Protein AF-A0A7C8Q2G9-F1 (afdb_monomer)

Foldseek 3Di:
DDDDDDDDPPPPPPDPDPDDPDDPDDDDPPLQPDDDDDRPADFDLDDDPLLLVLLLLLVVLLLLLCVLQPPPDPQSVVLSLLLLLLSVLLNVLLNLLCLQHVDDDPLNVVLSVLSSVLSVQSSVLSNLRHLVCCLVSLVSQLSNLVSQLSSLVSSLVSLVVVLVVSVVPPLPNVLSVVLSVLSVVLSVQSNVLSVQRDNPHDSNSSVSSVVSSVVSLVSNLVSQVVRVSSFNQSTCLVVSLVSSLVSLLVSLVVLLVVLLVCLVVLLVDPDDDPVLVVLSVVLVVVSVVVVCVPPVPPDPDRDDRPVVSVVSVVSSVVSVVSNVVSSVSSVVSNVVSVVSSVVVLVVQLVVLCVVCDPPRLPSSLVSNVVSVCVSQPPVNVVVQCPDPVNPPPCVVVNVDPDPVVVVVSVVVVVVVPDDPPD

Sequence (422 aa):
MAGLLQNNPLAYQSTAVPLEEKQPEEDIPVSALVDDEKKLWTRHAEATWVELFYDLFFVANLTTFTDSHQINDGDTLQSYIGYFAILWFTWLQAALFDLRFGGDSLIQRIAKALQIGVMVGFSAINSKFDPRYPEQNWQAFKTLSLLLFASRFAIAIQYFVVWWTVRQYTKTKMPLLLMSVLMFISMILFLGLAFSFSSTGNTKGYIGWYVVLSLEAVLVLSISLKWKIVGFKGTHLIQRMGLLTLIVMGEGIIGLCRATSLTNEGVGATSWSPTLSGQAISGVLCIYFLYMLYFDDEPNYVYSTVPQQLWAILHFPFHLAVILFVEGQQQLMIWQGIITALNILGASLDTAYNNGGKTNGGVIANSVLDVINDFFPEETAKIVASEPAFVFNLAPMRDSGDATFIRDQIDKLWDLCAPDIG

Radius of gyration: 30.38 Å; Cα contacts (8 Å, |Δi|>4): 352; chains: 1; bounding box: 114×48×83 Å

Nearest PDB structures (foldseek):
  8snb-assembly1_8F  TM=1.695E-01  e=4.087E+00  Strongylocentrotus purpuratus

Solvent-accessible surface area (backbone atoms only — not comparable to full-atom values): 24114 Å² total; per-residue (Å²): 134,87,83,86,86,78,92,79,90,86,71,88,73,84,72,83,74,76,86,68,85,74,72,97,77,80,86,71,86,78,68,58,66,54,71,100,84,61,69,83,61,68,80,54,83,58,82,51,72,70,57,55,55,51,52,53,44,54,50,51,32,48,54,58,34,48,75,63,51,67,73,82,50,76,65,45,43,50,40,48,54,51,51,49,49,56,53,50,57,51,50,46,56,54,50,59,46,42,66,73,67,54,66,96,46,73,67,54,51,53,36,47,52,51,43,50,52,35,40,54,52,53,44,77,38,37,86,56,66,48,82,89,49,37,74,83,31,23,69,45,53,20,49,52,22,47,37,52,17,52,44,26,48,37,52,17,51,53,33,43,55,52,26,63,73,43,52,87,39,82,86,57,30,58,66,34,44,51,53,18,52,51,28,45,49,53,18,52,52,27,45,52,50,23,69,46,42,44,97,85,42,66,69,69,58,69,59,52,55,58,53,50,53,51,51,48,53,53,48,56,50,53,52,27,66,75,37,70,82,68,34,68,71,92,37,34,59,66,57,52,53,52,53,50,50,52,50,52,51,46,52,33,50,53,44,43,55,50,29,52,51,52,28,49,61,71,48,69,52,97,59,87,52,70,68,60,52,52,50,54,51,48,51,53,49,52,54,50,49,52,48,46,72,63,59,72,72,65,68,96,65,86,64,56,74,64,64,48,50,52,52,60,55,52,45,54,66,48,54,53,50,54,46,54,50,36,53,51,52,27,52,52,46,40,50,51,28,52,54,52,34,51,51,51,51,51,52,51,44,52,50,24,49,63,72,26,43,103,84,36,66,70,50,25,52,52,40,42,49,51,53,50,44,70,76,43,43,76,73,55,48,57,54,41,72,70,40,88,89,61,59,75,72,53,66,62,52,74,74,44,91,46,69,69,61,47,47,58,50,53,53,50,54,50,60,72,70,46,78,85,88,120

Secondary structure (DSSP, 8-state):
-----------------------S-S------SS-TT--SSPPPSS--HHHHHHHHHHHHHHHHHHHHS---SHHHHHHHHHHHHHHHHHHHHHHHHHHHH----HHHHHHHHHHHHHHHHHHHTGGG--TT-TTTTHHHHHHHHHHHHHHHHHHHHHHHHHHHHHTT-TTTHHHHHHHHHHHHHHHHHHHHHHHH-STTS-TTTTHHHHHHHHHHHHHHHHHHHH-GGGS-TTSTHHHHHHHHHHHHHHHHHHHHHHHHHHHHHHT--SS--HHHHHHHHHHHHHHHHHHHHHHTT-------HHHHHHHHHHHHHHHHHHHHHHHHHHHHHHHHHHHHHHHHHHHHHHHHHHHH-TT-HHHHHHHHHHHHHHHS-HHHHHHHTT-TTS----HHHHH---HHHHHHHHHHHHHHHS----

InterPro domains:
  IPR010640 Low temperature requirement A [PF06772] (47-333)

Structure (mmCIF, N/CA/C/O backbone):
data_AF-A0A7C8Q2G9-F1
#
_entry.id   AF-A0A7C8Q2G9-F1
#
loop_
_atom_site.group_PDB
_atom_site.id
_atom_site.type_symbol
_atom_site.label_atom_id
_atom_site.label_alt_id
_atom_site.label_comp_id
_atom_site.label_asym_id
_atom_site.label_entity_id
_atom_site.label_seq_id
_atom_site.pdbx_PDB_ins_code
_atom_site.Cartn_x
_atom_site.Cartn_y
_atom_site.Cartn_z
_atom_site.occupancy
_atom_site.B_iso_or_equiv
_atom_site.auth_seq_id
_atom_site.auth_comp_id
_atom_site.auth_asym_id
_atom_site.auth_atom_id
_atom_site.pdbx_PDB_model_num
ATOM 1 N N . MET A 1 1 ? -73.055 23.069 -25.951 1.00 34.34 1 MET A N 1
ATOM 2 C CA . MET A 1 1 ? -73.998 21.934 -26.005 1.00 34.34 1 MET A CA 1
ATOM 3 C C . MET A 1 1 ? -73.189 20.689 -25.677 1.00 34.34 1 MET A C 1
ATOM 5 O O . MET A 1 1 ? -72.267 20.434 -26.429 1.00 34.34 1 MET A O 1
ATOM 9 N N . ALA A 1 2 ? -73.453 20.092 -24.502 1.00 31.69 2 ALA A N 1
ATOM 10 C CA . ALA A 1 2 ? -73.095 18.750 -23.989 1.00 31.69 2 ALA A CA 1
ATOM 11 C C . ALA A 1 2 ? -71.794 18.081 -24.503 1.00 31.69 2 ALA A C 1
ATOM 13 O O . ALA A 1 2 ? -71.626 17.902 -25.694 1.00 31.69 2 ALA A O 1
ATOM 14 N N . GLY A 1 3 ? -70.850 17.594 -23.702 1.00 28.70 3 GLY A N 1
ATOM 15 C CA . GLY A 1 3 ? -70.928 17.055 -22.352 1.00 28.70 3 GLY A CA 1
ATOM 16 C C . GLY A 1 3 ? -70.117 15.746 -22.309 1.00 28.70 3 GLY A C 1
ATOM 17 O O . GLY A 1 3 ? -70.285 14.910 -23.187 1.00 28.70 3 GLY A O 1
ATOM 18 N N . LEU A 1 4 ? -69.329 15.592 -21.239 1.00 32.31 4 LEU A N 1
ATOM 19 C CA . LEU A 1 4 ? -68.860 14.342 -20.615 1.00 32.31 4 LEU A CA 1
ATOM 20 C C . LEU A 1 4 ? -67.596 13.614 -21.137 1.00 32.31 4 LEU A C 1
ATOM 22 O O . LEU A 1 4 ? -67.457 13.304 -22.313 1.00 32.31 4 LEU A O 1
ATOM 26 N N . LEU A 1 5 ? -66.820 13.187 -20.120 1.00 33.25 5 LEU A N 1
ATOM 27 C CA . LEU A 1 5 ? -65.777 12.141 -20.049 1.00 33.25 5 LEU A CA 1
ATOM 28 C C . LEU A 1 5 ? -64.361 12.594 -20.467 1.00 33.25 5 LEU A C 1
ATOM 30 O O . LEU A 1 5 ? -64.181 13.140 -21.540 1.00 33.25 5 LEU A O 1
ATOM 34 N N . GLN A 1 6 ? -63.275 12.389 -19.717 1.00 32.97 6 GLN A N 1
ATOM 35 C CA . GLN A 1 6 ? -63.032 11.653 -18.475 1.00 32.97 6 GLN A CA 1
ATOM 36 C C . GLN A 1 6 ? -61.608 12.004 -17.992 1.00 32.97 6 GLN A C 1
ATOM 38 O O . GLN A 1 6 ? -60.727 12.290 -18.798 1.00 32.97 6 GLN A O 1
ATOM 43 N N . ASN A 1 7 ? -61.397 11.962 -16.677 1.00 39.00 7 ASN A N 1
ATOM 44 C CA . ASN A 1 7 ? -60.115 12.151 -15.996 1.00 39.00 7 ASN A CA 1
ATOM 45 C C . ASN A 1 7 ? -58.980 11.295 -16.575 1.00 39.00 7 ASN A C 1
ATOM 47 O O . ASN A 1 7 ? -59.113 10.073 -16.622 1.00 39.00 7 ASN A O 1
ATOM 51 N N . ASN A 1 8 ? -57.834 11.916 -16.873 1.00 34.41 8 ASN A N 1
ATOM 52 C CA . ASN A 1 8 ? -56.540 11.234 -16.834 1.00 34.41 8 ASN A CA 1
ATOM 53 C C . ASN A 1 8 ? -55.378 12.241 -16.685 1.00 34.41 8 ASN A C 1
ATOM 55 O O . ASN A 1 8 ? -55.010 12.876 -17.672 1.00 34.41 8 ASN A O 1
ATOM 59 N N . PRO A 1 9 ? -54.770 12.413 -15.498 1.00 33.31 9 PRO A N 1
ATOM 60 C CA . PRO A 1 9 ? -53.465 13.041 -15.382 1.00 33.31 9 PRO A CA 1
ATOM 61 C C . PRO A 1 9 ? -52.418 11.959 -15.088 1.00 33.31 9 PRO A C 1
ATOM 63 O O . PRO A 1 9 ? -52.081 11.689 -13.941 1.00 33.31 9 PRO A O 1
ATOM 66 N N . LEU A 1 10 ? -51.883 11.347 -16.143 1.00 35.06 10 LEU A N 1
ATOM 67 C CA . LEU A 1 10 ? -50.558 10.721 -16.116 1.00 35.06 10 LEU A CA 1
ATOM 68 C C . LEU A 1 10 ? -49.658 11.486 -17.085 1.00 35.06 10 LEU A C 1
ATOM 70 O O . LEU A 1 10 ? -49.249 10.990 -18.128 1.00 35.06 10 LEU A O 1
ATOM 74 N N . ALA A 1 11 ? -49.380 12.735 -16.728 1.00 31.77 11 ALA A N 1
ATOM 75 C CA . ALA A 1 11 ? -48.214 13.454 -17.205 1.00 31.77 11 ALA A CA 1
ATOM 76 C C . ALA A 1 11 ? -47.366 13.730 -15.964 1.00 31.77 11 ALA A C 1
ATOM 78 O O . ALA A 1 11 ? -47.658 14.640 -15.191 1.00 31.77 11 ALA A O 1
ATOM 79 N N . TYR A 1 12 ? -46.357 12.890 -15.734 1.00 32.22 12 TYR A N 1
ATOM 80 C CA . TYR A 1 12 ? -45.318 13.149 -14.744 1.00 32.22 12 TYR A CA 1
ATOM 81 C C . TYR A 1 12 ? -44.467 14.308 -15.282 1.00 32.22 12 TYR A C 1
ATOM 83 O O . TYR A 1 12 ? -43.444 14.106 -15.929 1.00 32.22 12 TYR A O 1
ATOM 91 N N . GLN A 1 13 ? -44.953 15.539 -15.110 1.00 28.78 13 GLN A N 1
ATOM 92 C CA . GLN A 1 13 ? -44.115 16.724 -15.227 1.00 28.78 13 GLN A CA 1
ATOM 93 C C . GLN A 1 13 ? -43.109 16.655 -14.080 1.00 28.78 13 GLN A C 1
ATOM 95 O O . GLN A 1 13 ? -43.477 16.808 -12.918 1.00 28.78 13 GLN A O 1
ATOM 100 N N . SER A 1 14 ? -41.841 16.402 -14.401 1.00 29.84 14 SER A N 1
ATOM 101 C CA . SER A 1 14 ? -40.735 16.616 -13.473 1.00 29.84 14 SER A CA 1
ATOM 102 C C . SER A 1 14 ? -40.568 18.123 -13.271 1.00 29.84 14 SER A C 1
ATOM 104 O O . SER A 1 14 ? -39.767 18.780 -13.937 1.00 29.84 14 SER A O 1
ATOM 106 N N . THR A 1 15 ? -41.376 18.705 -12.392 1.00 28.64 15 THR A N 1
ATOM 107 C CA . THR A 1 15 ? -41.127 20.039 -11.858 1.00 28.64 15 THR A CA 1
ATOM 108 C C . THR A 1 15 ? -39.865 19.964 -11.007 1.00 28.64 15 THR A C 1
ATOM 110 O O . THR A 1 15 ? -39.864 19.365 -9.933 1.00 28.64 15 THR A O 1
ATOM 113 N N . ALA A 1 16 ? -38.773 20.546 -11.503 1.00 29.53 16 ALA A N 1
ATOM 114 C CA . ALA A 1 16 ? -37.601 20.832 -10.690 1.00 29.53 16 ALA A CA 1
ATOM 115 C C . ALA A 1 16 ? -38.030 21.809 -9.588 1.00 29.53 16 ALA A C 1
ATOM 117 O O . ALA A 1 16 ? -38.304 22.979 -9.856 1.00 29.53 16 ALA A O 1
ATOM 118 N N . VAL A 1 17 ? -38.165 21.301 -8.366 1.00 30.61 17 VAL A N 1
ATOM 119 C CA . VAL A 1 17 ? -38.394 22.121 -7.177 1.00 30.61 17 VAL A CA 1
ATOM 120 C C . VAL A 1 17 ? -37.044 22.750 -6.813 1.00 30.61 17 VAL A C 1
ATOM 122 O O . VAL A 1 17 ? -36.090 22.003 -6.585 1.00 30.61 17 VAL A O 1
ATOM 125 N N . PRO A 1 18 ? -36.909 24.089 -6.797 1.00 29.14 18 PRO A N 1
ATOM 126 C CA . PRO A 1 18 ? -35.720 24.736 -6.255 1.00 29.14 18 PRO A CA 1
ATOM 127 C C . PRO A 1 18 ? -35.589 24.343 -4.784 1.00 29.14 18 PRO A C 1
ATOM 129 O O . PRO A 1 18 ? -36.598 24.303 -4.082 1.00 29.14 18 PRO A O 1
ATOM 132 N N . LEU A 1 19 ? -34.373 24.037 -4.328 1.00 30.67 19 LEU A N 1
ATOM 133 C CA . LEU A 1 19 ? -34.101 23.684 -2.936 1.00 30.67 19 LEU A CA 1
ATOM 134 C C . LEU A 1 19 ? -34.471 24.861 -2.025 1.00 30.67 19 LEU A C 1
ATOM 136 O O . LEU A 1 19 ? -33.679 25.773 -1.805 1.00 30.67 19 LEU A O 1
ATOM 140 N N . GLU A 1 20 ? -35.696 24.831 -1.515 1.00 32.50 20 GLU A N 1
ATOM 141 C CA . GLU A 1 20 ? -36.079 25.547 -0.314 1.00 32.50 20 GLU A CA 1
ATOM 142 C C . GLU A 1 20 ? -35.249 24.949 0.826 1.00 32.50 20 GLU A C 1
ATOM 144 O O . GLU A 1 20 ? -35.198 23.729 1.008 1.00 32.50 20 GLU A O 1
ATOM 149 N N . GLU A 1 21 ? -34.506 25.817 1.506 1.00 35.66 21 GLU A N 1
ATOM 150 C CA . GLU A 1 21 ? -33.630 25.513 2.631 1.00 35.66 21 GLU A CA 1
ATOM 151 C C . GLU A 1 21 ? -34.413 24.708 3.679 1.00 35.66 21 GLU A C 1
ATOM 153 O O . GLU A 1 21 ? -35.214 25.246 4.446 1.00 35.66 21 GLU A O 1
ATOM 158 N N . LYS A 1 22 ? -34.249 23.378 3.652 1.00 28.59 22 LYS A N 1
ATOM 159 C CA . LYS A 1 22 ? -34.976 22.462 4.532 1.00 28.59 22 LYS A CA 1
ATOM 160 C C . LYS A 1 22 ? -34.550 22.754 5.971 1.00 28.59 22 LYS A C 1
ATOM 162 O O . LYS A 1 22 ? -33.389 22.555 6.328 1.00 28.59 22 LYS A O 1
ATOM 167 N N . GLN A 1 23 ? -35.494 23.230 6.785 1.00 26.95 23 GLN A N 1
ATOM 168 C CA . GLN A 1 23 ? -35.305 23.420 8.223 1.00 26.95 23 GLN A CA 1
ATOM 169 C C . GLN A 1 23 ? -34.801 22.118 8.879 1.00 26.95 23 GLN A C 1
ATOM 171 O O . GLN A 1 23 ? -35.233 21.029 8.482 1.00 26.95 23 GLN A O 1
ATOM 176 N N . PRO A 1 24 ? -33.889 22.199 9.866 1.00 36.09 24 PRO A N 1
ATOM 177 C CA . PRO A 1 24 ? -33.176 21.042 10.390 1.00 36.09 24 PRO A CA 1
ATOM 178 C C . PRO A 1 24 ? -34.013 20.305 11.442 1.00 36.09 24 PRO A C 1
ATOM 180 O O . PRO A 1 24 ? -33.668 20.294 12.614 1.00 36.09 24 PRO A O 1
ATOM 183 N N . GLU A 1 25 ? -35.107 19.672 11.033 1.00 41.22 25 GLU A N 1
ATOM 184 C CA . GLU A 1 25 ? -35.851 18.725 11.869 1.00 41.22 25 GLU A CA 1
ATOM 185 C C . GLU A 1 25 ? -36.429 17.615 10.981 1.00 41.22 25 GLU A C 1
ATOM 187 O O . GLU A 1 25 ? -37.550 17.712 10.502 1.00 41.22 25 GLU A O 1
ATOM 192 N N . GLU A 1 26 ? -35.630 16.573 10.703 1.00 35.47 26 GLU A N 1
ATOM 193 C CA . GLU A 1 26 ? -36.127 15.226 10.358 1.00 35.47 26 GLU A CA 1
ATOM 194 C C . GLU A 1 26 ? -34.985 14.187 10.288 1.00 35.47 26 GLU A C 1
ATOM 196 O O . GLU A 1 26 ? -34.166 14.185 9.368 1.00 35.47 26 GLU A O 1
ATOM 201 N N . ASP A 1 27 ? -34.954 13.305 11.293 1.00 37.09 27 ASP A N 1
ATOM 202 C CA . ASP A 1 27 ? -34.426 11.930 11.307 1.00 37.09 27 ASP A CA 1
ATOM 203 C C . ASP A 1 27 ? -33.085 11.631 10.614 1.00 37.09 27 ASP A C 1
ATOM 205 O O . ASP A 1 27 ? -32.927 10.698 9.819 1.00 37.09 27 ASP A O 1
ATOM 209 N N . ILE A 1 28 ? -32.037 12.326 11.052 1.00 36.09 28 ILE A N 1
ATOM 210 C CA . ILE A 1 28 ? -30.684 11.765 10.998 1.00 36.09 28 ILE A CA 1
ATOM 211 C C . ILE A 1 28 ? -30.633 10.660 12.066 1.00 36.09 28 ILE A C 1
ATOM 213 O O . ILE A 1 28 ? -30.989 10.932 13.212 1.00 36.09 28 ILE A O 1
ATOM 217 N N . PRO A 1 29 ? -30.192 9.418 11.782 1.00 33.06 29 PRO A N 1
ATOM 218 C CA . PRO A 1 29 ? -29.997 8.434 12.836 1.00 33.06 29 PRO A CA 1
ATOM 219 C C . PRO A 1 29 ? -28.864 8.918 13.746 1.00 33.06 29 PRO A C 1
ATOM 221 O O . PRO A 1 29 ? -27.685 8.679 13.482 1.00 33.06 29 PRO A O 1
ATOM 224 N N . VAL A 1 30 ? -29.242 9.604 14.824 1.00 41.78 30 VAL A N 1
ATOM 225 C CA . VAL A 1 30 ? -28.376 10.035 15.916 1.00 41.78 30 VAL A CA 1
ATOM 226 C C . VAL A 1 30 ? -27.921 8.781 16.657 1.00 41.78 30 VAL A C 1
ATOM 228 O O . VAL A 1 30 ? -28.453 8.402 17.693 1.00 41.78 30 VAL A O 1
ATOM 231 N N . SER A 1 31 ? -26.908 8.093 16.134 1.00 36.00 31 SER A N 1
ATOM 232 C CA . SER A 1 31 ? -26.030 7.302 16.995 1.00 36.00 31 SER A CA 1
ATOM 233 C C . SER A 1 31 ? -24.862 8.184 17.417 1.00 36.00 31 SER A C 1
ATOM 235 O O . SER A 1 31 ? -23.702 7.920 17.095 1.00 36.00 31 SER A O 1
ATOM 237 N N . ALA A 1 32 ? -25.198 9.261 18.126 1.00 41.91 32 ALA A N 1
ATOM 238 C CA . ALA A 1 32 ? -24.263 9.920 19.008 1.00 41.91 32 ALA A CA 1
ATOM 239 C C . ALA A 1 32 ? -23.838 8.894 20.060 1.00 41.91 32 ALA A C 1
ATOM 241 O O . ALA A 1 32 ? -24.661 8.197 20.663 1.00 41.91 32 ALA A O 1
ATOM 242 N N . LEU A 1 33 ? -22.540 8.796 20.313 1.00 45.16 33 LEU A N 1
ATOM 243 C CA . LEU A 1 33 ? -22.140 8.424 21.653 1.00 45.16 33 LEU A CA 1
ATOM 244 C C . LEU A 1 33 ? -22.569 9.580 22.554 1.00 45.16 33 LEU A C 1
ATOM 246 O O . LEU A 1 33 ? -21.848 10.561 22.688 1.00 45.16 33 LEU A O 1
ATOM 250 N N . VAL A 1 34 ? -23.740 9.375 23.164 1.00 39.62 34 VAL A N 1
ATOM 251 C CA . VAL A 1 34 ? -24.402 10.181 24.196 1.00 39.62 34 VAL A CA 1
ATOM 252 C C . VAL A 1 34 ? -25.379 11.238 23.660 1.00 39.62 34 VAL A C 1
ATOM 254 O O . VAL A 1 34 ? -25.048 12.060 22.812 1.00 39.62 34 VAL A O 1
ATOM 257 N N . ASP A 1 35 ? -26.593 11.134 24.200 1.00 37.19 35 ASP A N 1
ATOM 258 C CA . ASP A 1 35 ? -27.746 12.027 24.090 1.00 37.19 35 ASP A CA 1
ATOM 259 C C . ASP A 1 35 ? -27.437 13.462 24.582 1.00 37.19 35 ASP A C 1
ATOM 261 O O . ASP A 1 35 ? -26.426 13.722 25.243 1.00 37.19 35 ASP A O 1
ATOM 265 N N . ASP A 1 36 ? -28.333 14.382 24.255 1.00 40.88 36 ASP A N 1
ATOM 266 C CA . ASP A 1 36 ? -28.098 15.776 23.852 1.00 40.88 36 ASP A CA 1
ATOM 267 C C . ASP A 1 36 ? -27.571 16.838 24.857 1.00 40.88 36 ASP A C 1
ATOM 269 O O . ASP A 1 36 ? -27.862 18.017 24.698 1.00 40.88 36 ASP A O 1
ATOM 273 N N . GLU A 1 37 ? -26.713 16.524 25.837 1.00 39.12 37 GLU A N 1
ATOM 274 C CA . GLU A 1 37 ? -26.102 17.598 26.671 1.00 39.12 37 GLU A CA 1
ATOM 275 C C . GLU A 1 37 ? -24.586 17.513 26.903 1.00 39.12 37 GLU A C 1
ATOM 277 O O . GLU A 1 37 ? -23.975 18.498 27.321 1.00 39.12 37 GLU A O 1
ATOM 282 N N . LYS A 1 38 ? -23.919 16.390 26.595 1.00 38.44 38 LYS A N 1
ATOM 283 C CA . LYS A 1 38 ? -22.448 16.265 26.719 1.00 38.44 38 LYS A CA 1
ATOM 284 C C . LYS A 1 38 ? -21.867 15.336 25.653 1.00 38.44 38 LYS A C 1
ATOM 286 O O . LYS A 1 38 ? -21.532 14.184 25.935 1.00 38.44 38 LYS A O 1
ATOM 291 N N . LYS A 1 39 ? -21.719 15.840 24.424 1.00 45.81 39 LYS A N 1
ATOM 292 C CA . LYS A 1 39 ? -21.024 15.133 23.334 1.00 45.81 39 LYS A CA 1
ATOM 293 C C . LYS A 1 39 ? -19.534 15.010 23.685 1.00 45.81 39 LYS A C 1
ATOM 295 O O . LYS A 1 39 ? -18.764 15.937 23.477 1.00 45.81 39 LYS A O 1
ATOM 300 N N . LEU A 1 40 ? -19.138 13.868 24.255 1.00 47.69 40 LEU A N 1
ATOM 301 C CA . LEU A 1 40 ? -17.737 13.547 24.587 1.00 47.69 40 LEU A CA 1
ATOM 302 C C . LEU A 1 40 ? -16.864 13.362 23.335 1.00 47.69 40 LEU A C 1
ATOM 304 O O . LEU A 1 40 ? -15.659 13.574 23.403 1.00 47.69 40 LEU A O 1
ATOM 308 N N . TRP A 1 41 ? -17.475 12.972 22.213 1.00 50.50 41 TRP A N 1
ATOM 309 C CA . TRP A 1 41 ? -16.816 12.803 20.919 1.00 50.50 41 TRP A CA 1
ATOM 310 C C . TRP A 1 41 ? -17.768 13.265 19.818 1.00 50.50 41 TRP A C 1
ATOM 312 O O . TRP A 1 41 ? -18.826 12.667 19.610 1.00 50.50 41 TRP A O 1
ATOM 322 N N . THR A 1 42 ? -17.411 14.336 19.119 1.00 50.06 42 THR A N 1
ATOM 323 C CA . THR A 1 42 ? -18.098 14.767 17.900 1.00 50.06 42 THR A CA 1
ATOM 324 C C . THR A 1 42 ? -17.456 14.058 16.716 1.00 50.06 42 THR A C 1
ATOM 326 O O . THR A 1 42 ? -16.261 14.223 16.489 1.00 50.06 42 THR A O 1
ATOM 329 N N . ARG A 1 43 ? -18.224 13.265 15.960 1.00 54.12 43 ARG A N 1
ATOM 330 C CA . ARG A 1 43 ? -17.739 12.743 14.676 1.00 54.12 43 ARG A CA 1
ATOM 331 C C . ARG A 1 43 ? -17.568 13.918 13.716 1.00 54.12 43 ARG A C 1
ATOM 333 O O . ARG A 1 43 ? -18.505 14.695 13.541 1.00 54.12 43 ARG A O 1
ATOM 340 N N . HIS A 1 44 ? -16.382 14.049 13.134 1.00 55.06 44 HIS A N 1
ATOM 341 C CA . HIS A 1 44 ? -16.141 15.019 12.075 1.00 55.06 44 HIS A CA 1
ATOM 342 C C . HIS A 1 44 ? -16.853 14.554 10.800 1.00 55.06 44 HIS A C 1
ATOM 344 O O . HIS A 1 44 ? -16.861 13.364 10.490 1.00 55.06 44 HIS A O 1
ATOM 350 N N . ALA A 1 45 ? -17.495 15.491 10.100 1.00 55.09 45 ALA A N 1
ATOM 351 C CA . ALA A 1 45 ? -18.131 15.213 8.814 1.00 55.09 45 ALA A CA 1
ATOM 352 C C . ALA A 1 45 ? -17.092 14.957 7.708 1.00 55.09 45 ALA A C 1
ATOM 354 O O . ALA A 1 45 ? -17.411 14.315 6.713 1.00 55.09 45 ALA A O 1
ATOM 355 N N . GLU A 1 46 ? -15.858 15.425 7.918 1.00 65.88 46 GLU A N 1
ATOM 356 C CA . GLU A 1 46 ? -14.760 15.359 6.962 1.00 65.88 46 GLU A CA 1
ATOM 357 C C . GLU A 1 46 ? -13.506 14.722 7.569 1.00 65.88 46 GLU A C 1
ATOM 359 O O . GLU A 1 46 ? -13.286 14.771 8.786 1.00 65.88 46 GLU A O 1
ATOM 364 N N . ALA A 1 47 ? -12.666 14.160 6.697 1.00 71.50 47 ALA A N 1
ATOM 365 C CA . ALA A 1 47 ? -11.342 13.666 7.051 1.00 71.50 47 ALA A CA 1
ATOM 366 C C . ALA A 1 47 ? -10.464 14.768 7.654 1.00 71.50 47 ALA A C 1
ATOM 368 O O . ALA A 1 47 ? -10.334 15.872 7.129 1.00 71.50 47 ALA A O 1
ATOM 369 N N . THR A 1 48 ? -9.816 14.442 8.765 1.00 82.25 48 THR A N 1
ATOM 370 C CA . THR A 1 48 ? -8.879 15.341 9.434 1.00 82.25 48 THR A CA 1
ATOM 371 C C . THR A 1 48 ? -7.519 15.338 8.730 1.00 82.25 48 THR A C 1
ATOM 373 O O . THR A 1 48 ? -7.075 14.325 8.187 1.00 82.25 48 THR A O 1
ATOM 376 N N . TRP A 1 49 ? -6.787 16.453 8.809 1.00 86.62 49 TRP A N 1
ATOM 377 C CA . TRP A 1 49 ? -5.451 16.581 8.207 1.00 86.62 49 TRP A CA 1
ATOM 378 C C . TRP A 1 49 ? -4.458 15.506 8.668 1.00 86.62 49 TRP A C 1
ATOM 380 O O . TRP A 1 49 ? -3.602 15.084 7.897 1.00 86.62 49 TRP A O 1
ATOM 390 N N . VAL A 1 50 ? -4.569 15.042 9.918 1.00 87.50 50 VAL A N 1
ATOM 391 C CA . VAL A 1 50 ? -3.683 14.002 10.463 1.00 87.50 50 VAL A CA 1
ATOM 392 C C . VAL A 1 50 ? -3.973 12.617 9.879 1.00 87.50 50 VAL A C 1
ATOM 394 O O . VAL A 1 50 ? -3.057 11.806 9.754 1.00 87.50 50 VAL A O 1
ATOM 397 N N . GLU A 1 51 ? -5.227 12.340 9.512 1.00 89.56 51 GLU A N 1
ATOM 398 C CA . GLU A 1 51 ? -5.597 11.105 8.819 1.00 89.56 51 GLU A CA 1
ATOM 399 C C . GLU A 1 51 ? -4.997 11.100 7.416 1.00 89.56 51 GLU A C 1
ATOM 401 O O . GLU A 1 51 ? -4.282 10.163 7.078 1.00 89.56 51 GLU A O 1
ATOM 406 N N . LEU A 1 52 ? -5.175 12.191 6.664 1.00 90.38 52 LEU A N 1
ATOM 407 C CA . LEU A 1 52 ? -4.574 12.341 5.338 1.00 90.38 52 LEU A CA 1
ATOM 408 C C . LEU A 1 52 ? -3.041 12.264 5.397 1.00 90.38 52 LEU A C 1
ATOM 410 O O . LEU A 1 52 ? -2.414 11.604 4.575 1.00 90.38 52 LEU A O 1
ATOM 414 N N . PHE A 1 53 ? -2.425 12.888 6.405 1.00 91.81 53 PHE A N 1
ATOM 415 C CA . PHE A 1 53 ? -0.978 12.819 6.612 1.00 91.81 53 PHE A CA 1
ATOM 416 C C . PHE A 1 53 ? -0.487 11.387 6.859 1.00 91.81 53 PHE A C 1
ATOM 418 O O . PHE A 1 53 ? 0.566 11.010 6.356 1.00 91.81 53 PHE A O 1
ATOM 425 N N . TYR A 1 54 ? -1.241 10.570 7.599 1.00 93.69 54 TYR A N 1
ATOM 426 C CA . TYR A 1 54 ? -0.924 9.151 7.778 1.00 93.69 54 TYR A CA 1
ATOM 427 C C . TYR A 1 54 ? -1.069 8.357 6.472 1.00 93.69 54 TYR A C 1
ATOM 429 O O . TYR A 1 54 ? -0.227 7.507 6.180 1.00 93.69 54 TYR A O 1
ATOM 437 N N . ASP A 1 55 ? -2.085 8.668 5.666 1.00 95.06 55 ASP A N 1
ATOM 438 C CA . ASP A 1 55 ? -2.319 8.033 4.365 1.00 95.06 55 ASP A CA 1
ATOM 439 C C . ASP A 1 55 ? -1.156 8.313 3.379 1.00 95.06 55 ASP A C 1
ATOM 441 O O . ASP A 1 55 ? -0.815 7.461 2.560 1.00 95.06 55 ASP A O 1
ATOM 445 N N . LEU A 1 56 ? -0.439 9.439 3.520 1.00 94.69 56 LEU A N 1
ATOM 446 C CA . LEU A 1 56 ? 0.793 9.701 2.754 1.00 94.69 56 LEU A CA 1
ATOM 447 C C . LEU A 1 56 ? 1.943 8.737 3.099 1.00 94.69 56 LEU A C 1
ATOM 449 O O . LEU A 1 56 ? 2.718 8.355 2.224 1.00 94.69 56 LEU A O 1
ATOM 453 N N . PHE A 1 57 ? 2.065 8.296 4.355 1.00 95.56 57 PHE A N 1
ATOM 454 C CA . PHE A 1 57 ? 3.075 7.291 4.714 1.00 95.56 57 PHE A CA 1
ATOM 455 C C . PHE A 1 57 ? 2.731 5.911 4.159 1.00 95.56 57 PHE A C 1
ATOM 457 O O . PHE A 1 57 ? 3.641 5.138 3.857 1.00 95.56 57 PHE A O 1
ATOM 464 N N . PHE A 1 58 ? 1.441 5.600 4.009 1.00 95.12 58 PHE A N 1
ATOM 465 C CA . PHE A 1 58 ? 1.007 4.380 3.336 1.00 95.12 58 PHE A CA 1
ATOM 466 C C . PHE A 1 58 ? 1.526 4.351 1.893 1.00 95.12 58 PHE A C 1
ATOM 468 O O . PHE A 1 58 ? 2.186 3.390 1.511 1.00 95.12 58 PHE A O 1
ATOM 475 N N . VAL A 1 59 ? 1.307 5.414 1.112 1.00 94.94 59 VAL A N 1
ATOM 476 C CA . VAL A 1 59 ? 1.764 5.422 -0.287 1.00 94.94 59 VAL A CA 1
ATOM 477 C C . VAL A 1 59 ? 3.283 5.472 -0.405 1.00 94.94 59 VAL A C 1
ATOM 479 O O . VAL A 1 59 ? 3.836 4.768 -1.232 1.00 94.94 59 VAL A O 1
ATOM 482 N N . ALA A 1 60 ? 3.985 6.176 0.487 1.00 94.69 60 ALA A N 1
ATOM 483 C CA . ALA A 1 60 ? 5.448 6.184 0.475 1.00 94.69 60 ALA A CA 1
ATOM 484 C C . ALA A 1 60 ? 6.054 4.780 0.685 1.00 94.69 60 ALA A C 1
ATOM 486 O O . ALA A 1 60 ? 7.071 4.427 0.084 1.00 94.69 60 ALA A O 1
ATOM 487 N N . ASN A 1 61 ? 5.428 3.946 1.524 1.00 94.81 61 ASN A N 1
ATOM 488 C CA . ASN A 1 61 ? 5.819 2.538 1.654 1.00 94.81 61 ASN A CA 1
ATOM 489 C C . ASN A 1 61 ? 5.644 1.775 0.343 1.00 94.81 61 ASN A C 1
ATOM 491 O O . ASN A 1 61 ? 6.488 0.958 -0.009 1.00 94.81 61 ASN A O 1
ATOM 495 N N . LEU A 1 62 ? 4.559 2.061 -0.367 1.00 91.81 62 LEU A N 1
ATOM 496 C CA . LEU A 1 62 ? 4.225 1.432 -1.632 1.00 91.81 62 LEU A CA 1
ATOM 497 C C . LEU A 1 62 ? 5.218 1.821 -2.730 1.00 91.81 62 LEU A C 1
ATOM 499 O O . LEU A 1 62 ? 5.823 0.925 -3.305 1.00 91.81 62 LEU A O 1
ATOM 503 N N . THR A 1 63 ? 5.497 3.118 -2.900 1.00 91.19 63 THR A N 1
ATOM 504 C CA . THR A 1 63 ? 6.536 3.643 -3.805 1.00 91.19 63 THR A CA 1
ATOM 505 C C . THR A 1 63 ? 7.883 2.972 -3.549 1.00 91.19 63 THR A C 1
ATOM 507 O O . THR A 1 63 ? 8.497 2.399 -4.444 1.00 91.19 63 THR A O 1
ATOM 510 N N . THR A 1 64 ? 8.344 2.980 -2.292 1.00 91.19 64 THR A N 1
ATOM 511 C CA . THR A 1 64 ? 9.659 2.413 -1.959 1.00 91.19 64 THR A CA 1
ATOM 512 C C . THR A 1 64 ? 9.711 0.896 -2.161 1.00 91.19 64 THR A C 1
ATOM 5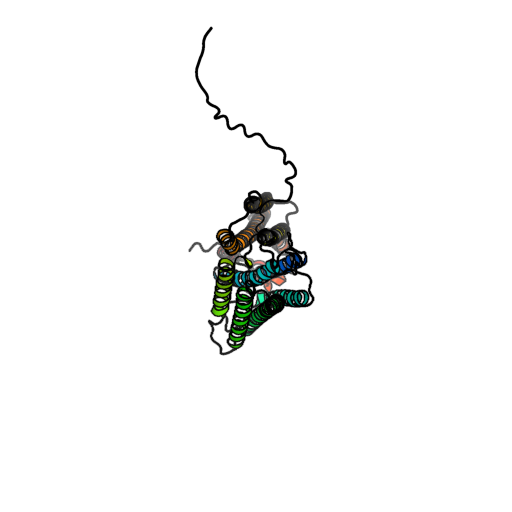14 O O . THR A 1 64 ? 10.771 0.355 -2.481 1.00 91.19 64 THR A O 1
ATOM 517 N N . PHE A 1 65 ? 8.584 0.198 -1.984 1.00 89.56 65 PHE A N 1
ATOM 518 C CA . PHE A 1 65 ? 8.486 -1.231 -2.257 1.00 89.56 65 PHE A CA 1
ATOM 519 C C . PHE A 1 65 ? 8.499 -1.524 -3.762 1.00 89.56 65 PHE A C 1
ATOM 521 O O . PHE A 1 65 ? 9.284 -2.380 -4.169 1.00 89.56 65 PHE A O 1
ATOM 528 N N . THR A 1 66 ? 7.708 -0.797 -4.565 1.00 86.81 66 THR A N 1
ATOM 529 C CA . THR A 1 66 ? 7.718 -0.859 -6.038 1.00 86.81 66 THR A CA 1
ATOM 530 C C . THR A 1 66 ? 9.138 -0.670 -6.572 1.00 86.81 66 THR A C 1
ATOM 532 O O . THR A 1 66 ? 9.618 -1.493 -7.348 1.00 86.81 66 THR A O 1
ATOM 535 N N . ASP A 1 67 ? 9.841 0.370 -6.112 1.00 83.50 67 ASP A N 1
ATOM 536 C CA . ASP A 1 67 ? 11.196 0.688 -6.579 1.00 83.50 67 ASP A CA 1
ATOM 537 C C . ASP A 1 67 ? 12.204 -0.431 -6.263 1.00 83.50 67 ASP A C 1
ATOM 539 O O . ASP A 1 67 ? 13.146 -0.657 -7.020 1.00 83.50 67 ASP A O 1
ATOM 543 N N . SER A 1 68 ? 12.001 -1.148 -5.152 1.00 81.62 68 SER A N 1
ATOM 544 C CA . SER A 1 68 ? 12.887 -2.236 -4.716 1.00 81.62 68 SER A CA 1
ATOM 545 C C . SER A 1 68 ? 12.525 -3.602 -5.318 1.00 81.62 68 SER A C 1
ATOM 547 O O . SER A 1 68 ? 13.387 -4.474 -5.392 1.00 81.62 68 SER A O 1
ATOM 549 N N . HIS A 1 69 ? 11.265 -3.810 -5.713 1.00 79.75 69 HIS A N 1
ATOM 550 C CA . HIS A 1 69 ? 10.733 -5.083 -6.216 1.00 79.75 69 HIS A CA 1
ATOM 551 C C . HIS A 1 69 ? 9.999 -4.858 -7.534 1.00 79.75 69 HIS A C 1
ATOM 553 O O . HIS A 1 69 ? 8.767 -4.879 -7.587 1.00 79.75 69 HIS A O 1
ATOM 559 N N . GLN A 1 70 ? 10.764 -4.668 -8.609 1.00 80.19 70 GLN A N 1
ATOM 560 C CA . GLN A 1 70 ? 10.188 -4.587 -9.946 1.00 80.19 70 GLN A CA 1
ATOM 561 C C . GLN A 1 70 ? 9.444 -5.884 -10.283 1.00 80.19 70 GLN A C 1
ATOM 563 O O . GLN A 1 70 ? 9.991 -6.983 -10.163 1.00 80.19 70 GLN A O 1
ATOM 568 N N . ILE A 1 71 ? 8.180 -5.742 -10.679 1.00 82.31 71 ILE A N 1
ATOM 569 C CA . ILE A 1 71 ? 7.281 -6.860 -10.963 1.00 82.31 71 ILE A CA 1
ATOM 570 C C . ILE A 1 71 ? 7.598 -7.400 -12.359 1.00 82.31 71 ILE A C 1
ATOM 572 O O . ILE A 1 71 ? 7.043 -6.912 -13.339 1.00 82.31 71 ILE A O 1
ATOM 576 N N . ASN A 1 72 ? 8.481 -8.393 -12.444 1.00 83.44 72 ASN A N 1
ATOM 577 C CA . ASN A 1 72 ? 8.918 -8.983 -13.718 1.00 83.44 72 ASN A CA 1
ATOM 578 C C . ASN A 1 72 ? 8.553 -10.471 -13.848 1.00 83.44 72 ASN A C 1
ATOM 580 O O . ASN A 1 72 ? 8.655 -11.049 -14.927 1.00 83.44 72 ASN A O 1
ATOM 584 N N . ASP A 1 73 ? 8.120 -11.104 -12.759 1.00 84.88 73 ASP A N 1
ATOM 585 C CA . ASP A 1 73 ? 7.798 -12.526 -12.694 1.00 84.88 73 ASP A CA 1
ATOM 586 C C . ASP A 1 73 ? 6.653 -12.797 -11.704 1.00 84.88 73 ASP A C 1
ATOM 588 O O . ASP A 1 73 ? 6.257 -11.947 -10.901 1.00 84.88 73 ASP A O 1
ATOM 592 N N . GLY A 1 74 ? 6.085 -14.006 -11.764 1.00 84.81 74 GLY A N 1
ATOM 593 C CA . GLY A 1 74 ? 4.965 -14.392 -10.898 1.00 84.81 74 GLY A CA 1
ATOM 594 C C . GLY A 1 74 ? 5.302 -14.335 -9.405 1.00 84.81 74 GLY A C 1
ATOM 595 O O . GLY A 1 74 ? 4.433 -14.039 -8.581 1.00 84.81 74 GLY A O 1
ATOM 596 N N . ASP A 1 75 ? 6.566 -14.553 -9.051 1.00 83.81 75 ASP A N 1
ATOM 597 C CA . ASP A 1 75 ? 6.998 -14.553 -7.661 1.00 83.81 75 ASP A CA 1
ATOM 598 C C . ASP A 1 75 ? 7.148 -13.139 -7.080 1.00 83.81 75 ASP A C 1
ATOM 600 O O . ASP A 1 75 ? 6.753 -12.896 -5.930 1.00 83.81 75 ASP A O 1
ATOM 604 N N . THR A 1 76 ? 7.704 -12.190 -7.844 1.00 85.69 76 THR A N 1
ATOM 605 C CA . THR A 1 76 ? 7.743 -10.778 -7.422 1.00 85.69 76 THR A CA 1
ATOM 606 C C . THR A 1 76 ? 6.334 -10.215 -7.314 1.00 85.69 76 THR A C 1
ATOM 608 O O . THR A 1 76 ? 6.037 -9.528 -6.336 1.00 85.69 76 THR A O 1
ATOM 611 N N . LEU A 1 77 ? 5.422 -10.606 -8.212 1.00 89.12 77 LEU A N 1
ATOM 612 C CA . LEU A 1 77 ? 4.003 -10.270 -8.106 1.00 89.12 77 LEU A CA 1
ATOM 613 C C . LEU A 1 77 ? 3.376 -10.821 -6.815 1.00 89.12 77 LEU A C 1
ATOM 615 O O . LEU A 1 77 ? 2.679 -10.095 -6.105 1.00 89.12 77 LEU A O 1
ATOM 619 N N . GLN A 1 78 ? 3.632 -12.085 -6.465 1.00 88.81 78 GLN A N 1
ATOM 620 C CA . GLN A 1 78 ? 3.115 -12.666 -5.223 1.00 88.81 78 GLN A CA 1
ATOM 621 C C . GLN A 1 78 ? 3.657 -11.937 -3.984 1.00 88.81 78 GLN A C 1
ATOM 623 O O . GLN A 1 78 ? 2.909 -11.682 -3.034 1.00 88.81 78 GLN A O 1
ATOM 628 N N . SER A 1 79 ? 4.942 -11.581 -3.995 1.00 88.88 79 SER A N 1
ATOM 629 C CA . SER A 1 79 ? 5.585 -10.817 -2.921 1.00 88.88 79 SER A CA 1
ATOM 630 C C . SER A 1 79 ? 4.979 -9.418 -2.797 1.00 88.88 79 SER A C 1
ATOM 632 O O . SER A 1 79 ? 4.665 -8.981 -1.690 1.00 88.88 79 SER A O 1
ATOM 634 N N . TYR A 1 80 ? 4.704 -8.764 -3.927 1.00 91.12 80 TYR A N 1
ATOM 635 C CA . TYR A 1 80 ? 4.028 -7.472 -3.990 1.00 91.12 80 TYR A CA 1
ATOM 636 C C . TYR A 1 80 ? 2.617 -7.523 -3.401 1.00 91.12 80 TYR A C 1
ATOM 638 O O . TYR A 1 80 ? 2.289 -6.746 -2.504 1.00 91.12 80 TYR A O 1
ATOM 646 N N . ILE A 1 81 ? 1.797 -8.490 -3.828 1.00 92.94 81 ILE A N 1
ATOM 647 C CA . ILE A 1 81 ? 0.440 -8.698 -3.297 1.00 92.94 81 ILE A CA 1
ATOM 648 C C . ILE A 1 81 ? 0.489 -8.952 -1.784 1.00 92.94 81 ILE A C 1
ATOM 650 O O . ILE A 1 81 ? -0.330 -8.420 -1.031 1.00 92.94 81 ILE A O 1
ATOM 654 N N . GLY A 1 82 ? 1.459 -9.747 -1.328 1.00 92.62 82 GLY A N 1
ATOM 655 C CA . GLY A 1 82 ? 1.663 -10.047 0.085 1.00 92.62 82 GLY A CA 1
ATOM 656 C C . GLY A 1 82 ? 2.006 -8.810 0.918 1.00 92.62 82 GLY A C 1
ATOM 657 O O . GLY A 1 82 ? 1.355 -8.540 1.932 1.00 92.62 82 GLY A O 1
ATOM 658 N N . TYR A 1 83 ? 2.984 -8.020 0.474 1.00 93.00 83 TYR A N 1
ATOM 659 C CA . TYR A 1 83 ? 3.361 -6.780 1.151 1.00 93.00 83 TYR A CA 1
ATOM 660 C C . TYR A 1 83 ? 2.210 -5.768 1.154 1.00 93.00 83 TYR A C 1
ATOM 662 O O . TYR A 1 83 ? 1.864 -5.229 2.209 1.00 93.00 83 TYR A O 1
ATOM 670 N N . PHE A 1 84 ? 1.547 -5.585 0.008 1.00 94.94 84 PHE A N 1
ATOM 671 C CA . PHE A 1 84 ? 0.381 -4.716 -0.117 1.00 94.94 84 PHE A CA 1
ATOM 672 C C . PHE A 1 84 ? -0.740 -5.128 0.844 1.00 94.94 84 PHE A C 1
ATOM 674 O O . PHE A 1 84 ? -1.316 -4.272 1.511 1.00 94.94 84 PHE A O 1
ATOM 681 N N . ALA A 1 85 ? -1.020 -6.427 0.994 1.00 95.69 85 ALA A N 1
ATOM 682 C CA . ALA A 1 85 ? -2.005 -6.913 1.958 1.00 95.69 85 ALA A CA 1
ATOM 683 C C . ALA A 1 85 ? -1.639 -6.534 3.400 1.00 95.69 85 ALA A C 1
ATOM 685 O O . ALA A 1 85 ? -2.480 -6.018 4.138 1.00 95.69 85 ALA A O 1
ATOM 686 N N . ILE A 1 86 ? -0.384 -6.740 3.808 1.00 95.75 86 ILE A N 1
ATOM 687 C CA . ILE A 1 86 ? 0.079 -6.391 5.159 1.00 95.75 86 ILE A CA 1
ATOM 688 C C . ILE A 1 86 ? -0.066 -4.889 5.414 1.00 95.75 86 ILE A C 1
ATOM 690 O O . ILE A 1 86 ? -0.584 -4.480 6.461 1.00 95.75 86 ILE A O 1
ATOM 694 N N . LEU A 1 87 ? 0.344 -4.075 4.443 1.00 95.75 87 LEU A N 1
ATOM 695 C CA . LEU A 1 87 ? 0.271 -2.624 4.510 1.00 95.75 87 LEU A CA 1
ATOM 696 C C . LEU A 1 87 ? -1.190 -2.138 4.563 1.00 95.75 87 LEU A C 1
ATOM 698 O O . LEU A 1 87 ? -1.555 -1.376 5.461 1.00 95.75 87 LEU A O 1
ATOM 702 N N . TRP A 1 88 ? -2.049 -2.639 3.669 1.00 96.88 88 TRP A N 1
ATOM 703 C CA . TRP A 1 88 ? -3.456 -2.244 3.539 1.00 96.88 88 TRP A CA 1
ATOM 704 C C . TRP A 1 88 ? -4.287 -2.642 4.755 1.00 96.88 88 TRP A C 1
ATOM 706 O O . TRP A 1 88 ? -5.008 -1.810 5.301 1.00 96.88 88 TRP A O 1
ATOM 716 N N . PHE A 1 89 ? -4.155 -3.874 5.258 1.00 96.44 89 PHE A N 1
ATOM 717 C CA . PHE A 1 89 ? -4.884 -4.286 6.462 1.00 96.44 89 PHE A CA 1
ATOM 718 C C . PHE A 1 89 ? -4.368 -3.586 7.724 1.00 96.44 89 PHE A C 1
ATOM 720 O O . PHE A 1 89 ? -5.138 -3.361 8.659 1.00 96.44 89 PHE A O 1
ATOM 727 N N . THR A 1 90 ? -3.090 -3.202 7.774 1.00 96.44 90 THR A N 1
ATOM 728 C CA . THR A 1 90 ? -2.570 -2.377 8.875 1.00 96.44 90 THR A CA 1
ATOM 729 C C . THR A 1 90 ? -3.159 -0.974 8.838 1.00 96.44 90 THR A C 1
ATOM 731 O O . THR A 1 90 ? -3.661 -0.505 9.864 1.00 96.44 90 THR A O 1
ATOM 734 N N . TRP A 1 91 ? -3.166 -0.348 7.660 1.00 96.31 91 TRP A N 1
ATOM 735 C CA . TRP A 1 91 ? -3.810 0.940 7.436 1.00 96.31 91 TRP A CA 1
ATOM 736 C C . TRP A 1 91 ? -5.299 0.894 7.782 1.00 96.31 91 TRP A C 1
ATOM 738 O O . TRP A 1 91 ? -5.767 1.745 8.538 1.00 96.31 91 TRP A O 1
ATOM 748 N N . LEU A 1 92 ? -6.022 -0.136 7.323 1.00 94.56 92 LEU A N 1
ATOM 749 C CA . LEU A 1 92 ? -7.455 -0.286 7.562 1.00 94.56 92 LEU A CA 1
ATOM 750 C C . LEU A 1 92 ? -7.758 -0.210 9.060 1.00 94.56 92 LEU A C 1
ATOM 752 O O . LEU A 1 92 ? -8.613 0.565 9.468 1.00 94.56 92 LEU A O 1
ATOM 756 N N . GLN A 1 93 ? -7.051 -0.956 9.911 1.00 94.31 93 GLN A N 1
ATOM 757 C CA . GLN A 1 93 ? -7.351 -0.939 11.347 1.00 94.31 93 GLN A CA 1
ATOM 758 C C . GLN A 1 93 ? -7.116 0.421 12.001 1.00 94.31 93 GLN A C 1
ATOM 760 O O . GLN A 1 93 ? -7.920 0.846 12.836 1.00 94.31 93 GLN A O 1
ATOM 765 N N . ALA A 1 94 ? -6.035 1.106 11.621 1.00 93.81 94 ALA A N 1
ATOM 766 C CA . ALA A 1 94 ? -5.766 2.458 12.091 1.00 93.81 94 ALA A CA 1
ATOM 767 C C . ALA A 1 94 ? -6.868 3.421 11.620 1.00 93.81 94 ALA A C 1
ATOM 769 O O . ALA A 1 94 ? -7.433 4.157 12.429 1.00 93.81 94 ALA A O 1
ATOM 770 N N . ALA A 1 95 ? -7.247 3.337 10.342 1.00 91.50 95 ALA A N 1
ATOM 771 C CA . ALA A 1 95 ? -8.271 4.180 9.750 1.00 91.50 95 ALA A CA 1
ATOM 772 C C . ALA A 1 95 ? -9.648 3.963 10.388 1.00 91.50 95 ALA A C 1
ATOM 774 O O . ALA A 1 95 ? -10.331 4.914 10.760 1.00 91.50 95 ALA A O 1
ATOM 775 N N . LEU A 1 96 ? -10.038 2.704 10.596 1.00 90.25 96 LEU A N 1
ATOM 776 C CA . LEU A 1 96 ? -11.289 2.345 11.254 1.00 90.25 96 LEU A CA 1
ATOM 777 C C . LEU A 1 96 ? -11.334 2.820 12.717 1.00 90.25 96 LEU A C 1
ATOM 779 O O . LEU A 1 96 ? -12.424 3.083 13.231 1.00 90.25 96 LEU A O 1
ATOM 783 N N . PHE A 1 97 ? -10.197 2.898 13.416 1.00 90.50 97 PHE A N 1
ATOM 784 C CA . PHE A 1 97 ? -10.149 3.500 14.751 1.00 90.50 97 PHE A CA 1
ATOM 785 C C . PHE A 1 97 ? -10.389 5.015 14.681 1.00 90.50 97 PHE A C 1
ATOM 787 O O . PHE A 1 97 ? -11.284 5.517 15.368 1.00 90.50 97 PHE A O 1
ATOM 794 N N . ASP A 1 98 ? -9.645 5.726 13.828 1.00 88.00 98 ASP A N 1
ATOM 795 C CA . ASP A 1 98 ? -9.756 7.185 13.691 1.00 88.00 98 ASP A CA 1
ATOM 796 C C . ASP A 1 98 ? -11.168 7.608 13.249 1.00 88.00 98 ASP A C 1
ATOM 798 O O . ASP A 1 98 ? -11.751 8.524 13.820 1.00 88.00 98 ASP A O 1
ATOM 802 N N . LEU A 1 99 ? -11.792 6.862 12.332 1.00 84.12 99 LEU A N 1
ATOM 803 C CA . LEU A 1 99 ? -13.170 7.103 11.883 1.00 84.12 99 LEU A CA 1
ATOM 804 C C . LEU A 1 99 ? -14.202 7.060 13.020 1.00 84.12 99 LEU A C 1
ATOM 806 O O . LEU A 1 99 ? -15.272 7.661 12.924 1.00 84.12 99 LEU A O 1
ATOM 810 N N . ARG A 1 100 ? -13.923 6.306 14.089 1.00 82.75 100 ARG A N 1
ATOM 811 C CA . ARG A 1 100 ? -14.850 6.142 15.216 1.00 82.75 100 ARG A CA 1
ATOM 812 C C . ARG A 1 100 ? -14.569 7.101 16.364 1.00 82.75 100 ARG A C 1
ATOM 814 O O . ARG A 1 100 ? -15.525 7.535 17.006 1.00 82.75 100 ARG A O 1
ATOM 821 N N . PHE A 1 101 ? -13.294 7.372 16.644 1.00 81.25 101 PHE A N 1
ATOM 822 C CA . PHE A 1 101 ? -12.848 8.079 17.853 1.00 81.25 101 PHE A CA 1
ATOM 823 C C . PHE A 1 101 ? -11.829 9.184 17.584 1.00 81.25 101 PHE A C 1
ATOM 825 O O . PHE A 1 101 ? -11.164 9.620 18.525 1.00 81.25 101 PHE A O 1
ATOM 832 N N . GLY A 1 102 ? -11.696 9.624 16.332 1.00 67.88 102 GLY A N 1
ATOM 833 C CA . GLY A 1 102 ? -10.842 10.734 15.942 1.00 67.88 102 GLY A CA 1
ATOM 834 C C . GLY A 1 102 ? -11.184 11.964 16.768 1.00 67.88 102 GLY A C 1
ATOM 835 O O . GLY A 1 102 ? -12.282 12.506 16.680 1.00 67.88 102 GLY A O 1
ATOM 836 N N . GLY A 1 103 ? -10.253 12.361 17.622 1.00 69.31 103 GLY A N 1
ATOM 837 C CA . GLY A 1 103 ? -10.335 13.584 18.392 1.00 69.31 103 GLY A CA 1
ATOM 838 C C . GLY A 1 103 ? -8.944 14.049 18.788 1.00 69.31 103 GLY A C 1
ATOM 839 O O . GLY A 1 103 ? -7.927 13.441 18.457 1.00 69.31 103 GLY A O 1
ATOM 840 N N . ASP A 1 104 ? -8.880 15.169 19.491 1.00 70.81 104 ASP A N 1
ATOM 841 C CA . ASP A 1 104 ? -7.598 15.762 19.838 1.00 70.81 104 ASP A CA 1
ATOM 842 C C . ASP A 1 104 ? -7.243 15.458 21.296 1.00 70.81 104 ASP A C 1
ATOM 844 O O . ASP A 1 104 ? -7.649 16.155 22.224 1.00 70.81 104 ASP A O 1
ATOM 848 N N . SER A 1 105 ? -6.514 14.363 21.520 1.00 83.38 105 SER A N 1
ATOM 849 C CA . SER A 1 105 ? -5.978 14.026 22.843 1.00 83.38 105 SER A CA 1
ATOM 850 C C . SER A 1 105 ? -4.516 13.606 22.759 1.00 83.38 105 SER A C 1
ATOM 852 O O . SER A 1 105 ? -4.069 13.032 21.763 1.00 83.38 105 SER A O 1
ATOM 854 N N . LEU A 1 106 ? -3.763 13.844 23.837 1.00 86.69 106 LEU A N 1
ATOM 855 C CA . LEU A 1 106 ? -2.338 13.505 23.908 1.00 86.69 106 LEU A CA 1
ATOM 856 C C . LEU A 1 106 ? -2.082 12.017 23.620 1.00 86.69 106 LEU A C 1
ATOM 858 O O . LEU A 1 106 ? -1.162 11.681 22.881 1.00 86.69 106 LEU A O 1
ATOM 862 N N . ILE A 1 107 ? -2.926 11.129 24.154 1.00 87.75 107 ILE A N 1
ATOM 863 C CA . ILE A 1 107 ? -2.813 9.681 23.931 1.00 87.75 107 ILE A CA 1
ATOM 864 C C . ILE A 1 107 ? -3.016 9.345 22.451 1.00 87.75 107 ILE A C 1
ATOM 866 O O . ILE A 1 107 ? -2.263 8.546 21.899 1.00 87.75 107 ILE A O 1
ATOM 870 N N . GLN A 1 108 ? -3.994 9.972 21.790 1.00 86.12 108 GLN A N 1
ATOM 871 C CA . GLN A 1 108 ? -4.224 9.752 20.362 1.00 86.12 108 GLN A CA 1
ATOM 872 C C . GLN A 1 108 ? -3.066 10.279 19.510 1.00 86.12 108 GLN A C 1
ATOM 874 O O . GLN A 1 108 ? -2.648 9.589 18.584 1.00 86.12 108 GLN A O 1
ATOM 879 N N . ARG A 1 109 ? -2.473 11.426 19.866 1.00 90.12 109 ARG A N 1
ATOM 880 C CA . ARG A 1 109 ? -1.275 11.957 19.192 1.00 90.12 109 ARG A CA 1
ATOM 881 C C . ARG A 1 109 ? -0.065 11.034 19.341 1.00 90.12 109 ARG A C 1
ATOM 883 O O . ARG A 1 109 ? 0.601 10.754 18.350 1.00 90.12 109 ARG A O 1
ATOM 890 N N . ILE A 1 110 ? 0.195 10.519 20.545 1.00 92.81 110 ILE A N 1
ATOM 891 C CA . ILE A 1 110 ? 1.296 9.571 20.792 1.00 92.81 110 ILE A CA 1
ATOM 892 C C . ILE A 1 110 ? 1.070 8.271 20.014 1.00 92.81 110 ILE A C 1
ATOM 894 O O . ILE A 1 110 ? 1.978 7.789 19.341 1.00 92.81 110 ILE A O 1
ATOM 898 N N . ALA A 1 111 ? -0.144 7.720 20.058 1.00 92.88 111 ALA A N 1
ATOM 899 C CA . ALA A 1 111 ? -0.479 6.512 19.311 1.00 92.88 111 ALA A CA 1
ATOM 900 C C . ALA A 1 111 ? -0.363 6.726 17.792 1.00 92.88 111 ALA A C 1
ATOM 902 O O . ALA A 1 111 ? 0.118 5.844 17.084 1.00 92.88 111 ALA A O 1
ATOM 903 N N . LYS A 1 112 ? -0.733 7.909 17.287 1.00 92.00 112 LYS A N 1
ATOM 904 C CA . LYS A 1 112 ? -0.557 8.273 15.878 1.00 92.00 112 LYS A CA 1
ATOM 905 C C . LYS A 1 112 ? 0.917 8.400 15.495 1.00 92.00 112 LYS A C 1
ATOM 907 O O . LYS A 1 112 ? 1.309 7.879 14.458 1.00 92.00 112 LYS A O 1
ATOM 912 N N . ALA A 1 113 ? 1.743 9.018 16.336 1.00 94.19 113 ALA A N 1
ATOM 913 C CA . ALA A 1 113 ? 3.188 9.074 16.120 1.00 94.19 113 ALA A CA 1
ATOM 914 C C . ALA A 1 113 ? 3.808 7.666 16.086 1.00 94.19 113 ALA A C 1
ATOM 916 O O . ALA A 1 113 ? 4.625 7.375 15.217 1.00 94.19 113 ALA A O 1
ATOM 917 N N . LEU A 1 114 ? 3.362 6.766 16.970 1.00 96.25 114 LEU A N 1
ATOM 918 C CA . LEU A 1 114 ? 3.774 5.361 16.959 1.00 96.25 114 LEU A CA 1
ATOM 919 C C . LEU A 1 114 ? 3.344 4.649 15.665 1.00 96.25 114 LEU A C 1
ATOM 921 O O . LEU A 1 114 ? 4.145 3.935 15.073 1.00 96.25 114 LEU A O 1
ATOM 925 N N . GLN A 1 115 ? 2.117 4.877 15.189 1.00 95.56 115 GLN A N 1
ATOM 926 C CA . GLN A 1 115 ? 1.618 4.347 13.911 1.00 95.56 115 GLN A CA 1
ATOM 927 C C . GLN A 1 115 ? 2.436 4.844 12.709 1.00 95.56 115 GLN A C 1
ATOM 929 O O . GLN A 1 115 ? 2.758 4.057 11.823 1.00 95.56 115 GLN A O 1
ATOM 934 N N . ILE A 1 116 ? 2.807 6.127 12.685 1.00 95.81 116 ILE A N 1
ATOM 935 C CA . ILE A 1 116 ? 3.696 6.688 11.656 1.00 95.81 116 ILE A CA 1
ATOM 936 C C . ILE A 1 116 ? 5.081 6.036 11.743 1.00 95.81 116 ILE A C 1
ATOM 938 O O . ILE A 1 116 ? 5.631 5.628 10.725 1.00 95.81 116 ILE A O 1
ATOM 942 N N . GLY A 1 117 ? 5.621 5.858 12.952 1.00 96.50 117 GLY A N 1
ATOM 943 C CA . GLY A 1 117 ? 6.877 5.136 13.167 1.00 96.50 117 GLY A CA 1
ATOM 944 C C . GLY A 1 117 ? 6.829 3.691 12.660 1.00 96.50 117 GLY A C 1
ATOM 945 O O . GLY A 1 117 ? 7.799 3.221 12.071 1.00 96.50 117 GLY A O 1
ATOM 946 N N . VAL A 1 118 ? 5.690 3.005 12.814 1.00 97.00 118 VAL A N 1
ATOM 947 C CA . VAL A 1 118 ? 5.475 1.671 12.231 1.00 97.00 118 VAL A CA 1
ATOM 948 C C . VAL A 1 118 ? 5.525 1.717 10.705 1.00 97.00 118 VAL A C 1
ATOM 950 O O . VAL A 1 118 ? 6.212 0.890 10.111 1.00 97.00 118 VAL A O 1
ATOM 953 N N . MET A 1 119 ? 4.864 2.694 10.077 1.00 95.62 119 MET A N 1
ATOM 954 C CA . MET A 1 119 ? 4.910 2.869 8.622 1.00 95.62 119 MET A CA 1
ATOM 955 C C . MET A 1 119 ? 6.332 3.157 8.125 1.00 95.62 119 MET A C 1
ATOM 957 O O . MET A 1 119 ? 6.765 2.572 7.143 1.00 95.62 119 MET A O 1
ATOM 961 N N . VAL A 1 120 ? 7.109 3.993 8.814 1.00 95.25 120 VAL A N 1
ATOM 962 C CA . VAL A 1 120 ? 8.529 4.196 8.467 1.00 95.25 120 VAL A CA 1
ATOM 963 C C . VAL A 1 120 ? 9.327 2.896 8.630 1.00 95.25 120 VAL A C 1
ATOM 965 O O . VAL A 1 120 ? 10.167 2.566 7.795 1.00 95.25 120 VAL A O 1
ATOM 968 N N . GLY A 1 121 ? 9.032 2.119 9.675 1.00 94.56 121 GLY A N 1
ATOM 969 C CA . GLY A 1 121 ? 9.635 0.808 9.899 1.00 94.56 121 GLY A CA 1
ATOM 970 C C . GLY A 1 121 ? 9.350 -0.194 8.777 1.00 94.56 121 GLY A C 1
ATOM 971 O O . GLY A 1 121 ? 10.250 -0.947 8.417 1.00 94.56 121 GLY A O 1
ATOM 972 N N . PHE A 1 122 ? 8.139 -0.194 8.207 1.00 94.38 122 PHE A N 1
ATOM 973 C CA . PHE A 1 122 ? 7.784 -1.037 7.058 1.00 94.38 122 PHE A CA 1
ATOM 974 C C . PHE A 1 122 ? 8.605 -0.705 5.808 1.00 94.38 122 PHE A C 1
ATOM 976 O O . PHE A 1 122 ? 8.998 -1.623 5.087 1.00 94.38 122 PHE A O 1
ATOM 983 N N . SER A 1 123 ? 8.918 0.571 5.585 1.00 91.31 123 SER A N 1
ATOM 984 C CA . SER A 1 123 ? 9.737 1.006 4.453 1.00 91.31 123 SER A CA 1
ATOM 985 C C . SER A 1 123 ? 11.193 0.584 4.659 1.00 91.31 123 SER A C 1
ATOM 987 O O . SER A 1 123 ? 11.822 0.069 3.748 1.00 91.31 123 SER A O 1
ATOM 989 N N . ALA A 1 124 ? 11.716 0.643 5.888 1.00 90.25 124 ALA A N 1
ATOM 990 C CA . ALA A 1 124 ? 13.089 0.216 6.185 1.00 90.25 124 ALA A CA 1
ATOM 991 C C . ALA A 1 124 ? 13.377 -1.282 5.937 1.00 90.25 124 ALA A C 1
ATOM 993 O O . ALA A 1 124 ? 14.538 -1.672 5.809 1.00 90.25 124 ALA A O 1
ATOM 994 N N . ILE A 1 125 ? 12.349 -2.134 5.913 1.00 89.62 125 ILE A N 1
A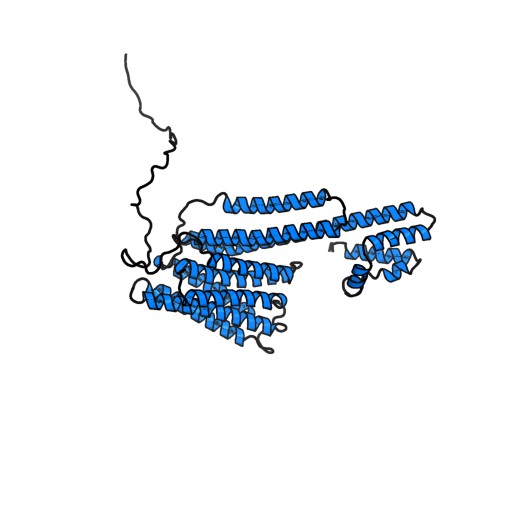TOM 995 C CA . ILE A 1 125 ? 12.494 -3.585 5.710 1.00 89.62 125 ILE A CA 1
ATOM 996 C C . ILE A 1 125 ? 12.063 -4.053 4.319 1.00 89.62 125 ILE A C 1
ATOM 998 O O . ILE A 1 125 ? 12.203 -5.242 4.032 1.00 89.62 125 ILE A O 1
ATOM 1002 N N . ASN A 1 126 ? 11.538 -3.153 3.480 1.00 84.81 126 ASN A N 1
ATOM 1003 C CA . ASN A 1 126 ? 10.922 -3.501 2.202 1.00 84.81 126 ASN A CA 1
ATOM 1004 C C . ASN A 1 126 ? 11.862 -4.336 1.318 1.00 84.81 126 ASN A C 1
ATOM 1006 O O . ASN A 1 126 ? 11.486 -5.435 0.945 1.00 84.81 126 ASN A O 1
ATOM 1010 N N . SER A 1 127 ? 13.106 -3.898 1.113 1.00 80.31 127 SER A N 1
ATOM 1011 C CA . SER A 1 127 ? 14.159 -4.508 0.284 1.00 80.31 127 SER A CA 1
ATOM 1012 C C . SER A 1 127 ? 14.550 -5.929 0.691 1.00 80.31 127 SER A C 1
ATOM 1014 O O . SER A 1 127 ? 15.199 -6.634 -0.073 1.00 80.31 127 SER A O 1
ATOM 1016 N N . LYS A 1 128 ? 14.181 -6.357 1.904 1.00 82.19 128 LYS A N 1
ATOM 1017 C CA . LYS A 1 128 ? 14.460 -7.700 2.438 1.00 82.19 128 LYS A CA 1
ATOM 1018 C C . LYS A 1 128 ? 13.208 -8.567 2.538 1.00 82.19 128 LYS A C 1
ATOM 1020 O O . LYS A 1 128 ? 13.251 -9.652 3.123 1.00 82.19 128 LYS A O 1
ATOM 1025 N N . PHE A 1 129 ? 12.076 -8.078 2.045 1.00 82.19 129 PHE A N 1
ATOM 1026 C CA . PHE A 1 129 ? 10.821 -8.801 2.073 1.00 82.19 129 PHE A CA 1
ATOM 1027 C C . PHE A 1 129 ? 10.762 -9.792 0.906 1.00 82.19 129 PHE A C 1
ATOM 1029 O O . PHE A 1 129 ? 10.296 -9.470 -0.177 1.00 82.19 129 PHE A O 1
ATOM 1036 N N . ASP A 1 130 ? 11.195 -11.028 1.156 1.00 79.12 130 ASP A N 1
ATOM 1037 C CA . ASP A 1 130 ? 10.983 -12.140 0.226 1.00 79.12 130 ASP A CA 1
ATOM 1038 C C . ASP A 1 130 ? 10.361 -13.348 0.955 1.00 79.12 130 ASP A C 1
ATOM 1040 O O . ASP A 1 130 ? 11.065 -14.073 1.670 1.00 79.12 130 ASP A O 1
ATOM 1044 N N . PRO A 1 131 ? 9.042 -13.581 0.802 1.00 72.94 131 PRO A N 1
ATOM 1045 C CA . PRO A 1 131 ? 8.336 -14.735 1.363 1.00 72.94 131 PRO A CA 1
ATOM 1046 C C . PRO A 1 131 ? 8.851 -16.108 0.903 1.00 72.94 131 PRO A C 1
ATOM 1048 O O . PRO A 1 131 ? 8.536 -17.104 1.559 1.00 72.94 131 PRO A O 1
ATOM 1051 N N . ARG A 1 132 ? 9.622 -16.192 -0.192 1.00 71.50 132 ARG A N 1
ATOM 1052 C CA . ARG A 1 132 ? 10.155 -17.456 -0.737 1.00 71.50 132 ARG A CA 1
ATOM 1053 C C . ARG A 1 132 ? 11.359 -17.973 0.035 1.00 71.50 132 ARG A C 1
ATOM 1055 O O . ARG A 1 132 ? 11.504 -19.183 0.192 1.00 71.50 132 ARG A O 1
ATOM 1062 N N . TYR A 1 133 ? 12.181 -17.064 0.562 1.00 70.12 133 TYR A N 1
ATOM 1063 C CA . TYR A 1 133 ? 13.401 -17.389 1.310 1.00 70.12 133 TYR A CA 1
ATOM 1064 C C . TYR A 1 133 ? 13.329 -16.892 2.765 1.00 70.12 133 TYR A C 1
ATOM 1066 O O . TYR A 1 133 ? 14.174 -16.112 3.216 1.00 70.12 133 TYR A O 1
ATOM 1074 N N . PRO A 1 134 ? 12.341 -17.365 3.549 1.00 68.75 134 PRO A N 1
ATOM 1075 C CA . PRO A 1 134 ? 12.097 -16.888 4.911 1.00 68.75 134 PRO A CA 1
ATOM 1076 C C . PRO A 1 134 ? 13.265 -17.195 5.862 1.00 68.75 134 PRO A C 1
ATOM 1078 O O . PRO A 1 134 ? 13.477 -16.472 6.833 1.00 68.75 134 PRO A O 1
ATOM 1081 N N . GLU A 1 135 ? 14.049 -18.238 5.577 1.00 67.56 135 GLU A N 1
ATOM 1082 C CA . GLU A 1 135 ? 15.231 -18.617 6.362 1.00 67.56 135 GLU A CA 1
ATOM 1083 C C . GLU A 1 135 ? 16.394 -17.635 6.190 1.00 67.56 135 GLU A C 1
ATOM 1085 O O . GLU A 1 135 ? 17.138 -17.390 7.138 1.00 67.56 135 GLU A O 1
ATOM 1090 N N . GLN A 1 136 ? 16.531 -17.026 5.009 1.00 72.81 136 GLN A N 1
ATOM 1091 C CA . GLN A 1 136 ? 17.603 -16.068 4.726 1.00 72.81 136 GLN A CA 1
ATOM 1092 C C . GLN A 1 136 ? 17.309 -14.693 5.343 1.00 72.81 136 GLN A C 1
ATOM 1094 O O . GLN A 1 136 ? 18.228 -13.999 5.772 1.00 72.81 136 GLN A O 1
ATOM 1099 N N . ASN A 1 137 ? 16.026 -14.329 5.457 1.00 81.94 137 ASN A N 1
ATOM 1100 C CA . ASN A 1 137 ? 15.570 -13.002 5.884 1.00 81.94 137 ASN A CA 1
ATOM 1101 C C . ASN A 1 137 ? 14.840 -13.000 7.239 1.00 81.94 137 ASN A C 1
ATOM 1103 O O . ASN A 1 137 ? 14.026 -12.114 7.524 1.00 81.94 137 ASN A O 1
ATOM 1107 N N . TRP A 1 138 ? 15.141 -13.961 8.118 1.00 84.75 138 TRP A N 1
ATOM 1108 C CA . TRP A 1 138 ? 14.427 -14.128 9.388 1.00 84.75 138 TRP A CA 1
ATOM 1109 C C . TRP A 1 138 ? 14.447 -12.869 10.274 1.00 84.75 138 TRP A C 1
ATOM 1111 O O . TRP A 1 138 ? 13.472 -12.609 10.982 1.00 84.75 138 TRP A O 1
ATOM 1121 N N . GLN A 1 139 ? 15.505 -12.041 10.227 1.00 88.25 139 GLN A N 1
ATOM 1122 C CA . GLN A 1 139 ? 15.547 -10.777 10.976 1.00 88.25 139 GLN A CA 1
ATOM 1123 C C . GLN A 1 139 ? 14.530 -9.759 10.451 1.00 88.25 139 GLN A C 1
ATOM 1125 O O . GLN A 1 139 ? 13.896 -9.069 11.254 1.00 88.25 139 GLN A O 1
ATOM 1130 N N . ALA A 1 140 ? 14.361 -9.660 9.129 1.00 89.19 140 ALA A N 1
ATOM 1131 C CA . ALA A 1 140 ? 13.382 -8.759 8.523 1.00 89.19 140 ALA A CA 1
ATOM 1132 C C . ALA A 1 140 ? 11.963 -9.193 8.908 1.00 89.19 140 ALA A C 1
ATOM 1134 O O . ALA A 1 140 ? 11.143 -8.368 9.301 1.00 89.19 140 ALA A O 1
ATOM 1135 N N . PHE A 1 141 ? 11.711 -10.503 8.926 1.00 89.62 141 PHE A N 1
ATOM 1136 C CA . PHE A 1 141 ? 10.410 -11.084 9.263 1.00 89.62 141 PHE A CA 1
ATOM 1137 C C . PHE A 1 141 ? 10.084 -10.906 10.749 1.00 89.62 141 PHE A C 1
ATOM 1139 O O . PHE A 1 141 ? 8.980 -10.504 11.135 1.00 89.62 141 PHE A O 1
ATOM 1146 N N . LYS A 1 142 ? 11.080 -11.114 11.611 1.00 91.44 142 LYS A N 1
ATOM 1147 C CA . LYS A 1 142 ? 10.979 -10.792 13.033 1.00 91.44 142 LYS A CA 1
ATOM 1148 C C . LYS A 1 142 ? 10.682 -9.310 13.256 1.00 91.44 142 LYS A C 1
ATOM 1150 O O . LYS A 1 142 ? 9.784 -8.982 14.027 1.00 91.44 142 LYS A O 1
ATOM 1155 N N . THR A 1 143 ? 11.396 -8.424 12.564 1.00 93.44 143 THR A N 1
ATOM 1156 C CA . THR A 1 143 ? 11.190 -6.970 12.657 1.00 93.44 143 THR A CA 1
ATOM 1157 C C . THR A 1 143 ? 9.789 -6.580 12.190 1.00 93.44 143 THR A C 1
ATOM 1159 O O . THR A 1 143 ? 9.095 -5.870 12.910 1.00 93.44 143 THR A O 1
ATOM 1162 N N . LEU A 1 144 ? 9.316 -7.124 11.065 1.00 94.12 144 LEU A N 1
ATOM 1163 C CA . LEU A 1 144 ? 7.953 -6.919 10.571 1.00 94.12 144 LEU A CA 1
ATOM 1164 C C . LEU A 1 144 ? 6.899 -7.339 11.603 1.00 94.12 144 LEU A C 1
ATOM 1166 O O . LEU A 1 144 ? 5.949 -6.606 11.869 1.00 94.12 144 LEU A O 1
ATOM 1170 N N . SER A 1 145 ? 7.103 -8.488 12.248 1.00 94.88 145 SER A N 1
ATOM 1171 C CA . SER A 1 145 ? 6.216 -8.977 13.310 1.00 94.88 145 SER A CA 1
ATOM 1172 C C . SER A 1 145 ? 6.199 -8.047 14.528 1.00 94.88 145 SER A C 1
ATOM 1174 O O . SER A 1 145 ? 5.139 -7.802 15.100 1.00 94.88 145 SER A O 1
ATOM 1176 N N . LEU A 1 146 ? 7.352 -7.486 14.909 1.00 96.31 146 LEU A N 1
ATOM 1177 C CA . LEU A 1 146 ? 7.450 -6.498 15.990 1.00 96.31 146 LEU A CA 1
ATOM 1178 C C . LEU A 1 146 ? 6.779 -5.165 15.626 1.00 96.31 146 LEU A C 1
ATOM 1180 O O . LEU A 1 146 ? 6.165 -4.537 16.487 1.00 96.31 146 LEU A O 1
ATOM 1184 N N . LEU A 1 147 ? 6.847 -4.750 14.361 1.00 97.12 147 LEU A N 1
ATOM 1185 C CA . LEU A 1 147 ? 6.154 -3.563 13.857 1.00 97.12 147 LEU A CA 1
ATOM 1186 C C . LEU A 1 147 ? 4.628 -3.754 13.874 1.00 97.12 147 LEU A C 1
ATOM 1188 O O . LEU A 1 147 ? 3.901 -2.883 14.356 1.00 97.12 147 LEU A O 1
ATOM 1192 N N . LEU A 1 148 ? 4.137 -4.923 13.449 1.00 96.94 148 LEU A N 1
ATOM 1193 C CA . LEU A 1 148 ? 2.720 -5.291 13.551 1.00 96.94 148 LEU A CA 1
ATOM 1194 C C . LEU A 1 148 ? 2.253 -5.357 15.013 1.00 96.94 148 LEU A C 1
ATOM 1196 O O . LEU A 1 148 ? 1.192 -4.827 15.348 1.00 96.94 148 LEU A O 1
ATOM 1200 N N . PHE A 1 149 ? 3.074 -5.924 15.902 1.00 97.50 149 PHE A N 1
ATOM 1201 C CA . PHE A 1 149 ? 2.855 -5.880 17.350 1.00 97.50 149 PHE A CA 1
ATOM 1202 C C . PHE A 1 149 ? 2.709 -4.437 17.853 1.00 97.50 149 PHE A C 1
ATOM 1204 O O . PHE A 1 149 ? 1.728 -4.130 18.529 1.00 97.50 149 PHE A O 1
ATOM 1211 N N . ALA A 1 150 ? 3.634 -3.540 17.495 1.00 97.62 150 ALA A N 1
ATOM 1212 C CA . ALA A 1 150 ? 3.613 -2.146 17.934 1.00 97.62 150 ALA A CA 1
ATOM 1213 C C . ALA A 1 150 ? 2.368 -1.396 17.427 1.00 97.62 150 ALA A C 1
ATOM 1215 O O . ALA A 1 150 ? 1.746 -0.651 18.188 1.00 97.62 150 ALA A O 1
ATOM 1216 N N . SER A 1 151 ? 1.951 -1.645 16.180 1.00 97.56 151 SER A N 1
ATOM 1217 C CA . SER A 1 151 ? 0.702 -1.104 15.628 1.00 97.56 151 SER A CA 1
ATOM 1218 C C . SER A 1 151 ? -0.514 -1.556 16.442 1.00 97.56 151 SER A C 1
ATOM 1220 O O . SER A 1 151 ? -1.321 -0.728 16.870 1.00 97.56 151 SER A O 1
ATOM 1222 N N . ARG A 1 152 ? -0.640 -2.862 16.721 1.00 97.12 152 ARG A N 1
ATOM 1223 C CA . ARG A 1 152 ? -1.780 -3.396 17.486 1.00 97.12 152 ARG A CA 1
ATOM 1224 C C . ARG A 1 152 ? -1.760 -2.997 18.949 1.00 97.12 152 ARG A C 1
ATOM 1226 O O . ARG A 1 152 ? -2.822 -2.738 19.505 1.00 97.12 152 ARG A O 1
ATOM 1233 N N . PHE A 1 153 ? -0.583 -2.848 19.545 1.00 96.31 153 PHE A N 1
ATOM 1234 C CA . PHE A 1 153 ? -0.430 -2.277 20.879 1.00 96.31 153 PHE A CA 1
ATOM 1235 C C . PHE A 1 153 ? -0.984 -0.846 20.949 1.00 96.31 153 PHE A C 1
ATOM 1237 O O . PHE A 1 153 ? -1.775 -0.541 21.844 1.00 96.31 153 PHE A O 1
ATOM 1244 N N . ALA A 1 154 ? -0.639 0.005 19.974 1.00 95.88 154 ALA A N 1
ATOM 1245 C CA . ALA A 1 154 ? -1.146 1.375 19.894 1.00 95.88 154 ALA A CA 1
ATOM 1246 C C . ALA A 1 154 ? -2.682 1.398 19.849 1.00 95.88 154 ALA A C 1
ATOM 1248 O O . ALA A 1 154 ? -3.327 2.043 20.677 1.00 95.88 154 ALA A O 1
ATOM 1249 N N . ILE A 1 155 ? -3.266 0.624 18.929 1.00 95.19 155 ILE A N 1
ATOM 1250 C CA . ILE A 1 155 ? -4.719 0.552 18.729 1.00 95.19 155 ILE A CA 1
ATOM 1251 C C . ILE A 1 155 ? -5.420 -0.047 19.961 1.00 95.19 155 ILE A C 1
ATOM 1253 O O . ILE A 1 155 ? -6.462 0.455 20.387 1.00 95.19 155 ILE A O 1
ATOM 1257 N N . ALA A 1 156 ? -4.852 -1.090 20.574 1.00 95.50 156 ALA A N 1
ATOM 1258 C CA . ALA A 1 156 ? -5.415 -1.733 21.760 1.00 95.50 156 ALA A CA 1
ATOM 1259 C C . ALA A 1 156 ? -5.513 -0.762 22.945 1.00 95.50 156 ALA A C 1
ATOM 1261 O O . ALA A 1 156 ? -6.563 -0.704 23.593 1.00 95.50 156 ALA A O 1
ATOM 1262 N N . ILE A 1 157 ? -4.464 0.037 23.187 1.00 94.25 157 ILE A N 1
ATOM 1263 C CA . ILE A 1 157 ? -4.467 1.090 24.214 1.00 94.25 157 ILE A CA 1
ATOM 1264 C C . ILE A 1 157 ? -5.521 2.143 23.898 1.00 94.25 157 ILE A C 1
ATOM 1266 O O . ILE A 1 157 ? -6.275 2.537 24.787 1.00 94.25 157 ILE A O 1
ATOM 1270 N N . GLN A 1 158 ? -5.606 2.594 22.647 1.00 93.38 158 GLN A N 1
ATOM 1271 C CA . GLN A 1 158 ? -6.582 3.608 22.270 1.00 93.38 158 GLN A CA 1
ATOM 1272 C C . GLN A 1 158 ? -8.023 3.124 22.510 1.00 93.38 158 GLN A C 1
ATOM 1274 O O . GLN A 1 158 ? -8.797 3.816 23.175 1.00 93.38 158 GLN A O 1
ATOM 1279 N N . TYR A 1 159 ? -8.375 1.909 22.070 1.00 92.06 159 TYR A N 1
ATOM 1280 C CA . TYR A 1 159 ? -9.686 1.322 22.371 1.00 92.06 159 TYR A CA 1
ATOM 1281 C C . TYR A 1 159 ? -9.908 1.125 23.873 1.00 92.06 159 TYR A C 1
ATOM 1283 O O . TYR A 1 159 ? -11.022 1.340 24.350 1.00 92.06 159 TYR A O 1
ATOM 1291 N N . PHE A 1 160 ? -8.871 0.751 24.628 1.00 92.69 160 PHE A N 1
ATOM 1292 C CA . PHE A 1 160 ? -8.969 0.584 26.077 1.00 92.69 160 PHE A CA 1
ATOM 1293 C C . PHE A 1 160 ? -9.283 1.906 26.788 1.00 92.69 160 PHE A C 1
ATOM 1295 O O . PHE A 1 160 ? -10.169 1.953 27.639 1.00 92.69 160 PHE A O 1
ATOM 1302 N N . VAL A 1 161 ? -8.613 2.999 26.416 1.00 91.56 161 VAL A N 1
ATOM 1303 C CA . VAL A 1 161 ? -8.847 4.337 26.986 1.00 91.56 161 VAL A CA 1
ATOM 1304 C C . VAL A 1 161 ? -10.254 4.843 26.661 1.00 91.56 161 VAL A C 1
ATOM 1306 O O . VAL A 1 161 ? -10.944 5.384 27.534 1.00 91.56 161 VAL A O 1
ATOM 1309 N N . VAL A 1 162 ? -10.717 4.629 25.427 1.00 88.62 162 VAL A N 1
ATOM 1310 C CA . VAL A 1 162 ? -12.088 4.973 25.023 1.00 88.62 162 VAL A CA 1
ATOM 1311 C C . VAL A 1 162 ? -13.097 4.139 25.815 1.00 88.62 162 VAL A C 1
ATOM 1313 O O . VAL A 1 162 ? -14.051 4.683 26.374 1.00 88.62 162 VAL A O 1
ATOM 1316 N N . TRP A 1 163 ? -12.868 2.830 25.937 1.00 89.88 163 TRP A N 1
ATOM 1317 C CA . TRP A 1 163 ? -13.702 1.949 26.751 1.00 89.88 163 TRP A CA 1
ATOM 1318 C C . TRP A 1 163 ? -13.748 2.398 28.216 1.00 89.88 163 TRP A C 1
ATOM 1320 O O . TRP A 1 163 ? -14.833 2.478 28.791 1.00 89.88 163 TRP A O 1
ATOM 1330 N N . TRP A 1 164 ? -12.600 2.744 28.805 1.00 88.75 164 TRP A N 1
ATOM 1331 C CA . TRP A 1 164 ? -12.500 3.196 30.191 1.00 88.75 164 TRP A CA 1
ATOM 1332 C C . TRP A 1 164 ? -13.316 4.467 30.436 1.00 88.75 164 TRP A C 1
ATOM 1334 O O . TRP A 1 164 ? -14.057 4.550 31.415 1.00 88.75 164 TRP A O 1
ATOM 1344 N N . THR A 1 165 ? -13.241 5.426 29.512 1.00 86.00 165 THR A N 1
ATOM 1345 C CA . THR A 1 165 ? -14.006 6.681 29.575 1.00 86.00 165 THR A CA 1
ATOM 1346 C C . THR A 1 165 ? -15.515 6.434 29.460 1.00 86.00 165 THR A C 1
ATOM 1348 O O . THR A 1 165 ? -16.310 7.043 30.171 1.00 86.00 165 THR A O 1
ATOM 1351 N N . VAL A 1 166 ? -15.931 5.498 28.603 1.00 83.81 166 VAL A N 1
ATOM 1352 C CA . VAL A 1 166 ? -17.348 5.233 28.284 1.00 83.81 166 VAL A CA 1
ATOM 1353 C C . VAL A 1 166 ? -17.930 4.088 29.140 1.00 83.81 166 VAL A C 1
ATOM 1355 O O . VAL A 1 166 ? -19.092 3.715 28.983 1.00 83.81 166 VAL A O 1
ATOM 1358 N N . ARG A 1 167 ? -17.176 3.545 30.111 1.00 82.19 167 ARG A N 1
ATOM 1359 C CA . ARG A 1 167 ? -17.558 2.356 30.909 1.00 82.19 167 ARG A CA 1
ATOM 1360 C C . ARG A 1 167 ? -18.883 2.490 31.665 1.00 82.19 167 ARG A C 1
ATOM 1362 O O . ARG A 1 167 ? -19.529 1.484 31.957 1.00 82.19 167 ARG A O 1
ATOM 1369 N N . GLN A 1 168 ? -19.287 3.724 31.963 1.00 79.12 168 GLN A N 1
ATOM 1370 C CA . GLN A 1 168 ? -20.553 4.052 32.621 1.00 79.12 168 GLN A CA 1
ATOM 1371 C C . GLN A 1 168 ? -21.786 3.790 31.735 1.00 79.12 168 GLN A C 1
ATOM 1373 O O . GLN A 1 168 ? -22.882 3.590 32.253 1.00 79.12 168 GLN A O 1
ATOM 1378 N N . TYR A 1 169 ? -21.619 3.711 30.410 1.00 76.94 169 TYR A N 1
ATOM 1379 C CA . TYR A 1 169 ? -22.707 3.486 29.461 1.00 76.94 169 TYR A CA 1
ATOM 1380 C C . TYR A 1 169 ? -22.834 2.002 29.096 1.00 76.94 169 TYR A C 1
ATOM 1382 O O . TYR A 1 169 ? -21.997 1.409 28.407 1.00 76.94 169 TYR A O 1
ATOM 1390 N N . THR A 1 170 ? -23.931 1.382 29.533 1.00 71.38 170 THR A N 1
ATOM 1391 C CA . THR A 1 170 ? -24.156 -0.070 29.429 1.00 71.38 170 THR A CA 1
ATOM 1392 C C . THR A 1 170 ? -24.288 -0.582 27.995 1.00 71.38 170 THR A C 1
ATOM 1394 O O . THR A 1 170 ? -23.901 -1.720 27.731 1.00 71.38 170 THR A O 1
ATOM 1397 N N . LYS A 1 171 ? -24.776 0.248 27.063 1.00 73.69 171 LYS A N 1
ATOM 1398 C CA . LYS A 1 171 ? -24.989 -0.126 25.653 1.00 73.69 171 LYS A CA 1
ATOM 1399 C C . LYS A 1 171 ? -23.708 -0.098 24.804 1.00 73.69 171 LYS A C 1
ATOM 1401 O O . LYS A 1 171 ? -23.621 -0.841 23.831 1.00 73.69 171 LYS A O 1
ATOM 1406 N N . THR A 1 172 ? -22.706 0.699 25.184 1.00 76.44 172 THR A N 1
ATOM 1407 C CA . THR A 1 172 ? -21.480 0.903 24.385 1.00 76.44 172 THR A CA 1
ATOM 1408 C C . THR A 1 172 ? -20.270 0.148 24.936 1.00 76.44 172 THR A C 1
ATOM 1410 O O . THR A 1 172 ? -19.361 -0.202 24.188 1.00 76.44 172 THR A O 1
ATOM 1413 N N . LYS A 1 173 ? -20.249 -0.164 26.237 1.00 82.00 173 LYS A N 1
ATOM 1414 C CA . LYS A 1 173 ? -19.081 -0.796 26.873 1.00 82.00 173 LYS A CA 1
ATOM 1415 C C . LYS A 1 173 ? -18.695 -2.153 26.265 1.00 82.00 173 LYS A C 1
ATOM 1417 O O . LYS A 1 173 ? -17.512 -2.454 26.178 1.00 82.00 173 LYS A O 1
ATOM 1422 N N . MET A 1 174 ? -19.667 -2.965 25.839 1.00 86.38 174 MET A N 1
ATOM 1423 C CA . MET A 1 174 ? -19.403 -4.319 25.331 1.00 86.38 174 MET A CA 1
ATOM 1424 C C . MET A 1 174 ? -18.665 -4.337 23.986 1.00 86.38 174 MET A C 1
ATOM 1426 O O . MET A 1 174 ? -17.613 -4.969 23.926 1.00 86.38 174 MET A O 1
ATOM 1430 N N . PRO A 1 175 ? -19.136 -3.663 22.918 1.00 87.31 175 PRO A N 1
ATOM 1431 C CA . PRO A 1 175 ? -18.424 -3.694 21.642 1.00 87.31 175 PRO A CA 1
ATOM 1432 C C . PRO A 1 175 ? -17.028 -3.059 21.725 1.00 87.31 175 PRO A C 1
ATOM 1434 O O . PRO A 1 175 ? -16.105 -3.570 21.103 1.00 87.31 175 PRO A O 1
ATOM 1437 N N . LEU A 1 176 ? -16.834 -2.010 22.533 1.00 87.88 176 LEU A N 1
ATOM 1438 C CA . LEU A 1 176 ? -15.511 -1.396 22.713 1.00 87.88 176 LEU A CA 1
ATOM 1439 C C . LEU A 1 176 ? -14.537 -2.302 23.467 1.00 87.88 176 LEU A C 1
ATOM 1441 O O . LEU A 1 176 ? -13.370 -2.388 23.091 1.00 87.88 176 LEU A O 1
ATOM 1445 N N . LEU A 1 177 ? -15.022 -3.017 24.488 1.00 90.50 177 LEU A N 1
ATOM 1446 C CA . LEU A 1 177 ? -14.214 -4.013 25.187 1.00 90.50 177 LEU A CA 1
ATOM 1447 C C . LEU A 1 177 ? -13.805 -5.143 24.240 1.00 90.50 177 LEU A C 1
ATOM 1449 O O . LEU A 1 177 ? -12.641 -5.524 24.225 1.00 90.50 177 LEU A O 1
ATOM 1453 N N . LEU A 1 178 ? -14.740 -5.646 23.425 1.00 92.69 178 LEU A N 1
ATOM 1454 C CA . LEU A 1 178 ? -14.451 -6.690 22.441 1.00 92.69 178 LEU A CA 1
ATOM 1455 C C . LEU A 1 178 ? -13.401 -6.238 21.419 1.00 92.69 178 LEU A C 1
ATOM 1457 O O . LEU A 1 178 ? -12.490 -7.006 21.136 1.00 92.69 178 LEU A O 1
ATOM 1461 N N . MET A 1 179 ? -13.476 -4.999 20.918 1.00 92.06 179 MET A N 1
ATOM 1462 C CA . MET A 1 179 ? -12.455 -4.444 20.017 1.00 92.06 179 MET A CA 1
ATOM 1463 C C . MET A 1 179 ? -11.086 -4.327 20.697 1.00 92.06 179 MET A C 1
ATOM 1465 O O . MET A 1 179 ? -10.079 -4.721 20.118 1.00 92.06 179 MET A O 1
ATOM 1469 N N . SER A 1 180 ? -11.041 -3.823 21.935 1.00 93.56 180 SER A N 1
ATOM 1470 C CA . SER A 1 180 ? -9.791 -3.707 22.697 1.00 93.56 180 SER A CA 1
ATOM 1471 C C . SER A 1 180 ? -9.154 -5.077 22.953 1.00 93.56 180 SER A C 1
ATOM 1473 O O . SER A 1 180 ? -7.967 -5.262 22.691 1.00 93.56 180 SER A O 1
ATOM 1475 N N . VAL A 1 181 ? -9.952 -6.061 23.384 1.00 95.62 181 VAL A N 1
ATOM 1476 C CA . VAL A 1 181 ? -9.499 -7.441 23.617 1.00 95.62 181 VAL A CA 1
ATOM 1477 C C . VAL A 1 181 ? -9.042 -8.099 22.318 1.00 95.62 181 VAL A C 1
ATOM 1479 O O . VAL A 1 181 ? -8.006 -8.754 22.312 1.00 95.62 181 VAL A O 1
ATOM 1482 N N . LEU A 1 182 ? -9.765 -7.903 21.214 1.00 96.19 182 LEU A N 1
ATOM 1483 C CA . LEU A 1 182 ? -9.379 -8.426 19.905 1.00 96.19 182 LEU A CA 1
ATOM 1484 C C . LEU A 1 182 ? -8.004 -7.897 19.478 1.00 96.19 182 LEU A C 1
ATOM 1486 O O . LEU A 1 182 ? -7.123 -8.687 19.157 1.00 96.19 182 LEU A O 1
ATOM 1490 N N . MET A 1 183 ? -7.796 -6.580 19.553 1.00 95.94 183 MET A N 1
ATOM 1491 C CA . MET A 1 183 ? -6.516 -5.950 19.204 1.00 95.94 183 MET A CA 1
ATOM 1492 C C . MET A 1 183 ? -5.386 -6.394 20.138 1.00 95.94 183 MET A C 1
ATOM 1494 O O . MET A 1 183 ? -4.255 -6.587 19.698 1.00 95.94 183 MET A O 1
ATOM 1498 N N . PHE A 1 184 ? -5.690 -6.617 21.418 1.00 96.88 184 PHE A N 1
ATOM 1499 C CA . PHE A 1 184 ? -4.740 -7.160 22.386 1.00 96.88 184 PHE A CA 1
ATOM 1500 C C . PHE A 1 184 ? -4.353 -8.616 22.080 1.00 96.88 184 PHE A C 1
ATOM 1502 O O . PHE A 1 184 ? -3.181 -8.977 22.175 1.00 96.88 184 PHE A O 1
ATOM 1509 N N . ILE A 1 185 ? -5.307 -9.452 21.663 1.00 97.31 185 ILE A N 1
ATOM 1510 C CA . ILE A 1 185 ? -5.023 -10.819 21.211 1.00 97.31 185 ILE A CA 1
ATOM 1511 C C . ILE A 1 185 ? -4.151 -10.778 19.952 1.00 97.31 185 ILE A C 1
ATOM 1513 O O . ILE A 1 185 ? -3.113 -11.435 19.930 1.00 97.31 185 ILE A O 1
ATOM 1517 N N . SER A 1 186 ? -4.505 -9.969 18.946 1.00 96.56 186 SER A N 1
ATOM 1518 C CA . SER A 1 186 ? -3.688 -9.792 17.736 1.00 96.56 186 SER A CA 1
ATOM 1519 C C . SER A 1 186 ? -2.263 -9.355 18.069 1.00 96.56 186 SER A C 1
ATOM 1521 O O . SER A 1 186 ? -1.303 -9.907 17.536 1.00 96.56 186 SER A O 1
ATOM 1523 N N . MET A 1 187 ? -2.111 -8.406 18.995 1.00 96.81 187 MET A N 1
ATOM 1524 C CA . MET A 1 187 ? -0.813 -7.962 19.495 1.00 96.81 187 MET A CA 1
ATOM 1525 C C . MET A 1 187 ? 0.005 -9.144 20.045 1.00 96.81 187 MET A C 1
ATOM 1527 O O . MET A 1 187 ? 1.147 -9.336 19.631 1.00 96.81 187 MET A O 1
ATOM 1531 N N . ILE A 1 188 ? -0.565 -9.971 20.928 1.00 97.19 188 ILE A N 1
ATOM 1532 C CA . ILE A 1 188 ? 0.132 -11.150 21.473 1.00 97.19 188 ILE A CA 1
ATOM 1533 C C . ILE A 1 188 ? 0.489 -12.151 20.368 1.00 97.19 188 ILE A C 1
ATOM 1535 O O . ILE A 1 188 ? 1.588 -12.703 20.384 1.00 97.19 188 ILE A O 1
ATOM 1539 N N . LEU A 1 189 ? -0.398 -12.373 19.395 1.00 96.50 189 LEU A N 1
ATOM 1540 C CA . LEU A 1 189 ? -0.138 -13.283 18.277 1.00 96.50 189 LEU A CA 1
ATOM 1541 C C . LEU A 1 189 ? 1.033 -12.799 17.411 1.00 96.50 189 LEU A C 1
ATOM 1543 O O . LEU A 1 189 ? 1.914 -13.596 17.094 1.00 96.50 189 LEU A O 1
ATOM 1547 N N . PHE A 1 190 ? 1.108 -11.504 17.089 1.00 96.31 190 PHE A N 1
ATOM 1548 C CA . PHE A 1 190 ? 2.248 -10.939 16.356 1.00 96.31 190 PHE A CA 1
ATOM 1549 C C . PHE A 1 190 ? 3.551 -10.999 17.154 1.00 96.31 190 PHE A C 1
ATOM 1551 O O . PHE A 1 190 ? 4.604 -11.286 16.585 1.00 96.31 190 PHE A O 1
ATOM 1558 N N . LEU A 1 191 ? 3.489 -10.811 18.474 1.00 95.81 191 LEU A N 1
ATOM 1559 C CA . LEU A 1 191 ? 4.648 -11.008 19.341 1.00 95.81 191 LEU A CA 1
ATOM 1560 C C . LEU A 1 191 ? 5.108 -12.476 19.343 1.00 95.81 191 LEU A C 1
ATOM 1562 O O . LEU A 1 191 ? 6.301 -12.752 19.238 1.00 95.81 191 LEU A O 1
ATOM 1566 N N . GLY A 1 192 ? 4.167 -13.422 19.400 1.00 92.94 192 GLY A N 1
ATOM 1567 C CA . GLY A 1 192 ? 4.447 -14.852 19.271 1.00 92.94 192 GLY A CA 1
ATOM 1568 C C . GLY A 1 192 ? 5.096 -15.201 17.929 1.00 92.94 192 GLY A C 1
ATOM 1569 O O . GLY A 1 192 ? 6.094 -15.919 17.900 1.00 92.94 192 GLY A O 1
ATOM 1570 N N . LEU A 1 193 ? 4.598 -14.627 16.828 1.00 91.88 193 LEU A N 1
ATOM 1571 C CA . LEU A 1 193 ? 5.205 -14.769 15.501 1.00 91.88 193 LEU A CA 1
ATOM 1572 C C . LEU A 1 193 ? 6.630 -14.200 15.469 1.00 91.88 193 LEU A C 1
ATOM 1574 O O . LEU A 1 193 ? 7.531 -14.863 14.963 1.00 91.88 193 LEU A O 1
ATOM 1578 N N . ALA A 1 194 ? 6.875 -13.042 16.091 1.00 91.75 194 ALA A N 1
ATOM 1579 C CA . ALA A 1 194 ? 8.214 -12.457 16.180 1.00 91.75 194 ALA A CA 1
ATOM 1580 C C . ALA A 1 194 ? 9.226 -13.385 16.876 1.00 91.75 194 ALA A C 1
ATOM 1582 O O . ALA A 1 194 ? 10.389 -13.443 16.477 1.00 91.75 194 ALA A O 1
ATOM 1583 N N . PHE A 1 195 ? 8.800 -14.119 17.908 1.00 89.69 195 PHE A N 1
ATOM 1584 C CA . PHE A 1 195 ? 9.649 -15.108 18.578 1.00 89.69 195 PHE A CA 1
ATOM 1585 C C . PHE A 1 195 ? 9.783 -16.421 17.801 1.00 89.69 195 PHE A C 1
ATOM 1587 O O . PHE A 1 195 ? 10.789 -17.111 17.959 1.00 89.69 195 PHE A O 1
ATOM 1594 N N . SER A 1 196 ? 8.813 -16.748 16.945 1.00 86.94 196 SER A N 1
ATOM 1595 C CA . SER A 1 196 ? 8.876 -17.919 16.067 1.00 86.94 196 SER A CA 1
ATOM 1596 C C . SER A 1 196 ? 9.915 -17.771 14.951 1.00 86.94 196 SER A C 1
ATOM 1598 O O . SER A 1 196 ? 10.439 -18.783 14.486 1.00 86.94 196 SER A O 1
ATOM 1600 N N . PHE A 1 197 ? 10.209 -16.545 14.507 1.00 85.38 197 PHE A N 1
ATOM 1601 C CA . PHE A 1 197 ? 11.263 -16.288 13.524 1.00 85.38 197 PHE A CA 1
ATOM 1602 C C . PHE A 1 197 ? 12.639 -16.285 14.201 1.00 85.38 197 PHE A C 1
ATOM 1604 O O . PHE A 1 197 ? 13.036 -15.334 14.882 1.00 85.38 197 PHE A O 1
ATOM 1611 N N . SER A 1 198 ? 13.377 -17.372 14.002 1.00 80.44 198 SER A N 1
ATOM 1612 C CA . SER A 1 198 ? 14.747 -17.562 14.473 1.00 80.44 198 SER A CA 1
ATOM 1613 C C . SER A 1 198 ? 15.586 -18.231 13.383 1.00 80.44 198 SER A C 1
ATOM 1615 O O . SER A 1 198 ? 15.041 -18.780 12.428 1.00 80.44 198 SER A O 1
ATOM 1617 N N . SER A 1 199 ? 16.912 -18.230 13.546 1.00 74.06 199 SER A N 1
ATOM 1618 C CA . SER A 1 199 ? 17.843 -18.859 12.595 1.00 74.06 199 SER A CA 1
ATOM 1619 C C . SER A 1 199 ? 17.623 -20.369 12.401 1.00 74.06 199 SER A C 1
ATOM 1621 O O . SER A 1 199 ? 18.165 -20.935 11.461 1.00 74.06 199 SER A O 1
ATOM 1623 N N . THR A 1 200 ? 16.878 -21.026 13.293 1.00 69.56 200 THR A N 1
ATOM 1624 C CA . THR A 1 200 ? 16.532 -22.458 13.239 1.00 69.56 200 THR A CA 1
ATOM 1625 C C . THR A 1 200 ? 15.016 -22.687 13.203 1.00 69.56 200 THR A C 1
ATOM 1627 O O . THR A 1 200 ? 14.545 -23.802 13.423 1.00 69.56 200 THR A O 1
ATOM 1630 N N . GLY A 1 201 ? 14.241 -21.615 13.011 1.00 64.50 201 GLY A N 1
ATOM 1631 C CA . GLY A 1 201 ? 12.787 -21.613 13.116 1.00 64.50 201 GLY A CA 1
ATOM 1632 C C . GLY A 1 201 ? 12.083 -22.181 11.886 1.00 64.50 201 GLY A C 1
ATOM 1633 O O . GLY A 1 201 ? 12.690 -22.514 10.875 1.00 64.50 201 GLY A O 1
ATOM 1634 N N . ASN A 1 202 ? 10.759 -22.288 11.981 1.00 64.62 202 ASN A N 1
ATOM 1635 C CA . ASN A 1 202 ? 9.922 -22.840 10.920 1.00 64.62 202 ASN A CA 1
ATOM 1636 C C . ASN A 1 202 ? 9.804 -21.873 9.725 1.00 64.62 202 ASN A C 1
ATOM 1638 O O . ASN A 1 202 ? 9.280 -20.765 9.860 1.00 64.62 202 ASN A O 1
ATOM 1642 N N . THR A 1 203 ? 10.196 -22.354 8.545 1.00 64.94 203 THR A N 1
ATOM 1643 C CA . THR A 1 203 ? 10.148 -21.692 7.231 1.00 64.94 203 THR A CA 1
ATOM 1644 C C . THR A 1 203 ? 8.761 -21.102 6.906 1.00 64.94 203 THR A C 1
ATOM 1646 O O . THR A 1 203 ? 8.658 -20.071 6.254 1.00 64.94 203 THR A O 1
ATOM 1649 N N . LYS A 1 204 ? 7.654 -21.685 7.391 1.00 75.00 204 LYS A N 1
ATOM 1650 C CA . LYS A 1 204 ? 6.280 -21.271 7.015 1.00 75.00 204 LYS A CA 1
ATOM 1651 C C . LYS A 1 204 ? 5.596 -20.290 7.979 1.00 75.00 204 LYS A C 1
ATOM 1653 O O . LYS A 1 204 ? 4.402 -20.028 7.834 1.00 75.00 204 LYS A O 1
ATOM 1658 N N . GLY A 1 205 ? 6.320 -19.725 8.949 1.00 79.56 205 GLY A N 1
ATOM 1659 C CA . GLY A 1 205 ? 5.747 -18.812 9.952 1.00 79.56 205 GLY A CA 1
ATOM 1660 C C . GLY A 1 205 ? 5.068 -17.561 9.373 1.00 79.56 205 GLY A C 1
ATOM 1661 O O . GLY A 1 205 ? 4.124 -17.044 9.968 1.00 79.56 205 GLY A O 1
ATOM 1662 N N . TYR A 1 206 ? 5.483 -17.108 8.185 1.00 84.88 206 TYR A N 1
ATOM 1663 C CA . TYR A 1 206 ? 4.955 -15.899 7.534 1.00 84.88 206 TYR A CA 1
ATOM 1664 C C . TYR A 1 206 ? 3.464 -15.999 7.170 1.00 84.88 206 TYR A C 1
ATOM 1666 O O . TYR A 1 206 ? 2.766 -14.986 7.147 1.00 84.88 206 TYR A O 1
ATOM 1674 N N . ILE A 1 207 ? 2.941 -17.216 6.960 1.00 89.19 207 ILE A N 1
ATOM 1675 C CA . ILE A 1 207 ? 1.508 -17.456 6.711 1.00 89.19 207 ILE A CA 1
ATOM 1676 C C . ILE A 1 207 ? 0.666 -16.952 7.894 1.00 89.19 207 ILE A C 1
ATOM 1678 O O . ILE A 1 207 ? -0.454 -16.471 7.712 1.00 89.19 207 ILE A O 1
ATOM 1682 N N . GLY A 1 208 ? 1.231 -16.998 9.106 1.00 91.25 208 GLY A N 1
ATOM 1683 C CA . GLY A 1 208 ? 0.587 -16.516 10.320 1.00 91.25 208 GLY A CA 1
ATOM 1684 C C . GLY A 1 208 ? 0.173 -15.047 10.245 1.00 91.25 208 GLY A C 1
ATOM 1685 O O . GLY A 1 208 ? -0.893 -14.710 10.754 1.00 91.25 208 GLY A O 1
ATOM 1686 N N . TRP A 1 209 ? 0.936 -14.179 9.568 1.00 93.19 209 TRP A N 1
ATOM 1687 C CA . TRP A 1 209 ? 0.554 -12.769 9.429 1.00 93.19 209 TRP A CA 1
ATOM 1688 C C . TRP A 1 209 ? -0.757 -12.612 8.675 1.00 93.19 209 TRP A C 1
ATOM 1690 O O . TRP A 1 209 ? -1.665 -11.941 9.159 1.00 93.19 209 TRP A O 1
ATOM 1700 N N . TYR A 1 210 ? -0.881 -13.276 7.526 1.00 94.62 210 TYR A N 1
ATOM 1701 C CA . TYR A 1 210 ? -2.071 -13.185 6.686 1.00 94.62 210 TYR A CA 1
ATOM 1702 C C . TYR A 1 210 ? -3.301 -13.763 7.381 1.00 94.62 210 TYR A C 1
ATOM 1704 O O . TYR A 1 210 ? -4.380 -13.177 7.302 1.00 94.62 210 TYR A O 1
ATOM 1712 N N . VAL A 1 211 ? -3.138 -14.869 8.115 1.00 95.38 211 VAL A N 1
ATOM 1713 C CA . VAL A 1 211 ? -4.227 -15.469 8.898 1.00 95.38 211 VAL A CA 1
ATOM 1714 C C . VAL A 1 211 ? -4.694 -14.515 9.997 1.00 95.38 211 VAL A C 1
ATOM 1716 O O . VAL A 1 211 ? -5.895 -14.275 10.114 1.00 95.38 211 VAL A O 1
ATOM 1719 N N . VAL A 1 212 ? -3.769 -13.940 10.774 1.00 96.12 212 VAL A N 1
ATOM 1720 C CA . VAL A 1 212 ? -4.112 -13.012 11.864 1.00 96.12 212 VAL A CA 1
ATOM 1721 C C . VAL A 1 212 ? -4.766 -11.744 11.315 1.00 96.12 212 VAL A C 1
ATOM 1723 O O . VAL A 1 212 ? -5.828 -11.364 11.802 1.00 96.12 212 VAL A O 1
ATOM 1726 N N . LEU A 1 213 ? -4.197 -11.127 10.273 1.00 95.62 213 LEU A N 1
ATOM 1727 C CA . LEU A 1 213 ? -4.750 -9.921 9.642 1.00 95.62 213 LEU A CA 1
ATOM 1728 C C . LEU A 1 213 ? -6.153 -10.158 9.069 1.00 95.62 213 LEU A C 1
ATOM 1730 O O . LEU A 1 213 ? -7.057 -9.354 9.299 1.00 95.62 213 LEU A O 1
ATOM 1734 N N . SER A 1 214 ? -6.356 -11.277 8.369 1.00 94.31 214 SER A N 1
ATOM 1735 C CA . SER A 1 214 ? -7.655 -11.618 7.779 1.00 94.31 214 SER A CA 1
ATOM 1736 C C . SER A 1 214 ? -8.704 -11.885 8.856 1.00 94.31 214 SER A C 1
ATOM 1738 O O . SER A 1 214 ? -9.815 -11.358 8.791 1.00 94.31 214 SER A O 1
ATOM 1740 N N . LEU A 1 215 ? -8.351 -12.672 9.880 1.00 95.75 215 LEU A N 1
ATOM 1741 C CA . LEU A 1 215 ? -9.247 -12.971 10.994 1.00 95.75 215 LEU A CA 1
ATOM 1742 C C . LEU A 1 215 ? -9.627 -11.695 11.750 1.00 95.75 215 LEU A C 1
ATOM 1744 O O . LEU A 1 215 ? -10.794 -11.489 12.077 1.00 95.75 215 LEU A O 1
ATOM 1748 N N . GLU A 1 216 ? -8.660 -10.817 11.993 1.00 94.88 216 GLU A N 1
ATOM 1749 C CA . GLU A 1 216 ? -8.889 -9.535 12.642 1.00 94.88 216 GLU A CA 1
ATOM 1750 C C . GLU A 1 216 ? -9.839 -8.647 11.831 1.00 94.88 216 GLU A C 1
ATOM 1752 O O . GLU A 1 216 ? -10.806 -8.130 12.392 1.00 94.88 216 GLU A O 1
ATOM 1757 N N . ALA A 1 217 ? -9.621 -8.505 10.520 1.00 92.44 217 ALA A N 1
ATOM 1758 C CA . ALA A 1 217 ? -10.507 -7.739 9.647 1.00 92.44 217 ALA A CA 1
ATOM 1759 C C . ALA A 1 217 ? -11.948 -8.276 9.698 1.00 92.44 217 ALA A C 1
ATOM 1761 O O . ALA A 1 217 ? -12.888 -7.516 9.940 1.00 92.44 217 ALA A O 1
ATOM 1762 N N . VAL A 1 218 ? -12.124 -9.596 9.571 1.00 93.50 218 VAL A N 1
ATOM 1763 C CA . VAL A 1 218 ? -13.442 -10.246 9.646 1.00 93.50 218 VAL A CA 1
ATOM 1764 C C . VAL A 1 218 ? -14.107 -10.015 11.003 1.00 93.50 218 VAL A C 1
ATOM 1766 O O . VAL A 1 218 ? -15.293 -9.683 11.057 1.00 93.50 218 VAL A O 1
ATOM 1769 N N . LEU A 1 219 ? -13.371 -10.155 12.108 1.00 94.00 219 LEU A N 1
ATOM 1770 C CA . LEU A 1 219 ? -13.918 -9.986 13.456 1.00 94.00 219 LEU A CA 1
ATOM 1771 C C . LEU A 1 219 ? -14.292 -8.527 13.752 1.00 94.00 219 LEU A C 1
ATOM 1773 O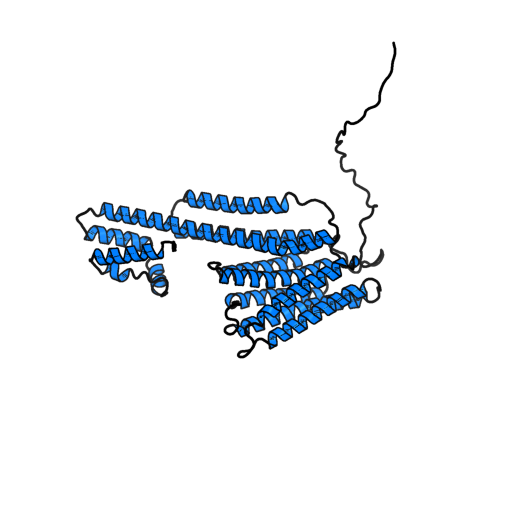 O . LEU A 1 219 ? -15.381 -8.279 14.273 1.00 94.00 219 LEU A O 1
ATOM 1777 N N . VAL A 1 220 ? -13.458 -7.554 13.370 1.00 91.94 220 VAL A N 1
ATOM 1778 C CA . VAL A 1 220 ? -13.760 -6.118 13.525 1.00 91.94 220 VAL A CA 1
ATOM 1779 C C . VAL A 1 220 ? -15.019 -5.739 12.746 1.00 91.94 220 VAL A C 1
ATOM 1781 O O . VAL A 1 220 ? -15.902 -5.045 13.266 1.00 91.94 220 VAL A O 1
ATOM 1784 N N . LEU A 1 221 ? -15.150 -6.215 11.512 1.00 88.94 221 LEU A N 1
ATOM 1785 C CA . LEU A 1 221 ? -16.329 -5.941 10.693 1.00 88.94 221 LEU A CA 1
ATOM 1786 C C . LEU A 1 221 ? -17.572 -6.644 11.254 1.00 88.94 221 LEU A C 1
ATOM 1788 O O . LEU A 1 221 ? -18.606 -6.005 11.441 1.00 88.94 221 LEU A O 1
ATOM 1792 N N . SER A 1 222 ? -17.447 -7.897 11.696 1.00 88.69 222 SER A N 1
ATOM 1793 C CA . SER A 1 222 ? -18.535 -8.643 12.347 1.00 88.69 222 SER A CA 1
ATOM 1794 C C . SER A 1 222 ? -19.066 -7.944 13.606 1.00 88.69 222 SER A C 1
ATOM 1796 O O . SER A 1 222 ? -20.280 -7.833 13.800 1.00 88.69 222 SER A O 1
ATOM 1798 N N . ILE A 1 223 ? -18.177 -7.410 14.453 1.00 88.44 223 ILE A N 1
ATOM 1799 C CA . ILE A 1 223 ? -18.572 -6.600 15.617 1.00 88.44 223 ILE A CA 1
ATOM 1800 C C . ILE A 1 223 ? -19.291 -5.324 15.143 1.00 88.44 223 ILE A C 1
ATOM 1802 O O . ILE A 1 223 ? -20.329 -4.947 15.687 1.00 88.44 223 ILE A O 1
ATOM 1806 N N . SER A 1 224 ? -18.799 -4.685 14.085 1.00 85.44 224 SER A N 1
ATOM 1807 C CA . SER A 1 224 ? -19.394 -3.456 13.540 1.00 85.44 224 SER A CA 1
ATOM 1808 C C . SER A 1 224 ? -20.770 -3.677 12.895 1.00 85.44 224 SER A C 1
ATOM 1810 O O . SER A 1 224 ? -21.577 -2.751 12.857 1.00 85.44 224 SER A O 1
ATOM 1812 N N . LEU A 1 225 ? -21.071 -4.890 12.412 1.00 82.69 225 LEU A N 1
ATOM 1813 C CA . LEU A 1 225 ? -22.407 -5.277 11.932 1.00 82.69 225 LEU A CA 1
ATOM 1814 C C . LEU A 1 225 ? -23.397 -5.481 13.078 1.00 82.69 225 LEU A C 1
ATOM 1816 O O . LEU A 1 225 ? -24.544 -5.040 13.003 1.00 82.69 225 LEU A O 1
ATOM 1820 N N . LYS A 1 226 ? -22.960 -6.155 14.147 1.00 82.88 226 LYS A N 1
ATOM 1821 C CA . LYS A 1 226 ? -23.833 -6.521 15.267 1.00 82.88 226 LYS A CA 1
ATOM 1822 C C . LYS A 1 226 ? -24.198 -5.324 16.146 1.00 82.88 226 LYS A C 1
ATOM 1824 O O . LYS A 1 226 ? -25.326 -5.247 16.634 1.00 82.88 226 LYS A O 1
ATOM 1829 N N . TRP A 1 227 ? -23.275 -4.382 16.346 1.00 78.12 227 TRP A N 1
ATOM 1830 C CA . TRP A 1 227 ? -23.502 -3.198 17.177 1.00 78.12 227 TRP A CA 1
ATOM 1831 C C . TRP A 1 227 ? -23.527 -1.920 16.338 1.00 78.12 227 TRP A C 1
ATOM 1833 O O . TRP A 1 227 ? -22.485 -1.333 16.055 1.00 78.12 227 TRP A O 1
ATOM 1843 N N . LYS A 1 228 ? -24.738 -1.423 16.037 1.00 69.12 228 LYS A N 1
ATOM 1844 C CA . LYS A 1 228 ? -24.956 -0.185 15.258 1.00 69.12 228 LYS A CA 1
ATOM 1845 C C . LYS A 1 228 ? -24.190 1.031 15.798 1.00 69.12 228 LYS A C 1
ATOM 1847 O O . LYS A 1 228 ? -23.781 1.875 15.014 1.00 69.12 228 LYS A O 1
ATOM 1852 N N . ILE A 1 229 ? -23.943 1.091 17.109 1.00 64.19 229 ILE A N 1
ATOM 1853 C CA . ILE A 1 229 ? -23.227 2.200 17.763 1.00 64.19 229 ILE A CA 1
ATOM 1854 C C . ILE A 1 229 ? -21.736 2.282 17.391 1.00 64.19 229 ILE A C 1
ATOM 1856 O O . ILE A 1 229 ? -21.125 3.337 17.507 1.00 64.19 229 ILE A O 1
ATOM 1860 N N . VAL A 1 230 ? -21.152 1.170 16.932 1.00 65.31 230 VAL A N 1
ATOM 1861 C CA . VAL A 1 230 ? -19.761 1.072 16.445 1.00 65.31 230 VAL A CA 1
ATOM 1862 C C . VAL A 1 230 ? -19.727 0.971 14.911 1.00 65.31 230 VAL A C 1
ATOM 1864 O O . VAL A 1 230 ? -18.665 0.814 14.309 1.00 65.31 230 VAL A O 1
ATOM 1867 N N . GLY A 1 231 ? -20.894 1.086 14.270 1.00 64.12 231 GLY A N 1
ATOM 1868 C CA . GLY A 1 231 ? -21.041 1.076 12.824 1.00 64.12 231 GLY A CA 1
ATOM 1869 C C . GLY A 1 231 ? -20.527 2.356 12.161 1.00 64.12 231 GLY A C 1
ATOM 1870 O O . GLY A 1 231 ? -20.369 3.404 12.795 1.00 64.12 231 GLY A O 1
ATOM 1871 N N . PHE A 1 232 ? -20.315 2.248 10.852 1.00 66.44 232 PHE A N 1
ATOM 1872 C CA . PHE A 1 232 ? -19.744 3.285 9.983 1.00 66.44 232 PHE A CA 1
ATOM 1873 C C . PHE A 1 232 ? -20.793 4.187 9.319 1.00 66.44 232 PHE A C 1
ATOM 1875 O O . PHE A 1 232 ? -20.477 5.022 8.471 1.00 66.44 232 PHE A O 1
ATOM 1882 N N . LYS A 1 233 ? -22.070 4.033 9.689 1.00 64.25 233 LYS A N 1
ATOM 1883 C CA . LYS A 1 233 ? -23.130 4.886 9.150 1.00 64.25 233 LYS A CA 1
ATOM 1884 C C . LYS A 1 233 ? -22.891 6.324 9.625 1.00 64.25 233 LYS A C 1
ATOM 1886 O O . LYS A 1 233 ? -22.742 6.548 10.828 1.00 64.25 233 LYS A O 1
ATOM 1891 N N . GLY A 1 234 ? -22.829 7.266 8.683 1.00 61.00 234 GLY A N 1
ATOM 1892 C CA . GLY A 1 234 ? -22.557 8.680 8.965 1.00 61.00 234 GLY A CA 1
ATOM 1893 C C . GLY A 1 234 ? -21.114 8.990 9.389 1.00 61.00 234 GLY A C 1
ATOM 1894 O O . GLY A 1 234 ? -20.898 9.988 10.065 1.00 61.00 234 GLY A O 1
ATOM 1895 N N . THR A 1 235 ? -20.139 8.129 9.066 1.00 71.81 235 THR A N 1
ATOM 1896 C CA . THR A 1 235 ? -18.699 8.455 9.166 1.00 71.81 235 THR A CA 1
ATOM 1897 C C . THR A 1 235 ? -18.141 8.825 7.796 1.00 71.81 235 THR A C 1
ATOM 1899 O O . THR A 1 235 ? -18.613 8.283 6.795 1.00 71.81 235 THR A O 1
ATOM 1902 N N . HIS A 1 236 ? -17.053 9.593 7.752 1.00 75.19 236 HIS A N 1
ATOM 1903 C CA . HIS A 1 236 ? -16.284 9.919 6.542 1.00 75.19 236 HIS A CA 1
ATOM 1904 C C . HIS A 1 236 ? -15.480 8.731 5.965 1.00 75.19 236 HIS A C 1
ATOM 1906 O O . HIS A 1 236 ? -14.450 8.913 5.326 1.00 75.19 236 HIS A O 1
ATOM 1912 N N . LEU A 1 237 ? -15.945 7.488 6.164 1.00 83.50 237 LEU A N 1
ATOM 1913 C CA . LEU A 1 237 ? -15.304 6.268 5.646 1.00 83.50 237 LEU A CA 1
ATOM 1914 C C . LEU A 1 237 ? -15.245 6.284 4.118 1.00 83.50 237 LEU A C 1
ATOM 1916 O O . LEU A 1 237 ? -14.236 5.883 3.548 1.00 83.50 237 LEU A O 1
ATOM 1920 N N . ILE A 1 238 ? -16.324 6.751 3.484 1.00 83.12 238 ILE A N 1
ATOM 1921 C CA . ILE A 1 238 ? -16.411 6.861 2.027 1.00 83.12 238 ILE A CA 1
ATOM 1922 C C . ILE A 1 238 ? -15.337 7.827 1.527 1.00 83.12 238 ILE A C 1
ATOM 1924 O O . ILE A 1 238 ? -14.483 7.444 0.734 1.00 83.12 238 ILE A O 1
ATOM 1928 N N . GLN A 1 239 ? -15.288 9.020 2.126 1.00 83.56 239 GLN A N 1
ATOM 1929 C CA . GLN A 1 239 ? -14.268 10.018 1.832 1.00 83.56 239 GLN A CA 1
ATOM 1930 C C . GLN A 1 239 ? -12.848 9.477 2.050 1.00 83.56 239 GLN A C 1
ATOM 1932 O O . GLN A 1 239 ? -11.990 9.704 1.212 1.00 83.56 239 GLN A O 1
ATOM 1937 N N . ARG A 1 240 ? -12.572 8.736 3.134 1.00 88.69 240 ARG A N 1
ATOM 1938 C CA . ARG A 1 240 ? -11.231 8.167 3.373 1.00 88.69 240 ARG A CA 1
ATOM 1939 C C . ARG A 1 240 ? -10.828 7.119 2.346 1.00 88.69 240 ARG A C 1
ATOM 1941 O O . ARG A 1 240 ? -9.670 7.093 1.948 1.00 88.69 240 ARG A O 1
ATOM 1948 N N . MET A 1 241 ? -11.755 6.260 1.932 1.00 90.62 241 MET A N 1
ATOM 1949 C CA . MET A 1 241 ? -11.477 5.286 0.878 1.00 90.62 241 MET A CA 1
ATOM 1950 C C . MET A 1 241 ? -11.211 5.990 -0.453 1.00 90.62 241 MET A C 1
ATOM 1952 O O . MET A 1 241 ? -10.193 5.693 -1.066 1.00 90.62 241 MET A O 1
ATOM 1956 N N . GLY A 1 242 ? -12.024 6.985 -0.824 1.00 90.50 242 GLY A N 1
ATOM 1957 C CA . GLY A 1 242 ? -11.797 7.786 -2.028 1.00 90.50 242 GLY A CA 1
ATOM 1958 C C . GLY A 1 242 ? -10.490 8.586 -1.984 1.00 90.50 242 GLY A C 1
ATOM 1959 O O . GLY A 1 242 ? -9.731 8.586 -2.949 1.00 90.50 242 GLY A O 1
ATOM 1960 N N . LEU A 1 243 ? -10.151 9.200 -0.846 1.00 92.19 243 LEU A N 1
ATOM 1961 C CA . LEU A 1 243 ? -8.861 9.876 -0.656 1.00 92.19 243 LEU A CA 1
ATOM 1962 C C . LEU A 1 243 ? -7.690 8.899 -0.802 1.00 92.19 243 LEU A C 1
ATOM 1964 O O . LEU A 1 243 ? -6.715 9.220 -1.479 1.00 92.19 243 LEU A O 1
ATOM 1968 N N . LEU A 1 244 ? -7.792 7.694 -0.231 1.00 93.50 244 LEU A N 1
ATOM 1969 C CA . LEU A 1 244 ? -6.776 6.662 -0.425 1.00 93.50 244 LEU A CA 1
ATOM 1970 C C . LEU A 1 244 ? -6.692 6.229 -1.899 1.00 93.50 244 LEU A C 1
ATOM 1972 O O . LEU A 1 244 ? -5.586 6.069 -2.406 1.00 93.50 244 LEU A O 1
ATOM 1976 N N . THR A 1 245 ? -7.819 6.088 -2.607 1.00 94.06 245 THR A N 1
ATOM 1977 C CA . THR A 1 245 ? -7.835 5.803 -4.052 1.00 94.06 245 THR A CA 1
ATOM 1978 C C . THR A 1 245 ? -7.118 6.898 -4.846 1.00 94.06 245 THR A C 1
ATOM 1980 O O . THR A 1 245 ? -6.284 6.578 -5.689 1.00 94.06 245 THR A O 1
ATOM 1983 N N . LEU A 1 246 ? -7.375 8.181 -4.557 1.00 93.81 246 LEU A N 1
ATOM 1984 C CA . LEU A 1 246 ? -6.670 9.308 -5.189 1.00 93.81 246 LEU A CA 1
ATOM 1985 C C . LEU A 1 246 ? -5.167 9.252 -4.932 1.00 93.81 246 LEU A C 1
ATOM 1987 O O . LEU A 1 246 ? -4.385 9.480 -5.849 1.00 93.81 246 LEU A O 1
ATOM 1991 N N . ILE A 1 247 ? -4.763 8.931 -3.704 1.00 94.38 247 ILE A N 1
ATOM 1992 C CA . ILE A 1 247 ? -3.353 8.802 -3.338 1.00 94.38 247 ILE A CA 1
ATOM 1993 C C . ILE A 1 247 ? -2.695 7.637 -4.098 1.00 94.38 247 ILE A C 1
ATOM 1995 O O . ILE A 1 247 ? -1.608 7.810 -4.644 1.00 94.38 247 ILE A O 1
ATOM 1999 N N . VAL A 1 248 ? -3.351 6.473 -4.180 1.00 93.62 248 VAL A N 1
ATOM 2000 C CA . VAL A 1 248 ? -2.848 5.305 -4.928 1.00 93.62 248 VAL A CA 1
ATOM 2001 C C . VAL A 1 248 ? -2.754 5.602 -6.428 1.00 93.62 248 VAL A C 1
ATOM 2003 O O . VAL A 1 248 ? -1.753 5.268 -7.054 1.00 93.62 248 VAL A O 1
ATOM 2006 N N . MET A 1 249 ? -3.746 6.280 -7.015 1.00 93.75 249 MET A N 1
ATOM 2007 C CA . MET A 1 249 ? -3.651 6.755 -8.402 1.00 93.75 249 MET A CA 1
ATOM 2008 C C . MET A 1 249 ? -2.538 7.796 -8.576 1.00 93.75 249 MET A C 1
ATOM 2010 O O . MET A 1 249 ? -1.873 7.810 -9.608 1.00 93.75 249 MET A O 1
ATOM 2014 N N . GLY A 1 250 ? -2.313 8.643 -7.568 1.00 93.75 250 GLY A N 1
ATOM 2015 C CA . GLY A 1 250 ? -1.235 9.627 -7.537 1.00 93.75 250 GLY A CA 1
ATOM 2016 C C . GLY A 1 250 ? 0.149 8.995 -7.666 1.00 93.75 250 GLY A C 1
ATOM 2017 O O . GLY A 1 250 ? 0.969 9.503 -8.427 1.00 93.75 250 GLY A O 1
ATOM 2018 N N . GLU A 1 251 ? 0.383 7.857 -7.009 1.00 91.44 251 GLU A N 1
ATOM 2019 C CA . GLU A 1 251 ? 1.614 7.079 -7.202 1.00 91.44 251 GLU A CA 1
ATOM 2020 C C . GLU A 1 251 ? 1.773 6.626 -8.653 1.00 91.44 251 GLU A C 1
ATOM 2022 O O . GLU A 1 251 ? 2.826 6.798 -9.263 1.00 91.44 251 GLU A O 1
ATOM 2027 N N . GLY A 1 252 ? 0.683 6.155 -9.250 1.00 90.31 252 GLY A N 1
ATOM 2028 C CA . GLY A 1 252 ? 0.663 5.797 -10.656 1.00 90.31 252 GLY A CA 1
ATOM 2029 C C . GLY A 1 252 ? 0.997 6.960 -11.605 1.00 90.31 252 GLY A C 1
ATOM 2030 O O . GLY A 1 252 ? 1.719 6.783 -12.587 1.00 90.31 252 GLY A O 1
ATOM 2031 N N . ILE A 1 253 ? 0.523 8.173 -11.303 1.00 93.06 253 ILE A N 1
ATOM 2032 C CA . ILE A 1 253 ? 0.861 9.390 -12.063 1.00 93.06 253 ILE A CA 1
ATOM 2033 C C . ILE A 1 253 ? 2.356 9.708 -11.936 1.00 93.06 253 ILE A C 1
ATOM 2035 O O . ILE A 1 253 ? 2.996 10.045 -12.934 1.00 93.06 253 ILE A O 1
ATOM 2039 N N . ILE A 1 254 ? 2.927 9.592 -10.732 1.00 92.19 254 ILE A N 1
ATOM 2040 C CA . ILE A 1 254 ? 4.367 9.784 -10.502 1.00 92.19 254 ILE A CA 1
ATOM 2041 C C . ILE A 1 254 ? 5.168 8.770 -11.328 1.00 92.19 254 ILE A C 1
ATOM 2043 O O . ILE A 1 254 ? 6.114 9.161 -12.019 1.00 92.19 254 ILE A O 1
ATOM 2047 N N . GLY A 1 255 ? 4.754 7.501 -11.316 1.00 89.62 255 GLY A N 1
ATOM 2048 C CA . GLY A 1 255 ? 5.339 6.427 -12.115 1.00 89.62 255 GLY A CA 1
ATOM 2049 C C . GLY A 1 255 ? 5.310 6.704 -13.620 1.00 89.62 255 GLY A C 1
ATOM 2050 O O . GLY A 1 255 ? 6.339 6.622 -14.296 1.00 89.62 255 GLY A O 1
ATOM 2051 N N . LEU A 1 256 ? 4.162 7.142 -14.148 1.00 90.88 256 LEU A N 1
ATOM 2052 C CA . LEU A 1 256 ? 4.004 7.519 -15.557 1.00 90.88 256 LEU A CA 1
ATOM 2053 C C . LEU A 1 256 ? 4.911 8.696 -15.953 1.00 90.88 256 LEU A C 1
ATOM 2055 O O . LEU A 1 256 ? 5.576 8.648 -16.993 1.00 90.88 256 LEU A O 1
ATOM 2059 N N . CYS A 1 257 ? 4.968 9.744 -15.126 1.00 90.56 257 CYS A N 1
ATOM 2060 C CA . CYS A 1 257 ? 5.853 10.890 -15.343 1.00 90.56 257 CYS A CA 1
ATOM 2061 C C . CYS A 1 257 ? 7.326 10.459 -15.361 1.00 90.56 257 CYS A C 1
ATOM 2063 O O . CYS A 1 257 ? 8.076 10.863 -16.252 1.00 90.56 257 CYS A O 1
ATOM 2065 N N . ARG A 1 258 ? 7.728 9.596 -14.419 1.00 88.12 258 ARG A N 1
ATOM 2066 C CA . ARG A 1 258 ? 9.086 9.048 -14.339 1.00 88.12 258 ARG A CA 1
ATOM 2067 C C . ARG A 1 258 ? 9.433 8.237 -15.586 1.00 88.12 258 ARG A C 1
ATOM 2069 O O . ARG A 1 258 ? 10.462 8.499 -16.201 1.00 88.12 258 ARG A O 1
ATOM 2076 N N . ALA A 1 259 ? 8.573 7.305 -15.998 1.00 86.69 259 ALA A N 1
ATOM 2077 C CA . ALA A 1 259 ? 8.797 6.500 -17.199 1.00 86.69 259 ALA A CA 1
ATOM 2078 C C . ALA A 1 259 ? 8.870 7.349 -18.472 1.00 86.69 259 ALA A C 1
ATOM 2080 O O . ALA A 1 259 ? 9.709 7.088 -19.332 1.00 86.69 259 ALA A O 1
ATOM 2081 N N . THR A 1 260 ? 8.044 8.393 -18.575 1.00 86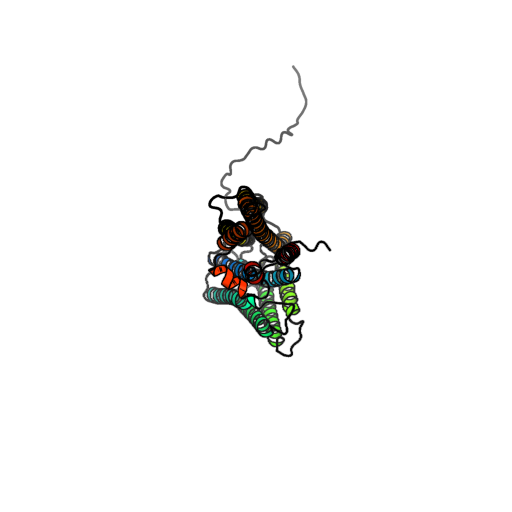.25 260 THR A N 1
ATOM 2082 C CA . THR A 1 260 ? 8.084 9.327 -19.708 1.00 86.25 260 THR A CA 1
ATOM 2083 C C . THR A 1 260 ? 9.408 10.097 -19.744 1.00 86.25 260 THR A C 1
ATOM 2085 O O . THR A 1 260 ? 10.019 10.192 -20.807 1.00 86.25 260 THR A O 1
ATOM 2088 N N . SER A 1 261 ? 9.891 10.593 -18.595 1.00 84.00 261 SER A N 1
ATOM 2089 C CA . SER A 1 261 ? 11.191 11.283 -18.500 1.00 84.00 261 SER A CA 1
ATOM 2090 C C . SER A 1 261 ? 12.343 10.362 -18.893 1.00 84.00 261 SER A C 1
ATOM 2092 O O . SER A 1 261 ? 13.119 10.698 -19.784 1.00 84.00 261 SER A O 1
ATOM 2094 N N . LEU A 1 262 ? 12.399 9.165 -18.296 1.00 78.62 262 LEU A N 1
ATOM 2095 C CA . LEU A 1 262 ? 13.438 8.168 -18.566 1.00 78.62 262 LEU A CA 1
ATOM 2096 C C . LEU A 1 262 ? 13.467 7.758 -20.037 1.00 78.62 262 LEU A C 1
ATOM 2098 O O . LEU A 1 262 ? 14.532 7.625 -20.629 1.00 78.62 262 LEU A O 1
ATOM 2102 N N . THR A 1 263 ? 12.294 7.581 -20.639 1.00 77.50 263 THR A N 1
ATOM 2103 C CA . THR A 1 263 ? 12.188 7.189 -22.043 1.00 77.50 263 THR A CA 1
ATOM 2104 C C . THR A 1 263 ? 12.628 8.314 -22.978 1.00 77.50 263 THR A C 1
ATOM 2106 O O . THR A 1 263 ? 13.312 8.062 -23.965 1.00 77.50 263 THR A O 1
ATOM 2109 N N . ASN A 1 264 ? 12.277 9.564 -22.669 1.00 78.44 264 ASN A N 1
ATOM 2110 C CA . ASN A 1 264 ? 12.703 10.709 -23.467 1.00 78.44 264 ASN A CA 1
ATOM 2111 C C . ASN A 1 264 ? 14.224 10.940 -23.378 1.00 78.44 264 ASN A C 1
ATOM 2113 O O . ASN A 1 264 ? 14.858 11.210 -24.395 1.00 78.44 264 ASN A O 1
ATOM 2117 N N . GLU A 1 265 ? 14.809 10.795 -22.186 1.00 73.56 265 GLU A N 1
ATOM 2118 C CA . GLU A 1 265 ? 16.261 10.875 -21.975 1.00 73.56 265 GLU A CA 1
ATOM 2119 C C . GLU A 1 265 ? 17.003 9.718 -22.660 1.00 73.56 265 GLU A C 1
ATOM 2121 O O . GLU A 1 265 ? 17.958 9.951 -23.398 1.00 73.56 265 GLU A O 1
ATOM 2126 N N . GLY A 1 266 ? 16.538 8.478 -22.475 1.00 66.06 266 GLY A N 1
ATOM 2127 C CA . GLY A 1 266 ? 17.202 7.277 -22.990 1.00 66.06 266 GLY A CA 1
ATOM 2128 C C . GLY A 1 266 ? 17.192 7.147 -24.514 1.00 66.06 266 GLY A C 1
ATOM 2129 O O . GLY A 1 266 ? 18.069 6.506 -25.082 1.00 66.06 266 GLY A O 1
ATOM 2130 N N . VAL A 1 267 ? 16.229 7.768 -25.198 1.00 66.31 267 VAL A N 1
ATOM 2131 C CA . VAL A 1 267 ? 16.146 7.756 -26.668 1.00 66.31 267 VAL A CA 1
ATOM 2132 C C . VAL A 1 267 ? 17.059 8.825 -27.297 1.00 66.31 267 VAL A C 1
ATOM 2134 O O . VAL A 1 267 ? 17.278 8.802 -28.507 1.00 66.31 267 VAL A O 1
ATOM 2137 N N . GLY A 1 268 ? 17.607 9.762 -26.509 1.00 59.38 268 GLY A N 1
ATOM 2138 C CA . GLY A 1 268 ? 18.529 10.804 -26.989 1.00 59.38 268 GLY A CA 1
ATOM 2139 C C . GLY A 1 268 ? 17.925 11.747 -28.038 1.00 59.38 268 GLY A C 1
ATOM 2140 O O . GLY A 1 268 ? 18.634 12.534 -28.668 1.00 59.38 268 GLY A O 1
ATOM 2141 N N . ALA A 1 269 ? 16.612 11.673 -28.265 1.00 55.03 269 ALA A N 1
ATOM 2142 C CA . ALA A 1 269 ? 15.970 12.419 -29.325 1.00 55.03 269 ALA A CA 1
ATOM 2143 C C . ALA A 1 269 ? 15.798 13.879 -28.899 1.00 55.03 269 ALA A C 1
ATOM 2145 O O . ALA A 1 269 ? 15.075 14.209 -27.964 1.00 55.03 269 ALA A O 1
ATOM 2146 N N . THR A 1 270 ? 16.393 14.786 -29.670 1.00 53.97 270 THR A N 1
ATOM 2147 C CA . THR A 1 270 ? 16.146 16.235 -29.583 1.00 53.97 270 THR A CA 1
ATOM 2148 C C . THR A 1 270 ? 14.695 16.616 -29.922 1.00 53.97 270 THR A C 1
ATOM 2150 O O . THR A 1 270 ? 14.312 17.778 -29.792 1.00 53.97 270 THR A O 1
ATOM 2153 N N . SER A 1 271 ? 13.871 15.646 -30.343 1.00 57.66 271 SER A N 1
ATOM 2154 C CA . SER A 1 271 ? 12.453 15.801 -30.665 1.00 57.66 271 SER A CA 1
ATOM 2155 C C . SER A 1 271 ? 11.630 14.610 -30.161 1.00 57.66 271 SER A C 1
ATOM 2157 O O . SER A 1 271 ? 12.054 13.461 -30.252 1.00 57.66 271 SER A O 1
ATOM 2159 N N . TRP A 1 272 ? 10.436 14.883 -29.637 1.00 66.69 272 TRP A N 1
ATOM 2160 C CA . TRP A 1 272 ? 9.523 13.860 -29.129 1.00 66.69 272 TRP A CA 1
ATOM 2161 C C . TRP A 1 272 ? 9.072 12.918 -30.253 1.00 66.69 272 TRP A C 1
ATOM 2163 O O . TRP A 1 272 ? 8.442 13.356 -31.218 1.00 66.69 272 TRP A O 1
ATOM 2173 N N . SER A 1 273 ? 9.345 11.617 -30.113 1.00 74.88 273 SER A N 1
ATOM 2174 C CA . SER A 1 273 ? 8.818 10.605 -31.036 1.00 74.88 273 SER A CA 1
ATOM 2175 C C . SER A 1 273 ? 7.282 10.563 -30.961 1.00 74.88 273 SER A C 1
ATOM 2177 O O . SER A 1 273 ? 6.738 10.477 -29.854 1.00 74.88 273 SER A O 1
ATOM 2179 N N . PRO A 1 274 ? 6.555 10.561 -32.099 1.00 82.19 274 PRO A N 1
ATOM 2180 C CA . PRO A 1 274 ? 5.093 10.462 -32.112 1.00 82.19 274 PRO A CA 1
ATOM 2181 C C . PRO A 1 274 ? 4.555 9.245 -31.351 1.00 82.19 274 PRO A C 1
ATOM 2183 O O . PRO A 1 274 ? 3.503 9.330 -30.720 1.00 82.19 274 PRO A O 1
ATOM 2186 N N . THR A 1 275 ? 5.291 8.130 -31.371 1.00 83.44 275 THR A N 1
ATOM 2187 C CA . THR A 1 275 ? 4.918 6.897 -30.665 1.00 83.44 275 THR A CA 1
ATOM 2188 C C . THR A 1 275 ? 4.957 7.082 -29.150 1.00 83.44 275 THR A C 1
ATOM 2190 O O . THR A 1 275 ? 4.011 6.705 -28.462 1.00 83.44 275 THR A O 1
ATOM 2193 N N . LEU A 1 276 ? 6.016 7.713 -28.636 1.00 81.56 276 LEU A N 1
ATOM 2194 C CA . LEU A 1 276 ? 6.190 7.974 -27.204 1.00 81.56 276 LEU A CA 1
ATOM 2195 C C . LEU A 1 276 ? 5.142 8.963 -26.696 1.00 81.56 276 LEU A C 1
ATOM 2197 O O . LEU A 1 276 ? 4.489 8.721 -25.684 1.00 81.56 276 LEU A O 1
ATOM 2201 N N . SER A 1 277 ? 4.909 10.038 -27.452 1.00 85.25 277 SER A N 1
ATOM 2202 C CA . SER A 1 277 ? 3.857 11.010 -27.150 1.00 85.25 277 SER A CA 1
ATOM 2203 C C . SER A 1 277 ? 2.472 10.361 -27.140 1.00 85.25 277 SER A C 1
ATOM 2205 O O . SER A 1 277 ? 1.680 10.612 -26.234 1.00 85.25 277 SER A O 1
ATOM 2207 N N . GLY A 1 278 ? 2.178 9.494 -28.116 1.00 89.31 278 GLY A N 1
ATOM 2208 C CA . GLY A 1 278 ? 0.914 8.762 -28.185 1.00 89.31 278 GLY A CA 1
ATOM 2209 C C . GLY A 1 278 ? 0.694 7.848 -26.979 1.00 89.31 278 GLY A C 1
ATOM 2210 O O . GLY A 1 278 ? -0.400 7.829 -26.414 1.00 89.31 278 GLY A O 1
ATOM 2211 N N . GLN A 1 279 ? 1.736 7.146 -26.532 1.00 87.81 279 GLN A N 1
ATOM 2212 C CA . GLN A 1 279 ? 1.662 6.329 -25.323 1.00 87.81 279 GLN A CA 1
ATOM 2213 C C . GLN A 1 279 ? 1.494 7.164 -24.058 1.00 87.81 279 GLN A C 1
ATOM 2215 O O . GLN A 1 279 ? 0.684 6.799 -23.210 1.00 87.81 279 GLN A O 1
ATOM 2220 N N . ALA A 1 280 ? 2.202 8.290 -23.931 1.00 89.88 280 ALA A N 1
ATOM 2221 C CA . ALA A 1 280 ? 2.078 9.158 -22.762 1.00 89.88 280 ALA A CA 1
ATOM 2222 C C . ALA A 1 280 ? 0.651 9.713 -22.652 1.00 89.88 280 ALA A C 1
ATOM 2224 O O . ALA A 1 280 ? 0.035 9.644 -21.589 1.00 89.88 280 ALA A O 1
ATOM 2225 N N . ILE A 1 281 ? 0.082 10.164 -23.776 1.00 92.38 281 ILE A N 1
ATOM 2226 C CA . ILE A 1 281 ? -1.319 10.598 -23.859 1.00 92.38 281 ILE A CA 1
ATOM 2227 C C . ILE A 1 281 ? -2.262 9.450 -23.486 1.00 92.38 281 ILE A C 1
ATOM 2229 O O . ILE A 1 281 ? -3.183 9.653 -22.698 1.00 92.38 281 ILE A O 1
ATOM 2233 N N . SER A 1 282 ? -2.031 8.241 -24.006 1.00 93.38 282 SER A N 1
ATOM 2234 C CA . SER A 1 282 ? -2.845 7.072 -23.662 1.00 93.38 282 SER A CA 1
ATOM 2235 C C . SER A 1 282 ? -2.782 6.743 -22.170 1.00 93.38 282 SER A C 1
ATOM 2237 O O . SER A 1 282 ? -3.818 6.444 -21.586 1.00 93.38 282 SER A O 1
ATOM 2239 N N . GLY A 1 283 ? -1.604 6.814 -21.545 1.00 92.38 283 GLY A N 1
ATOM 2240 C CA . GLY A 1 283 ? -1.439 6.573 -20.110 1.00 92.38 283 GLY A CA 1
ATOM 2241 C C . GLY A 1 283 ? -2.197 7.597 -19.265 1.00 92.38 283 GLY A C 1
ATOM 2242 O O . GLY A 1 283 ? -2.951 7.232 -18.364 1.00 92.38 283 GLY A O 1
ATOM 2243 N N . VAL A 1 284 ? -2.093 8.882 -19.623 1.00 94.25 284 VAL A N 1
ATOM 2244 C CA . VAL A 1 284 ? -2.856 9.958 -18.968 1.00 94.25 284 VAL A CA 1
ATOM 2245 C C . VAL A 1 284 ? -4.362 9.738 -19.122 1.00 94.25 284 VAL A C 1
ATOM 2247 O O . VAL A 1 284 ? -5.098 9.855 -18.143 1.00 94.25 284 VAL A O 1
ATOM 2250 N N . LEU A 1 285 ? -4.833 9.379 -20.321 1.00 95.50 285 LEU A N 1
ATOM 2251 C CA . LEU A 1 285 ? -6.248 9.090 -20.566 1.00 95.50 285 LEU A CA 1
ATOM 2252 C C . LEU A 1 285 ? -6.734 7.873 -19.775 1.00 95.50 285 LEU A C 1
ATOM 2254 O O . LEU A 1 285 ? -7.829 7.920 -19.228 1.00 95.50 285 LEU A O 1
ATOM 2258 N N . CYS A 1 286 ? -5.935 6.810 -19.664 1.00 94.75 286 CYS A N 1
ATOM 2259 C CA . CYS A 1 286 ? -6.276 5.641 -18.855 1.00 94.75 286 CYS A CA 1
ATOM 2260 C C . CYS A 1 286 ? -6.459 6.004 -17.375 1.00 94.75 286 CYS A C 1
ATOM 2262 O O . CYS A 1 286 ? -7.473 5.633 -16.785 1.00 94.75 286 CYS A O 1
ATOM 2264 N N . ILE A 1 287 ? -5.527 6.763 -16.789 1.00 94.06 287 ILE A N 1
ATOM 2265 C CA . ILE A 1 287 ? -5.644 7.229 -15.398 1.00 94.06 287 ILE A CA 1
ATOM 2266 C C . ILE A 1 287 ? -6.856 8.159 -15.238 1.00 94.06 287 ILE A C 1
ATOM 2268 O O . ILE A 1 287 ? -7.610 8.032 -14.276 1.00 94.06 287 ILE A O 1
ATOM 2272 N N . TYR A 1 288 ? -7.093 9.057 -16.196 1.00 93.94 288 TYR A N 1
ATOM 2273 C CA . TYR A 1 288 ? -8.246 9.957 -16.171 1.00 93.94 288 TYR A CA 1
ATOM 2274 C C . TYR A 1 288 ? -9.584 9.209 -16.280 1.00 93.94 288 TYR A C 1
ATOM 2276 O O . TYR A 1 288 ? -10.529 9.526 -15.564 1.00 93.94 288 TYR A O 1
ATOM 2284 N N . PHE A 1 289 ? -9.666 8.175 -17.120 1.00 94.69 289 PHE A N 1
ATOM 2285 C CA . PHE A 1 289 ? -10.843 7.310 -17.216 1.00 94.69 289 PHE A CA 1
ATOM 2286 C C . PHE A 1 289 ? -11.062 6.485 -15.950 1.00 94.69 289 PHE A C 1
ATOM 2288 O O . PHE A 1 289 ? -12.209 6.319 -15.549 1.00 94.69 289 PHE A O 1
ATOM 2295 N N . LEU A 1 290 ? -9.999 6.017 -15.288 1.00 93.25 290 LEU A N 1
ATOM 2296 C CA . LEU A 1 290 ? -10.116 5.380 -13.972 1.00 93.25 290 LEU A CA 1
ATOM 2297 C C . LEU A 1 290 ? -10.648 6.351 -12.915 1.00 93.25 290 LEU A C 1
ATOM 2299 O O . LEU A 1 290 ? -11.530 5.980 -12.143 1.00 93.25 290 LEU A O 1
ATOM 2303 N N . TYR A 1 291 ? -10.153 7.592 -12.914 1.00 93.38 291 TYR A N 1
ATOM 2304 C CA . TYR A 1 291 ? -10.665 8.653 -12.050 1.00 93.38 291 TYR A CA 1
ATOM 2305 C C . TYR A 1 291 ? -12.160 8.896 -12.295 1.00 93.38 291 TYR A C 1
ATOM 2307 O O . TYR A 1 291 ? -12.938 8.814 -11.347 1.00 93.38 291 TYR A O 1
ATOM 2315 N N . MET A 1 292 ? -12.574 9.113 -13.550 1.00 92.19 292 MET A N 1
ATOM 2316 C CA . MET A 1 292 ? -13.985 9.334 -13.893 1.00 92.19 292 MET A CA 1
ATOM 2317 C C . MET A 1 292 ? -14.858 8.135 -13.510 1.00 92.19 292 MET A C 1
ATOM 2319 O O . MET A 1 292 ? -15.903 8.304 -12.892 1.00 92.19 292 MET A O 1
ATOM 2323 N N . LEU A 1 293 ? -14.409 6.909 -13.801 1.00 91.19 293 LEU A N 1
ATOM 2324 C CA . LEU A 1 293 ? -15.151 5.687 -13.479 1.00 91.19 293 LEU A CA 1
ATOM 2325 C C . LEU A 1 293 ? -15.410 5.534 -11.972 1.00 91.19 293 LEU A C 1
ATOM 2327 O O . LEU A 1 293 ? -16.432 4.970 -11.588 1.00 91.19 293 LEU A O 1
ATOM 2331 N N . TYR A 1 294 ? -14.484 5.995 -11.129 1.00 90.19 294 TYR A N 1
ATOM 2332 C CA . TYR A 1 294 ? -14.619 5.890 -9.680 1.00 90.19 294 TYR A CA 1
ATOM 2333 C C . TYR A 1 294 ? -15.379 7.072 -9.057 1.00 90.19 294 TYR A C 1
ATOM 2335 O O . TYR A 1 294 ? -16.216 6.845 -8.187 1.00 90.19 294 TYR A O 1
ATOM 2343 N N . PHE A 1 295 ? -15.096 8.314 -9.472 1.00 88.69 295 PHE A N 1
ATOM 2344 C CA . PHE A 1 295 ? -15.593 9.523 -8.796 1.00 88.69 295 PHE A CA 1
ATOM 2345 C C . PHE A 1 295 ? -16.846 10.148 -9.418 1.00 88.69 295 PHE A C 1
ATOM 2347 O O . PHE A 1 295 ? -17.609 10.778 -8.688 1.00 88.69 295 PHE A O 1
ATOM 2354 N N . ASP A 1 296 ? -17.091 10.001 -10.724 1.00 84.50 296 ASP A N 1
ATOM 2355 C CA . ASP A 1 296 ? -18.162 10.771 -11.383 1.00 84.50 296 ASP A CA 1
ATOM 2356 C C . ASP A 1 296 ? -19.570 10.308 -10.988 1.00 84.50 296 ASP A C 1
ATOM 2358 O O . ASP A 1 296 ? -20.506 11.108 -10.994 1.00 84.50 296 ASP A O 1
ATOM 2362 N N . ASP A 1 297 ? -19.730 9.032 -10.632 1.00 69.88 297 ASP A N 1
ATOM 2363 C CA . ASP A 1 297 ? -21.023 8.445 -10.262 1.00 69.88 297 ASP A CA 1
ATOM 2364 C C . ASP A 1 297 ? -21.167 8.251 -8.746 1.00 69.88 297 ASP A C 1
ATOM 2366 O O . ASP A 1 297 ? -21.947 7.407 -8.315 1.00 69.88 297 ASP A O 1
ATOM 2370 N N . GLU A 1 298 ? -20.409 8.981 -7.912 1.00 64.06 298 GLU A N 1
ATOM 2371 C CA . GLU A 1 298 ? -20.502 8.833 -6.457 1.00 64.06 298 GLU A CA 1
ATOM 2372 C C . GLU A 1 298 ? -21.906 9.257 -5.981 1.00 64.06 298 GLU A C 1
ATOM 2374 O O . GLU A 1 298 ? -22.238 10.448 -5.939 1.00 64.06 298 GLU A O 1
ATOM 2379 N N . PRO A 1 299 ? -22.792 8.300 -5.639 1.00 53.88 299 PRO A N 1
ATOM 2380 C CA . PRO A 1 299 ? -24.166 8.643 -5.359 1.00 53.88 299 PRO A CA 1
ATOM 2381 C C . PRO A 1 299 ? -24.215 9.276 -3.970 1.00 53.88 299 PRO A C 1
ATOM 2383 O O . PRO A 1 299 ? -23.658 8.736 -3.012 1.00 53.88 299 PRO A O 1
ATOM 2386 N N . ASN A 1 300 ? -24.981 10.361 -3.818 1.00 56.16 300 ASN A N 1
ATOM 2387 C CA . ASN A 1 300 ? -25.322 10.982 -2.525 1.00 56.16 300 ASN A CA 1
ATOM 2388 C C . ASN A 1 300 ? -26.195 10.067 -1.625 1.00 56.16 300 ASN A C 1
ATOM 2390 O O . ASN A 1 300 ? -27.056 10.530 -0.874 1.00 56.16 300 ASN A O 1
ATOM 2394 N N . TYR A 1 301 ? -26.043 8.746 -1.728 1.00 59.69 301 TYR A N 1
ATOM 2395 C CA . TYR A 1 301 ? -26.866 7.758 -1.059 1.00 59.69 301 TYR A CA 1
ATOM 2396 C C . TYR A 1 301 ? -26.252 7.343 0.276 1.00 59.69 301 TYR A C 1
ATOM 2398 O O . TYR A 1 301 ? -25.100 6.920 0.379 1.00 59.69 301 TYR A O 1
ATOM 2406 N N . VAL A 1 302 ? -27.065 7.385 1.327 1.00 61.78 302 VAL A N 1
ATOM 2407 C CA . VAL A 1 302 ? -26.677 6.862 2.635 1.00 61.78 302 VAL A CA 1
ATOM 2408 C C . VAL A 1 302 ? -26.752 5.337 2.590 1.00 61.78 302 VAL A C 1
ATOM 2410 O O . VAL A 1 302 ? -27.823 4.749 2.751 1.00 61.78 302 VAL A O 1
ATOM 2413 N N . TYR A 1 303 ? -25.608 4.678 2.397 1.00 64.56 303 TYR A N 1
ATOM 2414 C CA . TYR A 1 303 ? -25.531 3.217 2.417 1.00 64.56 303 TYR A CA 1
ATOM 2415 C C . TYR A 1 303 ? -26.096 2.624 3.721 1.00 64.56 303 TYR A C 1
ATOM 2417 O O . TYR A 1 303 ? -25.942 3.162 4.826 1.00 64.56 303 TYR A O 1
ATOM 2425 N N . SER A 1 304 ? -26.743 1.462 3.600 1.00 69.56 304 SER A N 1
ATOM 2426 C CA . SER A 1 304 ? -27.072 0.633 4.760 1.00 69.56 304 SER A CA 1
ATOM 2427 C C . SER A 1 304 ? -25.813 -0.076 5.292 1.00 69.56 304 SER A C 1
ATOM 2429 O O . SER A 1 304 ? -24.796 -0.181 4.608 1.00 69.56 304 SER A O 1
ATOM 2431 N N . THR A 1 305 ? -25.848 -0.547 6.543 1.00 74.38 305 THR A N 1
ATOM 2432 C CA . THR A 1 305 ? -24.641 -0.977 7.279 1.00 74.38 305 THR A CA 1
ATOM 2433 C C . THR A 1 305 ? -23.892 -2.150 6.635 1.00 74.38 305 THR A C 1
ATOM 2435 O O . THR A 1 305 ? -22.669 -2.195 6.718 1.00 74.38 305 THR A O 1
ATOM 2438 N N . VAL A 1 306 ? -24.598 -3.094 6.003 1.00 80.56 306 VAL A N 1
ATOM 2439 C CA . VAL A 1 306 ? -23.981 -4.281 5.382 1.00 80.56 306 VAL A CA 1
ATOM 2440 C C . VAL A 1 306 ? -23.320 -3.937 4.037 1.00 80.56 306 VAL A C 1
ATOM 2442 O O . VAL A 1 306 ? -22.119 -4.181 3.915 1.00 80.56 306 VAL A O 1
ATOM 2445 N N . PRO A 1 307 ? -24.017 -3.315 3.059 1.00 82.81 307 PRO A N 1
ATOM 2446 C CA . PRO A 1 307 ? -23.396 -2.863 1.813 1.00 82.81 307 PRO A CA 1
ATOM 2447 C C . PRO A 1 307 ? -22.193 -1.950 2.029 1.00 82.81 307 PRO A C 1
ATOM 2449 O O . PRO A 1 307 ? -21.196 -2.119 1.346 1.00 82.81 307 PRO A O 1
ATOM 2452 N N . GLN A 1 308 ? -22.239 -1.046 3.014 1.00 82.25 308 GLN A N 1
ATOM 2453 C CA . GLN A 1 308 ? -21.120 -0.145 3.305 1.00 82.25 308 GLN A CA 1
ATOM 2454 C C . GLN A 1 308 ? -19.847 -0.896 3.729 1.00 82.25 308 GLN A C 1
ATOM 2456 O O . GLN A 1 308 ? -18.740 -0.517 3.357 1.00 82.25 308 GLN A O 1
ATOM 2461 N N . GLN A 1 309 ? -19.983 -1.968 4.512 1.00 84.75 309 GLN A N 1
ATOM 2462 C CA . GLN A 1 309 ? -18.832 -2.768 4.933 1.00 84.75 309 GLN A CA 1
ATOM 2463 C C . GLN A 1 309 ? -18.315 -3.672 3.820 1.00 84.75 309 GLN A C 1
ATOM 2465 O O . GLN A 1 309 ? -17.105 -3.824 3.679 1.00 84.75 309 GLN A O 1
ATOM 2470 N N . LEU A 1 310 ? -19.217 -4.248 3.019 1.00 86.50 310 LEU A N 1
ATOM 2471 C CA . LEU A 1 310 ? -18.819 -5.011 1.840 1.00 86.50 310 LEU A CA 1
ATOM 2472 C C . LEU A 1 310 ? -18.070 -4.112 0.851 1.00 86.50 310 LEU A C 1
ATOM 2474 O O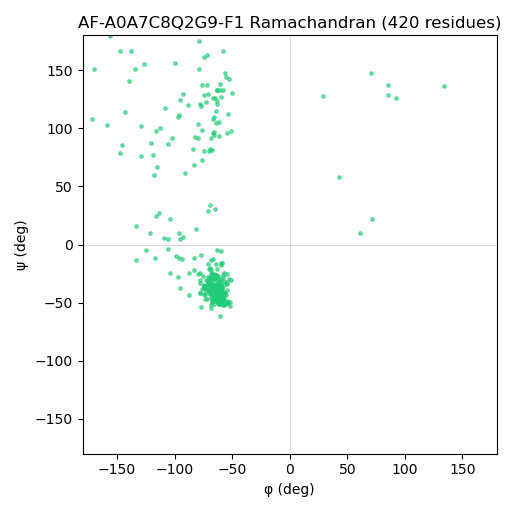 . LEU A 1 310 ? -16.995 -4.477 0.393 1.00 86.50 310 LEU A O 1
ATOM 2478 N N . TRP A 1 311 ? -18.596 -2.911 0.607 1.00 87.94 311 TRP A N 1
ATOM 2479 C CA . TRP A 1 311 ? -17.951 -1.865 -0.179 1.00 87.94 311 TRP A CA 1
ATOM 2480 C C . TRP A 1 311 ? -16.551 -1.550 0.361 1.00 87.94 311 TRP A C 1
ATOM 2482 O O . TRP A 1 311 ? -15.589 -1.609 -0.396 1.00 87.94 311 TRP A O 1
ATOM 2492 N N . ALA A 1 312 ? -16.397 -1.345 1.673 1.00 88.00 312 ALA A N 1
ATOM 2493 C CA . ALA A 1 312 ? -15.095 -1.078 2.288 1.00 88.00 312 ALA A CA 1
ATOM 2494 C C . ALA A 1 312 ? -14.081 -2.228 2.121 1.00 88.00 312 ALA A C 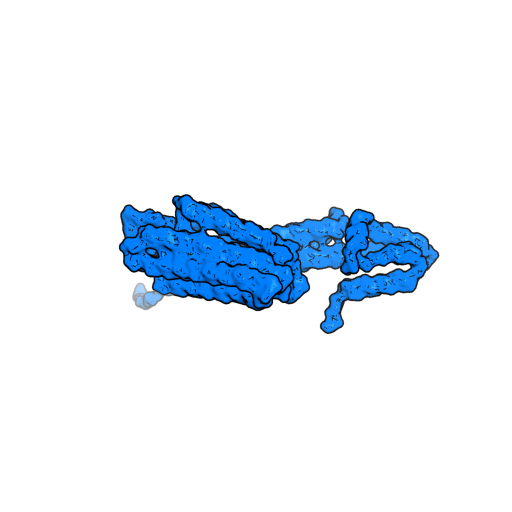1
ATOM 2496 O O . ALA A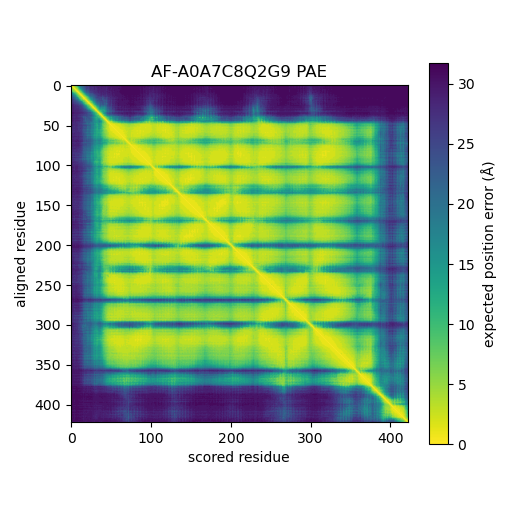 1 312 ? -12.899 -1.967 1.923 1.00 88.00 312 ALA A O 1
ATOM 2497 N N . ILE A 1 313 ? -14.511 -3.496 2.175 1.00 90.00 313 ILE A N 1
ATOM 2498 C CA . ILE A 1 313 ? -13.617 -4.644 1.926 1.00 90.00 313 ILE A CA 1
ATOM 2499 C C . ILE A 1 313 ? -13.265 -4.758 0.442 1.00 90.00 313 ILE A C 1
ATOM 2501 O O . ILE A 1 313 ? -12.120 -5.052 0.114 1.00 90.00 313 ILE A O 1
ATOM 2505 N N . LEU A 1 314 ? -14.222 -4.517 -0.459 1.00 92.81 314 LEU A N 1
ATOM 2506 C CA . LEU A 1 314 ? -13.999 -4.573 -1.907 1.00 92.81 314 LEU A CA 1
ATOM 2507 C C . LEU A 1 314 ? -13.001 -3.513 -2.399 1.00 92.81 314 LEU A C 1
ATOM 2509 O O . LEU A 1 314 ? -12.422 -3.686 -3.469 1.00 92.81 314 LEU A O 1
ATOM 2513 N N . HIS A 1 315 ? -12.713 -2.482 -1.598 1.00 93.31 315 HIS A N 1
ATOM 2514 C CA . HIS A 1 315 ? -11.622 -1.548 -1.884 1.00 93.31 315 HIS A CA 1
ATOM 2515 C C . HIS A 1 315 ? -10.241 -2.201 -1.827 1.00 93.31 315 HIS A C 1
ATOM 2517 O O . HIS A 1 315 ? -9.338 -1.731 -2.508 1.00 93.31 315 HIS A O 1
ATOM 2523 N N . PHE A 1 316 ? -10.055 -3.293 -1.077 1.00 95.12 316 PHE A N 1
ATOM 2524 C CA . PHE A 1 316 ? -8.781 -4.015 -1.069 1.00 95.12 316 PHE A CA 1
ATOM 2525 C C . PHE A 1 316 ? -8.411 -4.563 -2.460 1.00 95.12 316 PHE A C 1
ATOM 2527 O O . PHE A 1 316 ? -7.387 -4.140 -3.001 1.00 95.12 316 PHE A O 1
ATOM 2534 N N . PRO A 1 317 ? -9.214 -5.457 -3.081 1.00 96.31 317 PRO A N 1
ATOM 2535 C CA . PRO A 1 317 ? -8.899 -5.952 -4.417 1.00 96.31 317 PRO A CA 1
ATOM 2536 C C . PRO A 1 317 ? -8.963 -4.844 -5.475 1.00 96.31 317 PRO A C 1
ATOM 2538 O O . PRO A 1 317 ? -8.214 -4.904 -6.443 1.00 96.31 317 PRO A O 1
ATOM 2541 N N . PHE A 1 318 ? -9.804 -3.821 -5.288 1.00 95.06 318 PHE A N 1
ATOM 2542 C CA . PHE A 1 318 ? -9.858 -2.676 -6.195 1.00 95.06 318 PHE A CA 1
ATOM 2543 C C . PHE A 1 318 ? -8.563 -1.851 -6.178 1.00 95.06 318 PHE A C 1
ATOM 2545 O O . PHE A 1 318 ? -7.974 -1.646 -7.233 1.00 95.06 318 PHE A O 1
ATOM 2552 N N . HIS A 1 319 ? -8.063 -1.433 -5.008 1.00 95.38 319 HIS A N 1
ATOM 2553 C CA . HIS A 1 319 ? -6.795 -0.699 -4.914 1.00 95.38 319 HIS A CA 1
ATOM 2554 C C . HIS A 1 319 ? -5.621 -1.529 -5.434 1.00 95.38 319 HIS A C 1
ATOM 2556 O O . HIS A 1 319 ? -4.762 -0.988 -6.124 1.00 95.38 319 HIS A O 1
ATOM 2562 N N . LEU A 1 320 ? -5.609 -2.838 -5.154 1.00 95.38 320 LEU A N 1
ATOM 2563 C CA . LEU A 1 320 ? -4.604 -3.745 -5.701 1.00 95.38 320 LEU A CA 1
ATOM 2564 C C . LEU A 1 320 ? -4.655 -3.787 -7.238 1.00 95.38 320 LEU A C 1
ATOM 2566 O O . LEU A 1 320 ? -3.617 -3.740 -7.889 1.00 95.38 320 LEU A O 1
ATOM 2570 N N . ALA A 1 321 ? -5.849 -3.844 -7.831 1.00 95.62 321 ALA A N 1
ATOM 2571 C CA . ALA A 1 321 ? -6.006 -3.827 -9.283 1.00 95.62 321 ALA A CA 1
ATOM 2572 C C . ALA A 1 321 ? -5.582 -2.485 -9.897 1.00 95.62 321 ALA A C 1
ATOM 2574 O O . ALA A 1 321 ? -4.896 -2.481 -10.915 1.00 95.62 321 ALA A O 1
ATOM 2575 N N . VAL A 1 322 ? -5.950 -1.359 -9.273 1.00 94.75 322 VAL A N 1
ATOM 2576 C CA . VAL A 1 322 ? -5.560 -0.016 -9.730 1.00 94.75 322 VAL A CA 1
ATOM 2577 C C . VAL A 1 322 ? -4.045 0.128 -9.728 1.00 94.75 322 VAL A C 1
ATOM 2579 O O . VAL A 1 322 ? -3.488 0.570 -10.729 1.00 94.75 322 VAL A O 1
ATOM 2582 N N . ILE A 1 323 ? -3.365 -0.277 -8.652 1.00 93.31 323 ILE A N 1
ATOM 2583 C CA . ILE A 1 323 ? -1.915 -0.115 -8.617 1.00 93.31 323 ILE A CA 1
ATOM 2584 C C . ILE A 1 323 ? -1.207 -1.024 -9.616 1.00 93.31 323 ILE A C 1
ATOM 2586 O O . ILE A 1 323 ? -0.396 -0.538 -10.392 1.00 93.31 323 ILE A O 1
ATOM 2590 N N . LEU A 1 324 ? -1.577 -2.307 -9.690 1.00 93.38 324 LEU A N 1
ATOM 2591 C CA . LEU A 1 324 ? -0.989 -3.228 -10.666 1.00 93.38 324 LEU A CA 1
ATOM 2592 C C . LEU A 1 324 ? -1.239 -2.769 -12.107 1.00 93.38 324 LEU A C 1
ATOM 2594 O O . LEU A 1 324 ? -0.381 -2.946 -12.968 1.00 93.38 324 LEU A O 1
ATOM 2598 N N . PHE A 1 325 ? -2.396 -2.160 -12.373 1.00 94.06 325 PHE A N 1
ATOM 2599 C CA . PHE A 1 325 ? -2.690 -1.570 -13.672 1.00 94.06 325 PHE A CA 1
ATOM 2600 C C . PHE A 1 325 ? -1.725 -0.430 -14.008 1.00 94.06 325 PHE A C 1
ATOM 2602 O O . PHE A 1 325 ? -1.168 -0.425 -15.107 1.00 94.06 325 PHE A O 1
ATOM 2609 N N . VAL A 1 326 ? -1.509 0.523 -13.093 1.00 92.00 326 VAL A N 1
ATOM 2610 C CA . VAL A 1 326 ? -0.627 1.659 -13.396 1.00 92.00 326 VAL A CA 1
ATOM 2611 C C . VAL A 1 326 ? 0.849 1.251 -13.424 1.00 92.00 326 VAL A C 1
ATOM 2613 O O . VAL A 1 326 ? 1.577 1.711 -14.301 1.00 92.00 326 VAL A O 1
ATOM 2616 N N . GLU A 1 327 ? 1.274 0.318 -12.571 1.00 89.81 327 GLU A N 1
ATOM 2617 C CA . GLU A 1 327 ? 2.609 -0.297 -12.649 1.00 89.81 327 GLU A CA 1
ATOM 2618 C C . GLU A 1 327 ? 2.829 -0.983 -14.004 1.00 89.81 327 GLU A C 1
ATOM 2620 O O . GLU A 1 327 ? 3.842 -0.769 -14.671 1.00 89.81 327 GLU A O 1
ATOM 2625 N N . GLY A 1 328 ? 1.837 -1.744 -14.477 1.00 90.31 328 GLY A N 1
ATOM 2626 C CA . GLY A 1 328 ? 1.872 -2.344 -15.808 1.00 90.31 328 GLY A CA 1
ATOM 2627 C C . GLY A 1 328 ? 1.982 -1.295 -16.920 1.00 90.31 328 GLY A C 1
ATOM 2628 O O . GLY A 1 328 ? 2.765 -1.464 -17.854 1.00 90.31 328 GLY A O 1
ATOM 2629 N N . GLN A 1 329 ? 1.257 -0.176 -16.816 1.00 90.00 329 GLN A N 1
ATOM 2630 C CA . GLN A 1 329 ? 1.383 0.927 -17.777 1.00 90.00 329 GLN A CA 1
ATOM 2631 C C . GLN A 1 329 ? 2.783 1.555 -17.774 1.00 90.00 329 GLN A C 1
ATOM 2633 O O . GLN A 1 329 ? 3.319 1.845 -18.845 1.00 90.00 329 GLN A O 1
ATOM 2638 N N . GLN A 1 330 ? 3.393 1.733 -16.599 1.00 89.06 330 GLN A N 1
ATOM 2639 C CA . GLN A 1 330 ? 4.755 2.250 -16.469 1.00 89.06 330 GLN A CA 1
ATOM 2640 C C . GLN A 1 330 ? 5.773 1.332 -17.159 1.00 89.06 330 GLN A C 1
ATOM 2642 O O . GLN A 1 330 ? 6.624 1.807 -17.914 1.00 89.06 330 GLN A O 1
ATOM 2647 N N . GLN A 1 331 ? 5.676 0.021 -16.940 1.00 87.25 331 GLN A N 1
ATOM 2648 C CA . GLN A 1 331 ? 6.572 -0.954 -17.563 1.00 87.25 331 GLN A CA 1
ATOM 2649 C C . GLN A 1 331 ? 6.426 -0.978 -19.089 1.00 87.25 331 GLN A C 1
ATOM 2651 O O . GLN A 1 331 ? 7.430 -0.986 -19.801 1.00 87.25 331 GLN A O 1
ATOM 2656 N N . LEU A 1 332 ? 5.193 -0.915 -19.606 1.00 87.25 332 LEU A N 1
ATOM 2657 C CA . LEU A 1 332 ? 4.934 -0.858 -21.049 1.00 87.25 332 LEU A CA 1
ATOM 2658 C C . LEU A 1 332 ? 5.522 0.400 -21.706 1.00 87.25 332 LEU A C 1
ATOM 2660 O O . LEU A 1 332 ? 6.030 0.321 -22.825 1.00 87.25 332 LEU A O 1
ATOM 2664 N N . MET A 1 333 ? 5.489 1.542 -21.012 1.00 85.12 333 MET A N 1
ATOM 2665 C CA . MET A 1 333 ? 6.121 2.781 -21.477 1.00 85.12 333 MET A CA 1
ATOM 2666 C C . MET A 1 333 ? 7.637 2.615 -21.616 1.00 85.12 333 MET A C 1
ATOM 2668 O O . MET A 1 333 ? 8.204 2.912 -22.667 1.00 85.12 333 MET A O 1
ATOM 2672 N N . ILE A 1 334 ? 8.289 2.104 -20.567 1.00 84.31 334 ILE A N 1
ATOM 2673 C CA . ILE A 1 334 ? 9.740 1.874 -20.562 1.00 84.31 334 ILE A CA 1
ATOM 2674 C C . ILE A 1 334 ? 10.117 0.886 -21.671 1.00 84.31 334 ILE A C 1
ATOM 2676 O O . ILE A 1 334 ? 11.055 1.132 -22.427 1.00 84.31 334 ILE A O 1
ATOM 2680 N N . TRP A 1 335 ? 9.347 -0.194 -21.822 1.00 84.06 335 TRP A N 1
ATOM 2681 C CA . TRP A 1 335 ? 9.544 -1.183 -22.878 1.00 84.06 335 TRP A CA 1
ATOM 2682 C C . TRP A 1 335 ? 9.485 -0.563 -24.278 1.00 84.06 335 TRP A C 1
ATOM 2684 O O . TRP A 1 335 ? 10.382 -0.776 -25.093 1.00 84.06 335 TRP A O 1
ATOM 2694 N N . GLN A 1 336 ? 8.473 0.259 -24.567 1.00 82.88 336 GLN A N 1
ATOM 2695 C CA . GLN A 1 336 ? 8.407 0.945 -25.856 1.00 82.88 336 GLN A CA 1
ATOM 2696 C C . GLN A 1 336 ? 9.581 1.903 -26.061 1.00 82.88 336 GLN A C 1
ATOM 2698 O O . GLN A 1 336 ? 10.071 2.040 -27.188 1.00 82.88 336 GLN A O 1
ATOM 2703 N N . GLY A 1 337 ? 10.022 2.570 -24.995 1.00 78.31 337 GLY A N 1
ATOM 2704 C CA . GLY A 1 337 ? 11.223 3.392 -25.002 1.00 78.31 337 GLY A CA 1
ATOM 2705 C C . GLY A 1 337 ? 12.440 2.618 -25.483 1.00 78.31 337 GLY A C 1
ATOM 2706 O O . GLY A 1 337 ? 13.091 3.033 -26.442 1.00 78.31 337 GLY A O 1
ATOM 2707 N N . ILE A 1 338 ? 12.667 1.442 -24.895 1.00 80.88 338 ILE A N 1
ATOM 2708 C CA . ILE A 1 338 ? 13.746 0.523 -25.275 1.00 80.88 338 ILE A CA 1
ATOM 2709 C C . ILE A 1 338 ? 13.618 0.114 -26.747 1.00 80.88 338 ILE A C 1
ATOM 2711 O O . ILE A 1 338 ? 14.574 0.257 -27.505 1.00 80.88 338 ILE A O 1
ATOM 2715 N N . ILE A 1 339 ? 12.437 -0.323 -27.194 1.00 82.62 339 ILE A N 1
ATOM 2716 C CA . ILE A 1 339 ? 12.215 -0.719 -28.597 1.00 82.62 339 ILE A CA 1
ATOM 2717 C C . ILE A 1 339 ? 12.476 0.444 -29.563 1.00 82.62 339 ILE A C 1
ATOM 2719 O O . ILE A 1 339 ? 13.061 0.263 -30.630 1.00 82.62 339 ILE A O 1
ATOM 2723 N N . THR A 1 340 ? 12.063 1.658 -29.203 1.00 80.38 340 THR A N 1
ATOM 2724 C CA . THR A 1 340 ? 12.294 2.854 -30.023 1.00 80.38 340 THR A CA 1
ATOM 2725 C C . THR A 1 340 ? 13.785 3.174 -30.114 1.00 80.38 340 THR A C 1
ATOM 2727 O O . THR A 1 340 ? 14.279 3.426 -31.212 1.00 80.38 340 THR A O 1
ATOM 2730 N N . ALA A 1 341 ? 14.511 3.094 -28.997 1.00 76.19 341 ALA A N 1
ATOM 2731 C CA . ALA A 1 341 ? 15.959 3.278 -28.965 1.00 76.19 341 ALA A CA 1
ATOM 2732 C C . ALA A 1 341 ? 16.691 2.222 -29.814 1.00 76.19 341 ALA A C 1
ATOM 2734 O O . ALA A 1 341 ? 17.550 2.573 -30.620 1.00 76.19 341 ALA A O 1
ATOM 2735 N N . LEU A 1 342 ? 16.300 0.946 -29.713 1.00 79.19 342 LEU A N 1
ATOM 2736 C CA . LEU A 1 342 ? 16.872 -0.142 -30.516 1.00 79.19 342 LEU A CA 1
ATOM 2737 C C . LEU A 1 342 ? 16.621 0.043 -32.019 1.00 79.19 342 LEU A C 1
ATOM 2739 O O . LEU A 1 342 ? 17.515 -0.203 -32.826 1.00 79.19 342 LEU A O 1
ATOM 2743 N N . ASN A 1 343 ? 15.439 0.526 -32.409 1.00 82.19 343 ASN A N 1
ATOM 2744 C CA . ASN A 1 343 ? 15.144 0.834 -33.810 1.00 82.19 343 ASN A CA 1
ATOM 2745 C C . ASN A 1 343 ? 16.004 1.990 -34.344 1.00 82.19 343 ASN A C 1
ATOM 2747 O O . ASN A 1 343 ? 16.469 1.928 -35.482 1.00 82.19 343 ASN A O 1
ATOM 2751 N N . ILE A 1 344 ? 16.240 3.029 -33.533 1.00 78.25 344 ILE A N 1
ATOM 2752 C CA . ILE A 1 344 ? 17.138 4.139 -33.894 1.00 78.25 344 ILE A CA 1
ATOM 2753 C C . ILE A 1 344 ? 18.572 3.630 -34.041 1.00 78.25 344 ILE A C 1
ATOM 2755 O O . ILE A 1 344 ? 19.217 3.935 -35.041 1.00 78.25 344 ILE A O 1
ATOM 2759 N N . LEU A 1 345 ? 19.047 2.809 -33.100 1.00 78.56 345 LEU A N 1
ATOM 2760 C CA . LEU A 1 345 ? 20.362 2.178 -33.186 1.00 78.56 345 LEU A CA 1
ATOM 2761 C C . LEU A 1 345 ? 20.499 1.356 -34.474 1.00 78.56 345 LEU A C 1
ATOM 2763 O O . LEU A 1 345 ? 21.463 1.534 -35.215 1.00 78.56 345 LEU A O 1
ATOM 2767 N N . GLY A 1 346 ? 19.514 0.508 -34.778 1.00 78.06 346 GLY A N 1
ATOM 2768 C CA . GLY A 1 346 ? 19.492 -0.290 -36.003 1.00 78.06 346 GLY A CA 1
ATOM 2769 C C . GLY A 1 346 ? 19.548 0.567 -37.272 1.00 78.06 346 GLY A C 1
ATOM 2770 O O . GLY A 1 346 ? 20.337 0.281 -38.171 1.00 78.06 346 GLY A O 1
ATOM 2771 N N . ALA A 1 347 ? 18.777 1.656 -37.328 1.00 83.19 347 ALA A N 1
ATOM 2772 C CA . ALA A 1 347 ? 18.784 2.584 -38.460 1.00 83.19 347 ALA A CA 1
ATOM 2773 C C . ALA A 1 347 ? 20.123 3.331 -38.611 1.00 83.19 347 ALA A C 1
ATOM 2775 O O . ALA A 1 347 ? 20.616 3.512 -39.729 1.00 83.19 347 ALA A O 1
ATOM 2776 N N . SER A 1 348 ? 20.738 3.739 -37.498 1.00 82.31 348 SER A N 1
ATOM 2777 C CA . SER A 1 348 ? 22.060 4.375 -37.488 1.00 82.31 348 SER A CA 1
ATOM 2778 C C . SER A 1 348 ? 23.155 3.410 -37.945 1.00 82.31 348 SER A C 1
ATOM 2780 O O . SER A 1 348 ? 24.015 3.794 -38.739 1.00 82.31 348 SER A O 1
ATOM 2782 N N . LEU A 1 349 ? 23.095 2.144 -37.519 1.00 80.06 349 LEU A N 1
ATOM 2783 C CA . LEU A 1 349 ? 24.016 1.093 -37.960 1.00 80.06 349 LEU A CA 1
ATOM 2784 C C . LEU A 1 349 ? 23.865 0.783 -39.454 1.00 80.06 349 LEU A C 1
ATOM 2786 O O . LEU A 1 349 ? 24.873 0.689 -40.155 1.00 80.06 349 LEU A O 1
ATOM 2790 N N . ASP A 1 350 ? 22.635 0.683 -39.965 1.00 81.25 350 ASP A N 1
ATOM 2791 C CA . ASP A 1 350 ? 22.387 0.484 -41.400 1.00 81.25 350 ASP A CA 1
ATOM 2792 C C . ASP A 1 350 ? 22.898 1.678 -42.224 1.00 81.25 350 ASP A C 1
ATOM 2794 O O . ASP A 1 350 ? 23.559 1.517 -43.251 1.00 81.25 350 ASP A O 1
ATOM 2798 N N . THR A 1 351 ? 22.696 2.901 -41.729 1.00 84.62 351 THR A N 1
ATOM 2799 C CA . THR A 1 351 ? 23.233 4.119 -42.356 1.00 84.62 351 THR A CA 1
ATOM 2800 C C . THR A 1 351 ? 24.766 4.115 -42.375 1.00 84.62 351 THR A C 1
ATOM 2802 O O . THR A 1 351 ? 25.367 4.397 -43.414 1.00 84.62 351 THR A O 1
ATOM 2805 N N . ALA A 1 352 ? 25.416 3.752 -41.265 1.00 80.44 352 ALA A N 1
ATOM 2806 C CA . ALA A 1 352 ? 26.872 3.631 -41.177 1.00 80.44 352 ALA A CA 1
ATOM 2807 C C . ALA A 1 352 ? 27.424 2.566 -42.141 1.00 80.44 352 ALA A C 1
ATOM 2809 O O . ALA A 1 352 ? 28.405 2.812 -42.849 1.00 80.44 352 ALA A O 1
ATOM 2810 N N . TYR A 1 353 ? 26.758 1.411 -42.228 1.00 75.56 353 TYR A N 1
ATOM 2811 C CA . TYR A 1 353 ? 27.105 0.341 -43.161 1.00 75.56 353 TYR A CA 1
ATOM 2812 C C . TYR A 1 353 ? 26.995 0.796 -44.624 1.00 75.56 353 TYR A C 1
ATOM 2814 O O . TYR A 1 353 ? 27.926 0.608 -45.412 1.00 75.56 353 TYR A O 1
ATOM 2822 N N . ASN A 1 354 ? 25.886 1.450 -44.983 1.00 81.12 354 ASN A N 1
ATOM 2823 C CA . ASN A 1 354 ? 25.640 1.928 -46.342 1.00 81.12 354 ASN A CA 1
ATOM 2824 C C . ASN A 1 354 ? 26.606 3.057 -46.753 1.00 81.12 354 ASN A C 1
ATOM 2826 O O . ASN A 1 354 ? 27.068 3.076 -47.897 1.00 81.12 354 ASN A O 1
ATOM 2830 N N . ASN A 1 355 ? 26.975 3.947 -45.825 1.00 77.06 355 ASN A N 1
ATOM 2831 C CA . ASN A 1 355 ? 27.917 5.044 -46.074 1.00 77.06 355 ASN A CA 1
ATOM 2832 C C . ASN A 1 355 ? 29.368 4.574 -46.266 1.00 77.06 355 ASN A C 1
ATOM 2834 O O . ASN A 1 355 ? 30.110 5.184 -47.037 1.00 77.06 355 ASN A O 1
ATOM 2838 N N . GLY A 1 356 ? 29.785 3.489 -45.605 1.00 67.44 356 GLY A N 1
ATOM 2839 C CA . GLY A 1 356 ? 31.148 2.959 -45.727 1.00 67.44 356 GLY A CA 1
ATOM 2840 C C . GLY A 1 356 ? 31.459 2.301 -47.080 1.00 67.44 356 GLY A C 1
ATOM 2841 O O . GLY A 1 356 ? 32.629 2.153 -47.438 1.00 67.44 356 GLY A O 1
ATOM 2842 N N . GLY A 1 357 ? 30.428 1.961 -47.864 1.00 64.31 357 GLY A N 1
ATOM 2843 C CA . GLY A 1 357 ? 30.549 1.319 -49.174 1.00 64.31 357 GLY A CA 1
ATOM 2844 C C . GLY A 1 357 ? 31.019 -0.142 -49.095 1.00 64.31 357 GLY A C 1
ATOM 2845 O O . GLY A 1 357 ? 31.829 -0.517 -48.254 1.00 64.31 357 GLY A O 1
ATOM 2846 N N . LYS A 1 358 ? 30.554 -0.997 -50.021 1.00 59.84 358 LYS A N 1
ATOM 2847 C CA . LYS A 1 358 ? 30.765 -2.468 -49.996 1.00 59.84 358 LYS A CA 1
ATOM 2848 C C . LYS A 1 358 ? 32.232 -2.942 -50.024 1.00 59.84 358 LYS A C 1
ATOM 2850 O O . LYS A 1 358 ? 32.477 -4.141 -49.951 1.00 59.84 358 LYS A O 1
ATOM 2855 N N . THR A 1 359 ? 33.200 -2.040 -50.177 1.00 58.53 359 THR A N 1
ATOM 2856 C CA . THR A 1 359 ? 34.611 -2.369 -50.429 1.00 58.53 359 THR A CA 1
ATOM 2857 C C . THR A 1 359 ? 35.602 -1.761 -49.432 1.00 58.53 359 THR A C 1
ATOM 2859 O O . THR A 1 359 ? 36.780 -2.090 -49.517 1.00 58.53 359 THR A O 1
ATOM 2862 N N . ASN A 1 360 ? 35.173 -0.918 -48.480 1.00 70.31 360 ASN A N 1
ATOM 2863 C CA . ASN A 1 360 ? 36.069 -0.248 -47.524 1.00 70.31 360 ASN A CA 1
ATOM 2864 C C . ASN A 1 360 ? 35.758 -0.642 -46.073 1.00 70.31 360 ASN A C 1
ATOM 2866 O O . ASN A 1 360 ? 35.196 0.134 -45.299 1.00 70.31 360 ASN A O 1
ATOM 2870 N N . GLY A 1 361 ? 36.189 -1.846 -45.683 1.00 64.12 361 GLY A N 1
ATOM 2871 C CA . GLY A 1 361 ? 35.960 -2.390 -44.337 1.00 64.12 361 GLY A CA 1
ATOM 2872 C C . GLY A 1 361 ? 36.445 -1.488 -43.193 1.00 64.12 361 GLY A C 1
ATOM 2873 O O . GLY A 1 361 ? 35.793 -1.429 -42.158 1.00 64.12 361 GLY A O 1
ATOM 2874 N N . GLY A 1 362 ? 37.523 -0.720 -43.392 1.00 68.25 362 GLY A N 1
ATOM 2875 C CA . GLY A 1 362 ? 38.014 0.231 -42.385 1.00 68.25 362 GLY A CA 1
ATOM 2876 C C . GLY A 1 362 ? 37.095 1.438 -42.156 1.00 68.25 362 GLY A C 1
ATOM 2877 O O . GLY A 1 362 ? 36.981 1.911 -41.031 1.00 68.25 362 GLY A O 1
ATOM 2878 N N . VAL A 1 363 ? 36.402 1.917 -43.196 1.00 72.00 363 VAL A N 1
ATOM 2879 C CA . VAL A 1 363 ? 35.441 3.029 -43.066 1.00 72.00 363 VAL A CA 1
ATOM 2880 C C . VAL A 1 363 ? 34.171 2.537 -42.381 1.00 72.00 363 VAL A C 1
ATOM 2882 O O . VAL A 1 363 ? 33.691 3.191 -41.464 1.00 72.00 363 VAL A O 1
ATOM 2885 N N . ILE A 1 364 ? 33.685 1.349 -42.760 1.00 68.56 364 ILE A N 1
ATOM 2886 C CA . ILE A 1 364 ? 32.538 0.708 -42.102 1.00 68.56 364 ILE A CA 1
ATOM 2887 C C . ILE A 1 364 ? 32.827 0.496 -40.610 1.00 68.56 364 ILE A C 1
ATOM 2889 O O . ILE A 1 364 ? 32.004 0.863 -39.779 1.00 68.56 364 ILE A O 1
ATOM 2893 N N . ALA A 1 365 ? 33.998 -0.051 -40.264 1.00 66.81 365 ALA A N 1
ATOM 2894 C CA . ALA A 1 365 ? 34.371 -0.312 -38.875 1.00 66.81 365 ALA A CA 1
ATOM 2895 C C . ALA A 1 365 ? 34.395 0.969 -38.027 1.00 66.81 365 ALA A C 1
ATOM 2897 O O . ALA A 1 365 ? 33.817 0.987 -36.943 1.00 66.81 365 ALA A O 1
ATOM 2898 N N . ASN A 1 366 ? 34.995 2.051 -38.536 1.00 73.75 366 ASN A N 1
ATOM 2899 C CA . ASN A 1 366 ? 35.033 3.329 -37.823 1.00 73.75 366 ASN A CA 1
ATOM 2900 C C . ASN A 1 366 ? 33.634 3.944 -37.677 1.00 73.75 366 ASN A C 1
ATOM 2902 O O . ASN A 1 366 ? 33.270 4.354 -36.584 1.00 73.75 366 ASN A O 1
ATOM 2906 N N . SER A 1 367 ? 32.814 3.942 -38.733 1.00 73.62 367 SER A N 1
ATOM 2907 C CA . SER A 1 367 ? 31.456 4.499 -38.667 1.00 73.62 367 SER A CA 1
ATOM 2908 C C . SER A 1 367 ? 30.520 3.702 -37.755 1.00 73.62 367 SER A C 1
ATOM 2910 O O . SER A 1 367 ? 29.685 4.290 -37.076 1.00 73.62 367 SER A O 1
ATOM 2912 N N . VAL A 1 368 ? 30.653 2.374 -37.703 1.00 70.25 368 VAL A N 1
ATOM 2913 C CA . VAL A 1 368 ? 29.917 1.537 -36.742 1.00 70.25 368 VAL A CA 1
ATOM 2914 C C . VAL A 1 368 ? 30.386 1.816 -35.314 1.00 70.25 368 VAL A C 1
ATOM 2916 O O . VAL A 1 368 ? 29.559 1.927 -34.412 1.00 70.25 368 VAL A O 1
ATOM 2919 N N . LEU A 1 369 ? 31.696 1.968 -35.105 1.00 71.75 369 LEU A N 1
ATOM 2920 C CA . LEU A 1 369 ? 32.257 2.286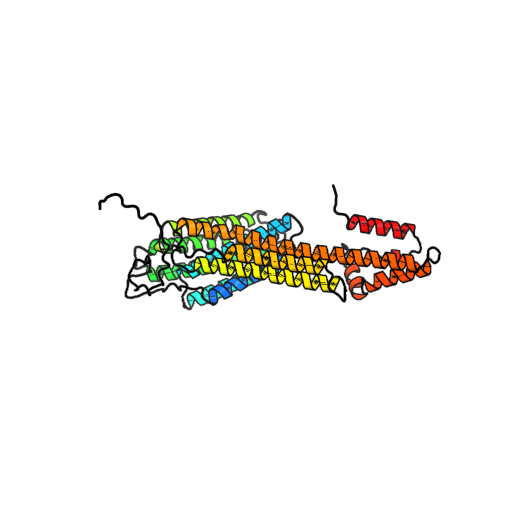 -33.795 1.00 71.75 369 LEU A CA 1
ATOM 2921 C C . LEU A 1 369 ? 31.795 3.663 -33.294 1.00 71.75 369 LEU A C 1
ATOM 2923 O O . LEU A 1 369 ? 31.474 3.792 -32.117 1.00 71.75 369 LEU A O 1
ATOM 2927 N N . ASP A 1 370 ? 31.695 4.655 -34.179 1.00 76.50 370 ASP A N 1
ATOM 2928 C CA . ASP A 1 370 ? 31.165 5.981 -33.849 1.00 76.50 370 ASP A CA 1
ATOM 2929 C C . ASP A 1 370 ? 29.701 5.900 -33.390 1.00 76.50 370 ASP A C 1
ATOM 2931 O O . ASP A 1 370 ? 29.356 6.464 -32.356 1.00 76.50 370 ASP A O 1
ATOM 2935 N N . VAL A 1 371 ? 28.857 5.133 -34.093 1.00 74.88 371 VAL A N 1
ATOM 2936 C CA . VAL A 1 371 ? 27.450 4.911 -33.703 1.00 74.88 371 VAL A CA 1
ATOM 2937 C C . VAL A 1 371 ? 27.345 4.211 -32.346 1.00 74.88 371 VAL A C 1
ATOM 2939 O O . VAL A 1 371 ? 26.515 4.586 -31.522 1.00 74.88 371 VAL A O 1
ATOM 2942 N N . ILE A 1 372 ? 28.188 3.206 -32.092 1.00 70.12 372 ILE A N 1
ATOM 2943 C CA . ILE A 1 372 ? 28.205 2.487 -30.811 1.00 70.12 372 ILE A CA 1
ATOM 2944 C C . ILE A 1 372 ? 28.661 3.407 -29.672 1.00 70.12 372 ILE A C 1
ATOM 2946 O O . ILE A 1 372 ? 28.058 3.373 -28.605 1.00 70.12 372 ILE A O 1
ATOM 2950 N N . ASN A 1 373 ? 29.690 4.229 -29.886 1.00 68.69 373 ASN A N 1
ATOM 2951 C CA . ASN A 1 373 ? 30.203 5.153 -28.870 1.00 68.69 373 ASN A CA 1
ATOM 2952 C C . ASN A 1 373 ? 29.233 6.306 -28.574 1.00 68.69 373 ASN A C 1
ATOM 2954 O O . ASN A 1 373 ? 29.170 6.768 -27.437 1.00 68.69 373 ASN A O 1
ATOM 2958 N N . ASP A 1 374 ? 28.488 6.769 -29.579 1.00 72.19 374 ASP A N 1
ATOM 2959 C CA . ASP A 1 374 ? 27.452 7.793 -29.412 1.00 72.19 374 ASP A CA 1
ATOM 2960 C C . ASP A 1 374 ? 26.236 7.234 -28.656 1.00 72.19 374 ASP A C 1
ATOM 2962 O O . ASP A 1 374 ? 25.693 7.880 -27.762 1.00 72.19 374 ASP A O 1
ATOM 2966 N N . PHE A 1 375 ? 25.855 5.984 -28.946 1.00 68.12 375 PHE A N 1
ATOM 2967 C CA . PHE A 1 375 ? 24.759 5.300 -28.259 1.00 68.12 375 PHE A CA 1
ATOM 2968 C C . PHE A 1 375 ? 25.129 4.845 -26.833 1.00 68.12 375 PHE A C 1
ATOM 2970 O O . PHE A 1 375 ? 24.295 4.889 -25.930 1.00 68.12 375 PHE A O 1
ATOM 2977 N N . PHE A 1 376 ? 26.381 4.430 -26.608 1.00 66.88 376 PHE A N 1
ATOM 2978 C CA . PHE A 1 376 ? 26.924 4.038 -25.305 1.00 66.88 376 PHE A CA 1
ATOM 2979 C C . PHE A 1 376 ? 28.124 4.920 -24.928 1.00 66.88 376 PHE A C 1
ATOM 2981 O O . PHE A 1 376 ? 29.272 4.530 -25.166 1.00 66.88 376 PHE A O 1
ATOM 2988 N N . PRO A 1 377 ? 27.901 6.077 -24.278 1.00 58.84 377 PRO A N 1
ATOM 2989 C CA . PRO A 1 377 ? 28.994 6.916 -23.805 1.00 58.84 377 PRO A CA 1
ATOM 2990 C C . PRO A 1 377 ? 29.946 6.135 -22.885 1.00 58.84 377 PRO A C 1
ATOM 2992 O O . PRO A 1 377 ? 29.530 5.260 -22.120 1.00 58.84 377 PRO A O 1
ATOM 2995 N N . GLU A 1 378 ? 31.235 6.476 -22.919 1.00 46.44 378 GLU A N 1
ATOM 2996 C CA . GLU A 1 378 ? 32.331 5.760 -22.237 1.00 46.44 378 GLU A CA 1
ATOM 2997 C C . GLU A 1 378 ? 32.124 5.572 -20.714 1.00 46.44 378 GLU A C 1
ATOM 2999 O O . GLU A 1 378 ? 32.662 4.645 -20.103 1.00 46.44 378 GLU A O 1
ATOM 3004 N N . GLU A 1 379 ? 31.332 6.446 -20.090 1.00 46.31 379 GLU A N 1
ATOM 3005 C CA . GLU A 1 379 ? 30.965 6.389 -18.672 1.00 46.31 379 GLU A CA 1
ATOM 3006 C C . GLU A 1 379 ? 29.931 5.280 -18.387 1.00 46.31 379 GLU A C 1
ATOM 3008 O O . GLU A 1 379 ? 30.067 4.538 -17.413 1.00 46.31 379 GLU A O 1
ATOM 3013 N N . THR A 1 380 ? 28.975 5.071 -19.297 1.00 43.94 380 THR A N 1
ATOM 3014 C CA . THR A 1 380 ? 27.952 4.012 -19.248 1.00 43.94 380 THR A CA 1
ATOM 3015 C C . THR A 1 380 ? 28.545 2.642 -19.589 1.00 43.94 380 THR A C 1
ATOM 3017 O O . THR A 1 380 ? 28.221 1.642 -18.949 1.00 43.94 380 THR A O 1
ATOM 3020 N N . ALA A 1 381 ? 29.491 2.592 -20.532 1.00 38.53 381 ALA A N 1
ATOM 3021 C CA . ALA A 1 381 ? 30.209 1.369 -20.904 1.00 38.53 381 ALA A CA 1
ATOM 3022 C C . ALA A 1 381 ? 31.024 0.768 -19.738 1.00 38.53 381 ALA A C 1
ATOM 3024 O O . ALA A 1 381 ? 31.110 -0.454 -19.607 1.00 38.53 381 ALA A O 1
ATOM 3025 N N . LYS A 1 382 ? 31.582 1.605 -18.848 1.00 34.34 382 LYS A N 1
ATOM 3026 C CA . LYS A 1 382 ? 32.288 1.149 -17.632 1.00 34.34 382 LYS A CA 1
ATOM 3027 C C . LYS A 1 382 ? 31.353 0.520 -16.597 1.00 34.34 382 LYS A C 1
ATOM 3029 O O . LYS A 1 382 ? 31.768 -0.409 -15.910 1.00 34.34 382 LYS A O 1
ATOM 3034 N N . ILE A 1 383 ? 30.113 1.004 -16.500 1.00 35.91 383 ILE A N 1
ATOM 3035 C CA . ILE A 1 383 ? 29.080 0.469 -15.599 1.00 35.91 383 ILE A CA 1
ATOM 3036 C C . ILE A 1 383 ? 28.566 -0.873 -16.137 1.00 35.91 383 ILE A C 1
ATOM 3038 O O . ILE A 1 383 ? 28.563 -1.865 -15.410 1.00 35.91 383 ILE A O 1
ATOM 3042 N N . VAL A 1 384 ? 28.255 -0.943 -17.434 1.00 35.69 384 VAL A N 1
ATOM 3043 C CA . VAL A 1 384 ? 27.819 -2.174 -18.121 1.00 35.69 384 VAL A CA 1
ATOM 3044 C C . VAL A 1 384 ? 28.891 -3.273 -18.089 1.00 35.69 384 VAL A C 1
ATOM 3046 O O . VAL A 1 384 ? 28.576 -4.440 -17.883 1.00 35.69 384 VAL A O 1
ATOM 3049 N N . ALA A 1 385 ? 30.175 -2.920 -18.201 1.00 36.66 385 ALA A N 1
ATOM 3050 C CA . ALA A 1 385 ? 31.278 -3.880 -18.097 1.00 36.66 385 ALA A CA 1
ATOM 3051 C C . ALA A 1 385 ? 31.474 -4.471 -16.683 1.00 36.66 385 ALA A C 1
ATOM 3053 O O . ALA A 1 385 ? 32.218 -5.441 -16.531 1.00 36.66 385 ALA A O 1
ATOM 3054 N N . SER A 1 386 ? 30.849 -3.890 -15.652 1.00 33.69 386 SER A N 1
ATOM 3055 C CA . SER A 1 386 ? 31.029 -4.286 -14.249 1.00 33.69 386 SER A CA 1
ATOM 3056 C C . SER A 1 386 ? 29.937 -5.214 -13.695 1.00 33.69 386 SER A C 1
ATOM 3058 O O . SER A 1 386 ? 30.137 -5.793 -12.627 1.00 33.69 386 SER A O 1
ATOM 3060 N N . GLU A 1 387 ? 28.837 -5.431 -14.429 1.00 34.59 387 GLU A N 1
ATOM 3061 C CA . GLU A 1 387 ? 27.782 -6.385 -14.063 1.00 34.59 387 GLU A CA 1
ATOM 3062 C C . GLU A 1 387 ? 27.781 -7.623 -14.980 1.00 34.59 387 GLU A C 1
ATOM 3064 O O . GLU A 1 387 ? 27.499 -7.500 -16.171 1.00 34.59 387 GLU A O 1
ATOM 3069 N N . PRO A 1 388 ? 28.025 -8.843 -14.456 1.00 33.94 388 PRO A N 1
ATOM 3070 C CA . PRO A 1 388 ? 28.198 -10.058 -15.261 1.00 33.94 388 PRO A CA 1
ATOM 3071 C C . PRO A 1 388 ? 26.939 -10.519 -16.021 1.00 33.94 388 PRO A C 1
ATOM 3073 O O . PRO A 1 388 ? 27.054 -11.369 -16.900 1.00 33.94 388 PRO A O 1
ATOM 3076 N N . ALA A 1 389 ? 25.756 -9.977 -15.711 1.00 35.38 389 ALA A N 1
ATOM 3077 C CA . ALA A 1 389 ? 24.498 -10.330 -16.375 1.00 35.38 389 ALA A CA 1
ATOM 3078 C C . ALA A 1 389 ? 24.266 -9.570 -17.695 1.00 35.38 389 ALA A C 1
ATOM 3080 O O . ALA A 1 389 ? 23.535 -10.058 -18.551 1.00 35.38 389 ALA A O 1
ATOM 3081 N N . PHE A 1 390 ? 24.914 -8.414 -17.883 1.00 38.88 390 PHE A N 1
ATOM 3082 C CA . PHE A 1 390 ? 24.776 -7.568 -19.076 1.00 38.88 390 PHE A CA 1
ATOM 3083 C C . PHE A 1 390 ? 26.091 -7.465 -19.862 1.00 38.88 390 PHE A C 1
ATOM 3085 O O . PHE A 1 390 ? 26.334 -6.497 -20.580 1.00 38.88 390 PHE A O 1
ATOM 3092 N N . VAL A 1 391 ? 26.974 -8.463 -19.727 1.00 36.84 391 VAL A N 1
ATOM 3093 C CA . VAL A 1 391 ? 28.254 -8.505 -20.445 1.00 36.84 391 VAL A CA 1
ATOM 3094 C C . VAL A 1 391 ? 28.004 -8.908 -21.893 1.00 36.84 391 VAL A C 1
ATOM 3096 O O . VAL A 1 391 ? 28.352 -9.997 -22.346 1.00 36.84 391 VAL A O 1
ATOM 3099 N N . PHE A 1 392 ? 27.444 -7.974 -22.653 1.00 46.53 392 PHE A N 1
ATOM 3100 C CA . PHE A 1 392 ? 27.738 -7.885 -24.065 1.00 46.53 392 PHE A CA 1
ATOM 3101 C C . PHE A 1 392 ? 29.149 -7.302 -24.184 1.00 46.53 392 PHE A C 1
ATOM 3103 O O . PHE A 1 392 ? 29.351 -6.096 -24.311 1.00 46.53 392 PHE A O 1
ATOM 3110 N N . ASN A 1 393 ? 30.164 -8.157 -24.009 1.00 42.59 393 ASN A N 1
ATOM 3111 C CA . ASN A 1 393 ? 31.550 -7.739 -24.166 1.00 42.59 393 ASN A CA 1
ATOM 3112 C C . ASN A 1 393 ? 31.773 -7.448 -25.654 1.00 42.59 393 ASN A C 1
ATOM 3114 O O . ASN A 1 393 ? 32.075 -8.353 -26.422 1.00 42.59 393 ASN A O 1
ATOM 3118 N N . LEU A 1 394 ? 31.578 -6.191 -26.057 1.00 45.28 394 LEU A N 1
ATOM 3119 C CA . LEU A 1 394 ? 31.870 -5.668 -27.395 1.00 45.28 394 LEU A CA 1
ATOM 3120 C C . LEU A 1 394 ? 33.373 -5.419 -27.600 1.00 45.28 394 LEU A C 1
ATOM 3122 O O . LEU A 1 394 ? 33.805 -5.171 -28.725 1.00 45.28 394 LEU A O 1
ATOM 3126 N N . ALA A 1 395 ? 34.196 -5.510 -26.545 1.00 40.19 395 ALA A N 1
ATOM 3127 C CA . ALA A 1 395 ? 35.645 -5.328 -26.649 1.00 40.19 395 ALA A CA 1
ATOM 3128 C C . ALA A 1 395 ? 36.317 -6.298 -27.649 1.00 40.19 395 ALA A C 1
ATOM 3130 O O . ALA A 1 395 ? 37.137 -5.844 -28.443 1.00 40.19 395 ALA A O 1
ATOM 3131 N N . PRO A 1 396 ? 35.941 -7.591 -27.725 1.00 41.59 396 PRO A N 1
ATOM 3132 C CA . PRO A 1 396 ? 36.439 -8.506 -28.744 1.00 41.59 396 PRO A CA 1
ATOM 3133 C C . PRO A 1 396 ? 35.927 -8.176 -30.153 1.00 41.59 396 PRO A C 1
ATOM 3135 O O . PRO A 1 396 ? 36.632 -8.451 -31.113 1.00 41.59 396 PRO A O 1
ATOM 3138 N N . MET A 1 397 ? 34.736 -7.578 -30.309 1.00 44.53 397 MET A N 1
ATOM 3139 C CA . MET A 1 397 ? 34.208 -7.176 -31.628 1.00 44.53 397 MET A CA 1
ATOM 3140 C C . MET A 1 397 ? 34.917 -5.936 -32.168 1.00 44.53 397 MET A C 1
ATOM 3142 O O . MET A 1 397 ? 35.155 -5.850 -33.368 1.00 44.53 397 MET A O 1
ATOM 3146 N N . ARG A 1 398 ? 35.303 -5.011 -31.281 1.00 43.50 398 ARG A N 1
ATOM 3147 C CA . ARG A 1 398 ? 36.150 -3.861 -31.618 1.00 43.50 398 ARG A CA 1
ATOM 3148 C C . ARG A 1 398 ? 37.546 -4.296 -32.075 1.00 43.50 398 ARG A C 1
ATOM 3150 O O . ARG A 1 398 ? 38.093 -3.705 -33.001 1.00 43.50 398 ARG A O 1
ATOM 3157 N N . ASP A 1 399 ? 38.108 -5.321 -31.433 1.00 43.44 399 ASP A N 1
ATOM 3158 C CA . ASP A 1 399 ? 39.494 -5.742 -31.660 1.00 43.44 399 ASP A CA 1
ATOM 3159 C C . ASP A 1 399 ? 39.620 -6.869 -32.717 1.00 43.44 399 ASP A C 1
ATOM 3161 O O . ASP A 1 399 ? 40.720 -7.136 -33.209 1.00 43.44 399 ASP A O 1
ATOM 3165 N N . SER A 1 400 ? 38.516 -7.519 -33.116 1.00 50.59 400 SER A N 1
ATOM 3166 C CA . SER A 1 400 ? 38.515 -8.533 -34.179 1.00 50.59 400 SER A CA 1
ATOM 3167 C C . SER A 1 400 ? 38.148 -7.929 -35.537 1.00 50.59 400 SER A C 1
ATOM 3169 O O . SER A 1 400 ? 37.063 -7.384 -35.717 1.00 50.59 400 SER A O 1
ATOM 3171 N N . GLY A 1 401 ? 39.013 -8.110 -36.535 1.00 48.34 401 GLY A N 1
ATOM 3172 C CA . GLY A 1 401 ? 38.690 -7.848 -37.944 1.00 48.34 401 GLY A CA 1
ATOM 3173 C C . GLY A 1 401 ? 37.919 -8.987 -38.629 1.00 48.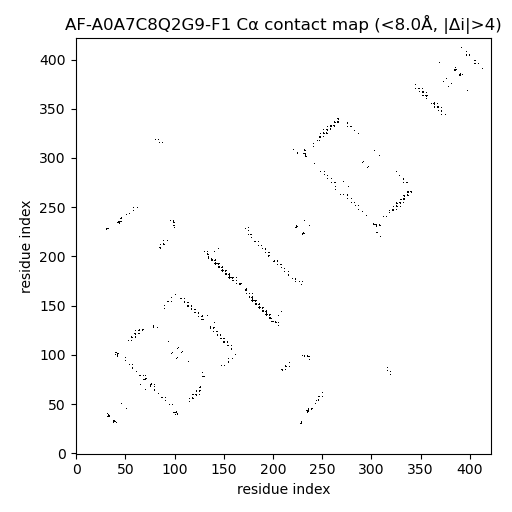34 401 GLY A C 1
ATOM 3174 O O . GLY A 1 401 ? 37.867 -9.028 -39.857 1.00 48.34 401 GLY A O 1
ATOM 3175 N N . ASP A 1 402 ? 37.388 -9.947 -37.864 1.00 50.03 402 ASP A N 1
ATOM 3176 C CA . ASP A 1 402 ? 36.758 -11.160 -38.385 1.00 50.03 402 ASP A CA 1
ATOM 3177 C C . ASP A 1 402 ? 35.228 -11.012 -38.446 1.00 50.03 402 ASP A C 1
ATOM 3179 O O . ASP A 1 402 ? 34.524 -11.019 -37.434 1.00 50.03 402 ASP A O 1
ATOM 3183 N N . ALA A 1 403 ? 34.704 -10.917 -39.669 1.00 46.78 403 ALA A N 1
ATOM 3184 C CA . ALA A 1 403 ? 33.279 -10.749 -39.937 1.00 46.78 403 ALA A CA 1
ATOM 3185 C C . ALA A 1 403 ? 32.414 -11.926 -39.447 1.00 46.78 403 ALA A C 1
ATOM 3187 O O . ALA A 1 403 ? 31.240 -11.728 -39.135 1.00 46.78 403 ALA A O 1
ATOM 3188 N N . THR A 1 404 ? 32.967 -13.143 -39.356 1.00 52.56 404 THR A N 1
ATOM 3189 C CA . THR A 1 404 ? 32.223 -14.301 -38.833 1.00 52.56 404 THR A CA 1
ATOM 3190 C C . THR A 1 404 ? 32.054 -14.253 -37.320 1.00 52.56 404 THR A C 1
ATOM 3192 O O . THR A 1 404 ? 30.986 -14.599 -36.821 1.00 52.56 404 THR A O 1
ATOM 3195 N N . PHE A 1 405 ? 33.056 -13.749 -36.601 1.00 56.50 405 PHE A N 1
ATOM 3196 C CA . PHE A 1 405 ? 32.975 -13.542 -35.158 1.00 56.50 405 PHE A CA 1
ATOM 3197 C C . PHE A 1 405 ? 31.990 -12.421 -34.803 1.00 56.50 405 PHE A C 1
ATOM 3199 O O . PHE A 1 405 ? 31.167 -12.582 -33.905 1.00 56.50 405 PHE A O 1
ATOM 3206 N N . ILE A 1 406 ? 32.021 -11.311 -35.549 1.00 51.16 406 ILE A N 1
ATOM 3207 C CA . ILE A 1 406 ? 31.089 -10.189 -35.354 1.00 51.16 406 ILE A CA 1
ATOM 3208 C C . ILE A 1 406 ? 29.638 -10.640 -35.583 1.00 51.16 406 ILE A C 1
ATOM 3210 O O . ILE A 1 406 ? 28.762 -10.327 -34.780 1.00 51.16 406 ILE A O 1
ATOM 3214 N N . ARG A 1 407 ? 29.384 -11.422 -36.639 1.00 49.22 407 ARG A N 1
ATOM 3215 C CA . ARG A 1 407 ? 28.056 -11.982 -36.922 1.00 49.22 407 ARG A CA 1
ATOM 3216 C C . ARG A 1 407 ? 27.538 -12.870 -35.784 1.00 49.22 407 ARG A C 1
ATOM 3218 O O . ARG A 1 407 ? 26.407 -12.687 -35.361 1.00 49.22 407 ARG A O 1
ATOM 3225 N N . ASP A 1 408 ? 28.366 -13.774 -35.262 1.00 50.44 408 ASP A N 1
ATOM 3226 C CA . ASP A 1 408 ? 27.985 -14.713 -34.191 1.00 50.44 408 ASP A CA 1
ATOM 3227 C C . ASP A 1 408 ? 27.641 -14.009 -32.866 1.00 50.44 408 ASP A C 1
ATOM 3229 O O . ASP A 1 408 ? 26.840 -14.494 -32.072 1.00 50.44 408 ASP A O 1
ATOM 3233 N N . GLN A 1 409 ? 28.226 -12.838 -32.612 1.00 55.22 409 GLN A N 1
ATOM 3234 C CA . GLN A 1 409 ? 27.853 -12.013 -31.465 1.00 55.22 409 GLN A CA 1
ATOM 3235 C C . GLN A 1 409 ? 26.539 -11.255 -31.720 1.00 55.22 409 GLN A C 1
ATOM 3237 O O . GLN A 1 409 ? 25.679 -11.224 -30.846 1.00 55.22 409 GLN A O 1
ATOM 3242 N N . ILE A 1 410 ? 26.331 -10.698 -32.917 1.00 52.03 410 ILE A N 1
ATOM 3243 C CA . ILE A 1 410 ? 25.054 -10.051 -33.274 1.00 52.03 410 ILE A CA 1
ATOM 3244 C C . ILE A 1 410 ? 23.888 -11.052 -33.209 1.00 52.03 410 ILE A C 1
ATOM 3246 O O . ILE A 1 410 ? 22.831 -10.710 -32.686 1.00 52.03 410 ILE A O 1
ATOM 3250 N N . ASP A 1 411 ? 24.094 -12.295 -33.651 1.00 48.38 411 ASP A N 1
ATOM 3251 C CA . ASP A 1 411 ? 23.088 -13.359 -33.544 1.00 48.38 411 ASP A CA 1
ATOM 3252 C C . ASP A 1 411 ? 22.779 -13.692 -32.062 1.00 48.38 411 ASP A C 1
ATOM 3254 O O . ASP A 1 411 ? 21.622 -13.878 -31.700 1.00 48.38 411 ASP A O 1
ATOM 3258 N N . LYS A 1 412 ? 23.768 -13.633 -31.153 1.00 47.78 412 LYS A N 1
ATOM 3259 C CA . LYS A 1 412 ? 23.542 -13.779 -29.695 1.00 47.78 412 LYS A CA 1
ATOM 3260 C C . LYS A 1 412 ? 22.811 -12.594 -29.059 1.00 47.78 412 LYS A C 1
ATOM 3262 O O . LYS A 1 412 ? 22.026 -12.805 -28.140 1.00 47.78 412 LYS A O 1
ATOM 3267 N N . LEU A 1 413 ? 23.056 -11.361 -29.520 1.00 44.59 413 LEU A N 1
ATOM 3268 C CA . LEU A 1 413 ? 22.258 -10.179 -29.140 1.00 44.59 413 LEU A CA 1
ATOM 3269 C C . LEU A 1 413 ? 20.802 -10.370 -29.539 1.00 44.59 413 LEU A C 1
ATOM 3271 O O . LEU A 1 413 ? 19.898 -10.083 -28.761 1.00 44.59 413 LEU A O 1
ATOM 3275 N N . TRP A 1 414 ? 20.595 -10.852 -30.762 1.00 45.91 414 TRP A N 1
ATOM 3276 C CA . TRP A 1 414 ? 19.274 -11.109 -31.303 1.00 45.91 414 TRP A CA 1
ATOM 3277 C C . TRP A 1 414 ? 18.537 -12.183 -30.498 1.00 45.91 414 TRP A C 1
ATOM 3279 O O . TRP A 1 414 ? 17.389 -11.961 -30.130 1.00 45.91 414 TRP A O 1
ATOM 3289 N N . ASP A 1 415 ? 19.206 -13.278 -30.135 1.00 44.41 415 ASP A N 1
ATOM 3290 C CA . ASP A 1 415 ? 18.623 -14.343 -29.307 1.00 44.41 415 ASP A CA 1
ATOM 3291 C C . ASP A 1 415 ? 18.349 -13.901 -27.855 1.00 44.41 415 ASP A C 1
ATOM 3293 O O . ASP A 1 415 ? 17.398 -14.375 -27.245 1.00 44.41 415 ASP A O 1
ATOM 3297 N N . LEU A 1 416 ? 19.123 -12.959 -27.303 1.00 39.31 416 LEU A N 1
ATOM 3298 C CA . LEU A 1 416 ? 18.867 -12.357 -25.981 1.00 39.31 416 LEU A CA 1
ATOM 3299 C C . LEU A 1 416 ? 17.705 -11.350 -25.989 1.00 39.31 416 LEU A C 1
ATOM 3301 O O . LEU A 1 416 ? 17.080 -11.119 -24.954 1.00 39.31 416 LEU A O 1
ATOM 3305 N N . CYS A 1 417 ? 17.436 -10.718 -27.134 1.00 36.62 417 CYS A N 1
ATOM 3306 C CA . CYS A 1 417 ? 16.341 -9.763 -27.319 1.00 36.62 417 CYS A CA 1
ATOM 3307 C C . CYS A 1 417 ? 15.073 -10.399 -27.911 1.00 36.62 417 CYS A C 1
ATOM 3309 O O . CYS A 1 417 ? 14.017 -9.758 -27.923 1.00 36.62 417 CYS A O 1
ATOM 3311 N N . ALA A 1 418 ? 15.153 -11.633 -28.409 1.00 33.47 418 ALA A N 1
ATOM 3312 C CA . ALA A 1 418 ? 14.001 -12.392 -28.854 1.00 33.47 418 ALA A CA 1
ATOM 3313 C C . ALA A 1 418 ? 13.220 -12.892 -27.624 1.00 33.47 418 ALA A C 1
ATOM 3315 O O . ALA A 1 418 ? 13.811 -13.490 -26.728 1.00 33.47 418 ALA A O 1
ATOM 3316 N N . PRO A 1 419 ? 11.896 -12.670 -27.540 1.00 36.06 419 PRO A N 1
ATOM 3317 C CA . PRO A 1 419 ? 11.099 -13.345 -26.528 1.00 36.06 419 PRO A CA 1
ATOM 3318 C C . PRO A 1 419 ? 11.172 -14.850 -26.801 1.00 36.06 419 PRO A C 1
ATOM 3320 O O . PRO A 1 419 ? 10.996 -15.260 -27.950 1.00 36.06 419 PRO A O 1
ATOM 3323 N N . ASP A 1 420 ? 11.417 -15.657 -25.766 1.00 36.66 420 ASP A N 1
ATOM 3324 C CA . ASP A 1 420 ? 11.313 -17.115 -25.840 1.00 36.66 420 ASP A CA 1
ATOM 3325 C C . ASP A 1 420 ? 9.912 -17.486 -26.353 1.00 36.66 420 ASP A C 1
ATOM 3327 O O . ASP A 1 420 ? 8.932 -17.528 -25.609 1.00 36.66 420 ASP A O 1
ATOM 3331 N N . ILE A 1 421 ? 9.794 -17.727 -27.659 1.00 35.50 421 ILE A N 1
ATOM 3332 C CA . ILE A 1 421 ? 8.639 -18.399 -28.243 1.00 35.50 421 ILE A CA 1
ATOM 3333 C C . ILE A 1 421 ? 8.924 -19.892 -28.083 1.00 35.50 421 ILE A C 1
ATOM 3335 O O . ILE A 1 421 ? 9.449 -20.542 -28.988 1.00 35.50 421 ILE A O 1
ATOM 3339 N N . GLY A 1 422 ? 8.619 -20.398 -26.888 1.00 33.06 422 GLY A N 1
ATOM 3340 C CA . GLY A 1 422 ? 8.616 -21.813 -26.523 1.00 33.06 422 GLY A CA 1
ATOM 3341 C C . GLY A 1 422 ? 7.302 -22.195 -25.870 1.00 33.06 422 GLY A C 1
ATOM 3342 O O . GLY A 1 422 ? 7.015 -21.631 -24.792 1.00 33.06 422 GLY A O 1
#

Organism: Orbilia oligospora (NCBI:txid2813651)

Mean predicted aligned error: 13.28 Å

pLDDT: mean 75.35, std 20.99, range [26.95, 97.62]